Protein 4I7D (pdb70)

Structure (mmCIF, N/CA/C/O backbone):
data_4I7D
#
_entry.id   4I7D
#
_cell.length_a   160.977
_cell.length_b   160.977
_cell.length_c   160.977
_cell.angle_alpha   90.00
_cell.angle_beta   90.00
_cell.angle_gamma   90.00
#
_symmetry.space_group_name_H-M   'I 2 3'
#
loop_
_entity.id
_entity.type
_entity.pdbx_description
1 polymer 'E3 ubiquitin-protein ligase SIAH1'
2 polymer 'Protein phyllopod'
3 non-polymer 'ZINC ION'
4 non-polymer (4S)-2-METHYL-2,4-PENTANEDIOL
5 water water
#
loop_
_atom_site.group_PDB
_atom_site.id
_atom_site.type_symbol
_atom_site.label_atom_id
_atom_site.label_alt_id
_atom_site.label_comp_id
_atom_site.label_asym_id
_atom_site.label_entity_id
_atom_site.label_seq_id
_atom_site.pdbx_PDB_ins_code
_atom_site.Cartn_x
_atom_site.Cartn_y
_atom_site.Cartn_z
_atom_site.occupancy
_atom_site.B_iso_or_equiv
_atom_site.auth_seq_id
_atom_site.auth_comp_id
_atom_site.auth_asym_id
_atom_site.auth_atom_id
_atom_site.pdbx_PDB_model_num
ATOM 1 N N . ALA A 1 5 ? -68.530 11.482 86.815 1.00 89.73 91 ALA A N 1
ATOM 2 C CA . ALA A 1 5 ? -67.248 11.337 86.065 1.00 97.34 91 ALA A CA 1
ATOM 3 C C . ALA A 1 5 ? -67.247 12.213 84.812 1.00 103.82 91 ALA A C 1
ATOM 4 O O . ALA A 1 5 ? -67.829 11.843 83.790 1.00 105.38 91 ALA A O 1
ATOM 6 N N . ASN A 1 6 ? -66.587 13.367 84.898 1.00 104.56 92 ASN A N 1
ATOM 7 C CA . ASN A 1 6 ? -66.514 14.311 83.776 1.00 106.23 92 ASN A CA 1
ATOM 8 C C . ASN A 1 6 ? -65.504 13.886 82.708 1.00 100.75 92 ASN A C 1
ATOM 9 O O . ASN A 1 6 ? -65.712 14.139 81.521 1.00 107.67 92 ASN A O 1
ATOM 14 N N . SER A 1 7 ? -64.413 13.253 83.137 1.00 89.11 93 SER A N 1
ATOM 15 C CA . SER A 1 7 ? -63.391 12.742 82.220 1.00 82.74 93 SER A CA 1
ATOM 16 C C . SER A 1 7 ? -62.469 11.745 82.936 1.00 71.50 93 SER A C 1
ATOM 17 O O . SER A 1 7 ? -62.722 11.367 84.084 1.00 60.56 93 SER A O 1
ATOM 20 N N . VAL A 1 8 ? -61.413 11.317 82.247 1.00 62.48 94 VAL A N 1
ATOM 21 C CA . VAL A 1 8 ? -60.511 10.292 82.756 1.00 59.83 94 VAL A CA 1
ATOM 22 C C . VAL A 1 8 ? -59.063 10.641 82.428 1.00 61.54 94 VAL A C 1
ATOM 23 O O . VAL A 1 8 ? -58.758 11.072 81.317 1.00 64.68 94 VAL A O 1
ATOM 27 N N . LEU A 1 9 ? -58.178 10.458 83.403 1.00 55.64 95 LEU A N 1
ATOM 28 C CA . LEU A 1 9 ? -56.748 10.608 83.180 1.00 55.27 95 LEU A CA 1
ATOM 29 C C . LEU A 1 9 ? -56.150 9.213 82.997 1.00 55.44 95 LEU A C 1
ATOM 30 O O . LEU A 1 9 ? -56.394 8.319 83.812 1.00 51.35 95 LEU A O 1
ATOM 35 N N . PHE A 1 10 ? -55.393 9.032 81.914 1.00 53.39 96 PHE A N 1
ATOM 36 C CA . PHE A 1 10 ? -54.764 7.749 81.591 1.00 54.44 96 PHE A CA 1
ATOM 37 C C . PHE A 1 10 ? -53.270 7.789 81.908 1.00 54.87 96 PHE A C 1
ATOM 38 O O . PHE A 1 10 ? -52.602 8.790 81.635 1.00 58.12 96 PHE A O 1
ATOM 46 N N . PRO A 1 11 ? -52.735 6.697 82.476 1.00 47.28 97 PRO A N 1
ATOM 47 C CA . PRO A 1 11 ? -51.323 6.698 82.837 1.00 49.73 97 PRO A CA 1
ATOM 48 C C . PRO A 1 11 ? -50.404 6.597 81.622 1.00 47.04 97 PRO A C 1
ATOM 49 O O . PRO A 1 11 ? -50.742 5.949 80.637 1.00 47.94 97 PRO A O 1
ATOM 53 N N . CYS A 1 12 ? -49.252 7.251 81.703 1.00 50.14 98 CYS A N 1
ATOM 54 C CA . CYS A 1 12 ? -48.210 7.113 80.699 1.00 50.28 98 CYS A CA 1
ATOM 55 C C . CYS A 1 12 ? -47.876 5.635 80.518 1.00 51.00 98 CYS A C 1
ATOM 56 O O . CYS A 1 12 ? -47.797 4.892 81.495 1.00 48.44 98 CYS A O 1
ATOM 59 N N . LYS A 1 13 ? -47.680 5.216 79.271 1.00 48.82 99 LYS A N 1
ATOM 60 C CA . LYS A 1 13 ? -47.274 3.843 78.978 1.00 48.19 99 LYS A CA 1
ATOM 61 C C . LYS A 1 13 ? -45.985 3.444 79.709 1.00 47.60 99 LYS A C 1
ATOM 62 O O . LYS A 1 13 ? -45.739 2.268 79.897 1.00 46.43 99 LYS A O 1
ATOM 68 N N . TYR A 1 14 ? -45.170 4.414 80.123 1.00 47.88 100 TYR A N 1
ATOM 69 C CA . TYR A 1 14 ? -43.915 4.117 80.825 1.00 49.22 100 TYR A CA 1
ATOM 70 C C . TYR A 1 14 ? -44.033 4.103 82.361 1.00 50.35 100 TYR A C 1
ATOM 71 O O . TYR A 1 14 ? -43.016 4.125 83.062 1.00 52.54 100 TYR A O 1
ATOM 80 N N . ALA A 1 15 ? -45.266 4.024 82.873 1.00 47.50 101 ALA A N 1
ATOM 81 C CA . ALA A 1 15 ? -45.517 3.900 84.319 1.00 50.22 101 ALA A CA 1
ATOM 82 C C . ALA A 1 15 ? -44.837 2.672 84.927 1.00 48.67 101 ALA A C 1
ATOM 83 O O . ALA A 1 15 ? -44.384 2.706 86.070 1.00 47.60 101 ALA A O 1
ATOM 85 N N . SER A 1 16 ? -44.766 1.600 84.146 1.00 48.62 102 SER A N 1
ATOM 86 C CA . SER A 1 16 ? -44.115 0.354 84.550 1.00 50.36 102 SER A CA 1
ATOM 87 C C . SER A 1 16 ? -42.631 0.514 84.918 1.00 52.70 102 SER A C 1
ATOM 88 O O . SER A 1 16 ? -42.099 -0.290 85.683 1.00 59.42 102 SER A O 1
ATOM 91 N N . SER A 1 17 ? -41.966 1.528 84.368 1.00 49.65 103 SER A N 1
ATOM 92 C CA . SER A 1 17 ? -40.566 1.804 84.710 1.00 58.52 103 SER A CA 1
ATOM 93 C C . SER A 1 17 ? -40.405 2.995 85.660 1.00 57.64 103 SER A C 1
ATOM 94 O O . SER A 1 17 ? -39.282 3.335 86.031 1.00 60.65 103 SER A O 1
ATOM 97 N N . GLY A 1 18 ? -41.516 3.618 86.057 1.00 61.33 104 GLY A N 1
ATOM 98 C CA . GLY A 1 18 ? -41.499 4.629 87.119 1.00 59.15 104 GLY A CA 1
ATOM 99 C C . GLY A 1 18 ? -42.231 5.936 86.862 1.00 57.80 104 GLY A C 1
ATOM 100 O O . GLY A 1 18 ? -42.348 6.760 87.773 1.00 56.72 104 GLY A O 1
ATOM 101 N N . CYS A 1 19 ? -42.729 6.142 85.645 1.00 55.23 105 CYS A N 1
ATOM 102 C CA . CYS A 1 19 ? -43.412 7.393 85.317 1.00 53.55 105 CYS A CA 1
ATOM 103 C C . CYS A 1 19 ? -44.740 7.511 86.060 1.00 52.48 105 CYS A C 1
ATOM 104 O O . CYS A 1 19 ? -45.541 6.575 86.075 1.00 52.47 105 CYS A O 1
ATOM 107 N N . GLU A 1 20 ? -44.966 8.674 86.662 1.00 53.56 106 GLU A N 1
ATOM 108 C CA . GLU A 1 20 ? -46.156 8.920 87.471 1.00 57.57 106 GLU A CA 1
ATOM 109 C C . GLU A 1 20 ? -47.148 9.862 86.788 1.00 58.38 106 GLU A C 1
ATOM 110 O O . GLU A 1 20 ? -48.170 10.216 87.375 1.00 64.75 106 GLU A O 1
ATOM 116 N N . ILE A 1 21 ? -46.859 10.251 85.548 1.00 56.88 107 ILE A N 1
ATOM 117 C CA . ILE A 1 21 ? -47.728 11.163 84.811 1.00 58.84 107 ILE A CA 1
ATOM 118 C C . ILE A 1 21 ? -49.017 10.465 84.373 1.00 58.28 107 ILE A C 1
ATOM 119 O O . ILE A 1 21 ? -48.992 9.349 83.845 1.00 57.86 107 ILE A O 1
ATOM 124 N N . THR A 1 22 ? -50.142 11.130 84.623 1.00 59.70 108 THR A N 1
ATOM 125 C CA . THR A 1 22 ? -51.452 10.648 84.208 1.00 56.40 108 THR A CA 1
ATOM 126 C C . THR A 1 22 ? -52.201 11.818 83.561 1.00 56.88 108 THR A C 1
ATOM 127 O O . THR A 1 22 ? -52.331 12.884 84.162 1.00 61.90 108 THR A O 1
ATOM 131 N N . LEU A 1 23 ? -52.661 11.618 82.325 1.00 58.77 109 LEU A N 1
ATOM 132 C CA . LEU A 1 23 ? -53.145 12.713 81.479 1.00 65.51 109 LEU A CA 1
ATOM 133 C C . LEU A 1 23 ? -54.388 12.323 80.677 1.00 65.66 109 LEU A C 1
ATOM 134 O O . LEU A 1 23 ? -54.654 11.134 80.490 1.00 62.50 109 LEU A O 1
ATOM 139 N N . PRO A 1 24 ? -55.142 13.326 80.180 1.00 65.63 110 PRO A N 1
ATOM 140 C CA . PRO A 1 24 ? -56.215 13.041 79.224 1.00 68.66 110 PRO A CA 1
ATOM 141 C C . PRO A 1 24 ? -55.662 12.443 77.936 1.00 70.18 110 PRO A C 1
ATOM 142 O O . PRO A 1 24 ? -54.518 12.723 77.569 1.00 68.24 110 PRO A O 1
ATOM 146 N N . HIS A 1 25 ? -56.474 11.638 77.254 1.00 73.37 111 HIS A N 1
ATOM 147 C CA . HIS A 1 25 ? -56.049 10.969 76.018 1.00 84.57 111 HIS A CA 1
ATOM 148 C C . HIS A 1 25 ? -55.478 11.921 74.993 1.00 92.36 111 HIS A C 1
ATOM 149 O O . HIS A 1 25 ? -54.583 11.549 74.235 1.00 94.18 111 HIS A O 1
ATOM 156 N N . THR A 1 26 ? -55.977 13.159 74.981 1.00 99.40 112 THR A N 1
ATOM 157 C CA . THR A 1 26 ? -55.597 14.162 73.983 1.00 107.59 112 THR A CA 1
ATOM 158 C C . THR A 1 26 ? -54.157 14.676 74.109 1.00 107.68 112 THR A C 1
ATOM 159 O O . THR A 1 26 ? -53.601 15.184 73.133 1.00 126.42 112 THR A O 1
ATOM 163 N N . GLU A 1 27 ? -53.554 14.546 75.289 1.00 97.22 113 GLU A N 1
ATOM 164 C CA . GLU A 1 27 ? -52.169 14.986 75.495 1.00 97.37 113 GLU A CA 1
ATOM 165 C C . GLU A 1 27 ? -51.307 13.884 76.115 1.00 91.91 113 GLU A C 1
ATOM 166 O O . GLU A 1 27 ? -50.336 14.161 76.819 1.00 101.57 113 GLU A O 1
ATOM 172 N N . LYS A 1 28 ? -51.657 12.634 75.815 1.00 88.38 114 LYS A N 1
ATOM 173 C CA . LYS A 1 28 ? -50.935 11.464 76.314 1.00 81.02 114 LYS A CA 1
ATOM 174 C C . LYS A 1 28 ? -49.789 11.086 75.377 1.00 79.06 114 LYS A C 1
ATOM 175 O O . LYS A 1 28 ? -48.641 10.978 75.805 1.00 81.95 114 LYS A O 1
ATOM 181 N N . ALA A 1 29 ? -50.111 10.876 74.102 1.00 79.85 115 ALA A N 1
ATOM 182 C CA . ALA A 1 29 ? -49.110 10.527 73.086 1.00 81.74 115 ALA A CA 1
ATOM 183 C C . ALA A 1 29 ? -47.975 11.552 73.036 1.00 82.05 115 ALA A C 1
ATOM 184 O O . ALA A 1 29 ? -46.809 11.184 72.880 1.00 77.26 115 ALA A O 1
ATOM 186 N N . ASP A 1 30 ? -48.329 12.830 73.177 1.00 83.34 116 ASP A N 1
ATOM 187 C CA . ASP A 1 30 ? -47.351 13.921 73.221 1.00 87.76 116 ASP A CA 1
ATOM 188 C C . ASP A 1 30 ? -46.333 13.731 74.346 1.00 82.78 116 ASP A C 1
ATOM 189 O O . ASP A 1 30 ? -45.131 13.892 74.132 1.00 82.09 116 ASP A O 1
ATOM 194 N N . HIS A 1 31 ? -46.817 13.395 75.541 1.00 77.08 117 HIS A N 1
ATOM 195 C CA . HIS A 1 31 ? -45.938 13.163 76.693 1.00 73.03 117 HIS A CA 1
ATOM 196 C C . HIS A 1 31 ? -45.049 11.966 76.490 1.00 71.61 117 HIS A C 1
ATOM 197 O O . HIS A 1 31 ? -43.862 12.006 76.818 1.00 71.01 117 HIS A O 1
ATOM 204 N N . GLU A 1 32 ? -45.614 10.895 75.940 1.00 68.80 118 GLU A N 1
ATOM 205 C CA . GLU A 1 32 ? -44.908 9.618 75.823 1.00 69.90 118 GLU A CA 1
ATOM 206 C C . GLU A 1 32 ? -43.671 9.684 74.925 1.00 74.67 118 GLU A C 1
ATOM 207 O O . GLU A 1 32 ? -42.683 8.993 75.178 1.00 76.24 118 GLU A O 1
ATOM 213 N N . GLU A 1 33 ? -43.717 10.516 73.891 1.00 81.86 119 GLU A N 1
ATOM 214 C CA . GLU A 1 33 ? -42.530 10.767 73.077 1.00 89.58 119 GLU A CA 1
ATOM 215 C C . GLU A 1 33 ? -41.483 11.553 73.877 1.00 86.78 119 GLU A C 1
ATOM 216 O O . GLU A 1 33 ? -40.293 11.244 73.814 1.00 84.65 119 GLU A O 1
ATOM 222 N N . LEU A 1 34 ? -41.938 12.541 74.647 1.00 82.34 120 LEU A N 1
ATOM 223 C CA . LEU A 1 34 ? -41.050 13.367 75.471 1.00 82.23 120 LEU A CA 1
ATOM 224 C C . LEU A 1 34 ? -40.596 12.703 76.779 1.00 77.05 120 LEU A C 1
ATOM 225 O O . LEU A 1 34 ? -39.618 13.149 77.379 1.00 79.38 120 LEU A O 1
ATOM 230 N N . CYS A 1 35 ? -41.294 11.654 77.216 1.00 70.33 121 CYS A N 1
ATOM 231 C CA . CYS A 1 35 ? -41.091 11.080 78.557 1.00 67.10 121 CYS A CA 1
ATOM 232 C C . CYS A 1 35 ? -39.670 10.569 78.792 1.00 66.76 121 CYS A C 1
ATOM 233 O O . CYS A 1 35 ? -39.105 9.862 77.959 1.00 67.12 121 CYS A O 1
ATOM 236 N N . GLU A 1 36 ? -39.111 10.919 79.946 1.00 69.22 122 GLU A N 1
ATOM 237 C CA . GLU A 1 36 ? -37.737 10.542 80.296 1.00 75.80 122 GLU A CA 1
ATOM 238 C C . GLU A 1 36 ? -37.570 9.041 80.571 1.00 69.25 122 GLU A C 1
ATOM 239 O O . GLU A 1 36 ? -36.462 8.511 80.473 1.00 65.93 122 GLU A O 1
ATOM 245 N N . PHE A 1 37 ? -38.666 8.362 80.902 1.00 64.89 123 PHE A N 1
ATOM 246 C CA . PHE A 1 37 ? -38.640 6.914 81.140 1.00 62.77 123 PHE A CA 1
ATOM 247 C C . PHE A 1 37 ? -38.739 6.089 79.853 1.00 64.28 123 PHE A C 1
ATOM 248 O O . PHE A 1 37 ? -38.759 4.860 79.906 1.00 67.26 123 PHE A O 1
ATOM 256 N N . ARG A 1 38 ? -38.800 6.762 78.707 1.00 63.18 124 ARG A N 1
ATOM 257 C CA . ARG A 1 38 ? -38.744 6.099 77.412 1.00 62.11 124 ARG A CA 1
ATOM 258 C C . ARG A 1 38 ? -37.332 5.547 77.190 1.00 67.34 124 ARG A C 1
ATOM 259 O O . ARG A 1 38 ? -36.351 6.185 77.569 1.00 69.22 124 ARG A O 1
ATOM 267 N N . PRO A 1 39 ? -37.221 4.344 76.599 1.00 77.36 125 PRO A N 1
ATOM 268 C CA . PRO A 1 39 ? -35.899 3.788 76.304 1.00 71.59 125 PRO A CA 1
ATOM 269 C C . PRO A 1 39 ? -35.047 4.656 75.376 1.00 65.33 125 PRO A C 1
ATOM 270 O O . PRO A 1 39 ? -35.575 5.335 74.489 1.00 64.19 125 PRO A O 1
ATOM 274 N N . TYR A 1 40 ? -33.737 4.628 75.600 1.00 59.64 126 TYR A N 1
ATOM 275 C CA . TYR A 1 40 ? -32.786 5.330 74.747 1.00 57.03 126 TYR A CA 1
ATOM 276 C C . TYR A 1 40 ? -32.449 4.443 73.560 1.00 59.88 126 TYR A C 1
ATOM 277 O O . TYR A 1 40 ? -32.359 3.220 73.702 1.00 65.12 126 TYR A O 1
ATOM 286 N N . SER A 1 41 ? -32.281 5.064 72.394 1.00 57.89 127 SER A N 1
ATOM 287 C CA . SER A 1 41 ? -31.858 4.367 71.180 1.00 65.10 127 SER A CA 1
ATOM 288 C C . SER A 1 41 ? -30.425 4.781 70.842 1.00 60.26 127 SER A C 1
ATOM 289 O O . SER A 1 41 ? -29.829 5.593 71.555 1.00 53.82 127 SER A O 1
ATOM 292 N N . CYS A 1 42 ? -29.869 4.220 69.769 1.00 59.90 128 CYS A N 1
ATOM 293 C CA . CYS A 1 42 ? -28.480 4.504 69.402 1.00 55.67 128 CYS A CA 1
ATOM 294 C C . CYS A 1 42 ? -28.336 5.939 68.895 1.00 53.75 128 CYS A C 1
ATOM 295 O O . CYS A 1 42 ? -29.070 6.358 67.997 1.00 57.67 128 CYS A O 1
ATOM 298 N N . PRO A 1 43 ? -27.396 6.703 69.478 1.00 47.47 129 PRO A N 1
ATOM 299 C CA . PRO A 1 43 ? -27.187 8.088 69.075 1.00 48.71 129 PRO A CA 1
ATOM 300 C C . PRO A 1 43 ? -26.389 8.271 67.776 1.00 48.82 129 PRO A C 1
ATOM 301 O O . PRO A 1 43 ? -26.328 9.386 67.264 1.00 47.70 129 PRO A O 1
ATOM 305 N N . CYS A 1 44 ? -25.774 7.206 67.259 1.00 49.93 130 CYS A N 1
ATOM 306 C CA . CYS A 1 44 ? -25.053 7.289 65.984 1.00 53.54 130 CYS A CA 1
ATOM 307 C C . CYS A 1 44 ? -26.022 7.650 64.858 1.00 56.19 130 CYS A C 1
ATOM 308 O O . CYS A 1 44 ? -27.124 7.111 64.803 1.00 63.24 130 CYS A O 1
ATOM 311 N N . PRO A 1 45 ? -25.623 8.577 63.965 1.00 59.79 131 PRO A N 1
ATOM 312 C CA . PRO A 1 45 ? -26.483 8.903 62.821 1.00 65.70 131 PRO A CA 1
ATOM 313 C C . PRO A 1 45 ? -26.689 7.716 61.888 1.00 70.00 131 PRO A C 1
ATOM 314 O O . PRO A 1 45 ? -25.796 6.880 61.745 1.00 70.85 131 PRO A O 1
ATOM 318 N N . GLY A 1 46 ? -27.855 7.655 61.252 1.00 76.53 132 GLY A N 1
ATOM 319 C CA . GLY A 1 46 ? -28.190 6.549 60.358 1.00 78.37 132 GLY A CA 1
ATOM 320 C C . GLY A 1 46 ? -28.956 5.458 61.080 1.00 76.22 132 GLY A C 1
ATOM 321 O O . GLY A 1 46 ? -29.199 5.552 62.287 1.00 69.67 132 GLY A O 1
ATOM 322 N N . ALA A 1 47 ? -29.322 4.418 60.334 1.00 81.80 133 ALA A N 1
ATOM 323 C CA . ALA A 1 47 ? -30.195 3.351 60.828 1.00 86.27 133 ALA A CA 1
ATOM 324 C C . ALA A 1 47 ? -29.544 1.969 60.829 1.00 89.53 133 ALA A C 1
ATOM 325 O O . ALA A 1 47 ? -30.222 0.977 61.098 1.00 92.35 133 ALA A O 1
ATOM 327 N N . SER A 1 48 ? -28.246 1.894 60.534 1.00 89.85 134 SER A N 1
ATOM 328 C CA . SER A 1 48 ? -27.554 0.600 60.462 1.00 94.19 134 SER A CA 1
ATOM 329 C C . SER A 1 48 ? -27.440 -0.087 61.831 1.00 88.52 134 SER A C 1
ATOM 330 O O . SER A 1 48 ? -27.198 -1.293 61.900 1.00 96.91 134 SER A O 1
ATOM 333 N N . CYS A 1 49 ? -27.622 0.679 62.905 1.00 79.04 135 CYS A N 1
ATOM 334 C CA . CYS A 1 49 ? -27.723 0.131 64.255 1.00 75.88 135 CYS A CA 1
ATOM 335 C C . CYS A 1 49 ? -29.066 0.510 64.879 1.00 76.24 135 CYS A C 1
ATOM 336 O O . CYS A 1 49 ? -29.382 1.694 65.016 1.00 75.57 135 CYS A O 1
ATOM 339 N N . LYS A 1 50 ? -29.843 -0.502 65.261 1.00 82.70 136 LYS A N 1
ATOM 340 C CA . LYS A 1 50 ? -31.177 -0.304 65.833 1.00 87.72 136 LYS A CA 1
ATOM 341 C C . LYS A 1 50 ? -31.228 -0.717 67.311 1.00 85.73 136 LYS A C 1
ATOM 342 O O . LYS A 1 50 ? -32.239 -1.240 67.784 1.00 88.14 136 LYS A O 1
ATOM 348 N N . TRP A 1 51 ? -30.140 -0.461 68.036 1.00 80.75 137 TRP A N 1
ATOM 349 C CA . TRP A 1 51 ? -30.032 -0.828 69.452 1.00 75.64 137 TRP A CA 1
ATOM 350 C C . TRP A 1 51 ? -30.864 0.079 70.318 1.00 74.30 137 TRP A C 1
ATOM 351 O O . TRP A 1 51 ? -31.082 1.241 69.974 1.00 74.50 137 TRP A O 1
ATOM 362 N N . GLN A 1 52 ? -31.326 -0.451 71.452 1.00 75.14 138 GLN A N 1
ATOM 363 C CA . GLN A 1 52 ? -32.062 0.328 72.454 1.00 76.09 138 GLN A CA 1
ATOM 364 C C . GLN A 1 52 ? -31.790 -0.157 73.879 1.00 74.82 138 GLN A C 1
ATOM 365 O O . GLN A 1 52 ? -31.661 -1.361 74.115 1.00 81.02 138 GLN A O 1
ATOM 371 N N . GLY A 1 53 ? -31.732 0.778 74.828 1.00 66.19 139 GLY A N 1
ATOM 372 C CA . GLY A 1 53 ? -31.568 0.424 76.235 1.00 66.36 139 GLY A CA 1
ATOM 373 C C . GLY A 1 53 ? -31.599 1.579 77.223 1.00 63.87 139 GLY A C 1
ATOM 374 O O . GLY A 1 53 ? -32.092 2.667 76.924 1.00 62.42 139 GLY A O 1
ATOM 375 N N . SER A 1 54 ? -31.065 1.319 78.412 1.00 65.18 140 SER A N 1
ATOM 376 C CA . SER A 1 54 ? -30.974 2.305 79.483 1.00 66.41 140 SER A CA 1
ATOM 377 C C . SER A 1 54 ? -29.887 3.328 79.159 1.00 60.32 140 SER A C 1
ATOM 378 O O . SER A 1 54 ? -28.917 3.010 78.469 1.00 60.46 140 SER A O 1
ATOM 381 N N . LEU A 1 55 ? -30.043 4.544 79.673 1.00 55.21 141 LEU A N 1
ATOM 382 C CA . LEU A 1 55 ? -29.068 5.618 79.453 1.00 53.28 141 LEU A CA 1
ATOM 383 C C . LEU A 1 55 ? -27.644 5.180 79.802 1.00 56.26 141 LEU A C 1
ATOM 384 O O . LEU A 1 55 ? -26.706 5.420 79.037 1.00 53.25 141 LEU A O 1
ATOM 389 N N . ASP A 1 56 ? -27.490 4.520 80.948 1.00 64.32 142 ASP A N 1
ATOM 390 C CA . ASP A 1 56 ? -26.169 4.043 81.382 1.00 67.43 142 ASP A CA 1
ATOM 391 C C . ASP A 1 56 ? -25.673 2.830 80.581 1.00 64.82 142 ASP A C 1
ATOM 392 O O . ASP A 1 56 ? -24.572 2.344 80.823 1.00 69.65 142 ASP A O 1
ATOM 397 N N . ALA A 1 57 ? -26.481 2.360 79.628 1.00 60.65 143 ALA A N 1
ATOM 398 C CA . ALA A 1 57 ? -26.053 1.345 78.662 1.00 60.50 143 ALA A CA 1
ATOM 399 C C . ALA A 1 57 ? -25.534 1.946 77.350 1.00 54.79 143 ALA A C 1
ATOM 400 O O . ALA A 1 57 ? -24.932 1.234 76.550 1.00 52.99 143 ALA A O 1
ATOM 402 N N . VAL A 1 58 ? -25.765 3.242 77.125 1.00 54.78 144 VAL A N 1
ATOM 403 C CA . VAL A 1 58 ? -25.425 3.874 75.840 1.00 50.46 144 VAL A CA 1
ATOM 404 C C . VAL A 1 58 ? -23.924 3.860 75.564 1.00 53.10 144 VAL A C 1
ATOM 405 O O . VAL A 1 58 ? -23.502 3.424 74.488 1.00 56.12 144 VAL A O 1
ATOM 409 N N . MET A 1 59 ? -23.123 4.325 76.522 1.00 53.77 145 MET A N 1
ATOM 410 C CA . MET A 1 59 ? -21.665 4.365 76.336 1.00 58.86 145 MET A CA 1
ATOM 411 C C . MET A 1 59 ? -21.061 2.968 76.158 1.00 60.10 145 MET A C 1
ATOM 412 O O . MET A 1 59 ? -20.255 2.769 75.251 1.00 63.08 145 MET A O 1
ATOM 417 N N . PRO A 1 60 ? -21.436 2.002 77.019 1.00 61.03 146 PRO A N 1
ATOM 418 C CA . PRO A 1 60 ? -21.053 0.609 76.769 1.00 65.82 146 PRO A CA 1
ATOM 419 C C . PRO A 1 60 ? -21.400 0.101 75.362 1.00 64.95 146 PRO A C 1
ATOM 420 O O . PRO A 1 60 ? -20.602 -0.619 74.759 1.00 64.55 146 PRO A O 1
ATOM 424 N N . HIS A 1 61 ? -22.568 0.477 74.844 1.00 60.72 147 HIS A N 1
ATOM 425 C CA . HIS A 1 61 ? -22.960 0.068 73.494 1.00 60.28 147 HIS A CA 1
ATOM 426 C C . HIS A 1 61 ? -22.035 0.665 72.461 1.00 58.89 147 HIS A C 1
ATOM 427 O O . HIS A 1 61 ? -21.561 -0.037 71.563 1.00 58.13 147 HIS A O 1
ATOM 434 N N . LEU A 1 62 ? -21.765 1.962 72.586 1.00 55.17 148 LEU A N 1
ATOM 435 C CA . LEU A 1 62 ? -20.838 2.650 71.682 1.00 55.30 148 LEU A CA 1
ATOM 436 C C . LEU A 1 62 ? -19.432 2.068 71.776 1.00 63.24 148 LEU A C 1
ATOM 437 O O . LEU A 1 62 ? -18.761 1.899 70.760 1.00 65.15 148 LEU A O 1
ATOM 442 N N . MET A 1 63 ? -19.000 1.753 72.995 1.00 71.42 149 MET A N 1
ATOM 443 C CA . MET A 1 63 ? -17.671 1.178 73.221 1.00 77.79 149 MET A CA 1
ATOM 444 C C . MET A 1 63 ? -17.511 -0.238 72.657 1.00 81.51 149 MET A C 1
ATOM 445 O O . MET A 1 63 ? -16.399 -0.642 72.319 1.00 85.57 149 MET A O 1
ATOM 450 N N . HIS A 1 64 ? -18.606 -0.989 72.559 1.00 82.45 150 HIS A N 1
ATOM 451 C CA . HIS A 1 64 ? -18.547 -2.364 72.054 1.00 87.35 150 HIS A CA 1
ATOM 452 C C . HIS A 1 64 ? -18.836 -2.457 70.580 1.00 88.28 150 HIS A C 1
ATOM 453 O O . HIS A 1 64 ? -18.162 -3.199 69.867 1.00 90.76 150 HIS A O 1
ATOM 460 N N . GLN A 1 65 ? -19.830 -1.704 70.109 1.00 82.51 151 GLN A N 1
ATOM 461 C CA . GLN A 1 65 ? -20.298 -1.805 68.719 1.00 84.67 151 GLN A CA 1
ATOM 462 C C . GLN A 1 65 ? -19.738 -0.727 67.781 1.00 83.40 151 GLN A C 1
ATOM 463 O O . GLN A 1 65 ? -19.759 -0.902 66.564 1.00 85.98 151 GLN A O 1
ATOM 469 N N . HIS A 1 66 ? -19.259 0.383 68.338 1.00 81.99 152 HIS A N 1
ATOM 470 C CA . HIS A 1 66 ? -18.757 1.504 67.534 1.00 78.46 152 HIS A CA 1
ATOM 471 C C . HIS A 1 66 ? -17.406 1.950 68.029 1.00 81.90 152 HIS A C 1
ATOM 472 O O . HIS A 1 66 ? -17.232 3.084 68.484 1.00 73.56 152 HIS A O 1
ATOM 479 N N . LYS A 1 67 ? -16.430 1.051 67.927 1.00 87.28 153 LYS A N 1
ATOM 480 C CA . LYS A 1 67 ? -15.095 1.275 68.493 1.00 87.96 153 LYS A CA 1
ATOM 481 C C . LYS A 1 67 ? -14.274 2.327 67.744 1.00 76.28 153 LYS A C 1
ATOM 482 O O . LYS A 1 67 ? -13.318 2.875 68.292 1.00 71.58 153 LYS A O 1
ATOM 488 N N . SER A 1 68 ? -14.651 2.612 66.501 1.00 72.44 154 SER A N 1
ATOM 489 C CA . SER A 1 68 ? -13.880 3.519 65.654 1.00 77.02 154 SER A CA 1
ATOM 490 C C . SER A 1 68 ? -14.183 5.012 65.871 1.00 70.45 154 SER A C 1
ATOM 491 O O . SER A 1 68 ? -13.658 5.852 65.138 1.00 73.57 154 SER A O 1
ATOM 494 N N . ILE A 1 69 ? -15.006 5.359 66.861 1.00 63.23 155 ILE A N 1
ATOM 495 C CA . ILE A 1 69 ? -15.309 6.774 67.104 1.00 63.33 155 ILE A CA 1
ATOM 496 C C . ILE A 1 69 ? -14.127 7.456 67.792 1.00 61.11 155 ILE A C 1
ATOM 497 O O . ILE A 1 69 ? -13.727 7.057 68.882 1.00 58.43 155 ILE A O 1
ATOM 502 N N . THR A 1 70 ? -13.568 8.473 67.139 1.00 54.98 156 THR A N 1
ATOM 503 C CA . THR A 1 70 ? -12.487 9.279 67.714 1.00 57.94 156 THR A CA 1
ATOM 504 C C . THR A 1 70 ? -13.010 9.994 68.949 1.00 52.89 156 THR A C 1
ATOM 505 O O . THR A 1 70 ? -14.109 10.548 68.920 1.00 51.54 156 THR A O 1
ATOM 509 N N . THR A 1 71 ? -12.230 9.975 70.027 1.00 57.90 157 THR A N 1
ATOM 510 C CA . THR A 1 71 ? -12.622 10.603 71.290 1.00 58.99 157 THR A CA 1
ATOM 511 C C . THR A 1 71 ? -11.501 11.490 71.822 1.00 57.75 157 THR A C 1
ATOM 512 O O . THR A 1 71 ? -10.330 11.127 71.742 1.00 63.51 157 THR A O 1
ATOM 516 N N . LEU A 1 72 ? -11.866 12.658 72.345 1.00 53.99 158 LEU A N 1
ATOM 517 C CA . LEU A 1 72 ? -10.908 13.559 72.985 1.00 50.25 158 LEU A CA 1
ATOM 518 C C . LEU A 1 72 ? -11.414 13.971 74.357 1.00 49.42 158 LEU A C 1
ATOM 519 O O . LEU A 1 72 ? -12.619 14.148 74.565 1.00 48.49 158 LEU A O 1
ATOM 524 N N . GLN A 1 73 ? -10.475 14.117 75.284 1.00 51.23 159 GLN A N 1
ATOM 525 C CA . GLN A 1 73 ? -10.742 14.646 76.610 1.00 58.61 159 GLN A CA 1
ATOM 526 C C . GLN A 1 73 ? -10.496 16.149 76.587 1.00 52.58 159 GLN A C 1
ATOM 527 O O . GLN A 1 73 ? -9.481 16.603 76.061 1.00 58.47 159 GLN A O 1
ATOM 533 N N . GLY A 1 74 ? -11.420 16.913 77.157 1.00 48.72 160 GLY A N 1
ATOM 534 C CA . GLY A 1 74 ? -11.223 18.352 77.340 1.00 51.02 160 GLY A CA 1
ATOM 535 C C . GLY A 1 74 ? -12.461 19.144 76.987 1.00 45.67 160 GLY A C 1
ATOM 536 O O . GLY A 1 74 ? -13.302 18.688 76.214 1.00 47.80 160 GLY A O 1
ATOM 537 N N . GLU A 1 75 ? -12.574 20.337 77.552 1.00 47.93 161 GLU A N 1
ATOM 538 C CA . GLU A 1 75 ? -13.717 21.195 77.249 1.00 54.85 161 GLU A CA 1
ATOM 539 C C . GLU A 1 75 ? -13.488 22.071 76.010 1.00 49.39 161 GLU A C 1
ATOM 540 O O . GLU A 1 75 ? -14.431 22.669 75.508 1.00 44.19 161 GLU A O 1
ATOM 546 N N . ASP A 1 76 ? -12.254 22.105 75.503 1.00 46.44 162 ASP A N 1
ATOM 547 C CA . ASP A 1 76 ? -11.907 22.860 74.297 1.00 42.96 162 ASP A CA 1
ATOM 548 C C . ASP A 1 76 ? -11.109 21.999 73.332 1.00 44.99 162 ASP A C 1
ATOM 549 O O . ASP A 1 76 ? -9.990 21.589 73.649 1.00 45.87 162 ASP A O 1
ATOM 554 N N . ILE A 1 77 ? -11.672 21.727 72.155 1.00 42.07 163 ILE A N 1
ATOM 555 C CA . ILE A 1 77 ? -10.998 20.892 71.163 1.00 41.22 163 ILE A CA 1
ATOM 556 C C . ILE A 1 77 ? -11.135 21.453 69.761 1.00 40.88 163 ILE A C 1
ATOM 557 O O . ILE A 1 77 ? -11.909 22.375 69.523 1.00 39.33 163 ILE A O 1
ATOM 562 N N . VAL A 1 78 ? -10.373 20.872 68.840 1.00 41.90 164 VAL A N 1
ATOM 563 C CA . VAL A 1 78 ? -10.585 21.074 67.422 1.00 39.24 164 VAL A CA 1
ATOM 564 C C . VAL A 1 78 ? -11.076 19.773 66.798 1.00 39.68 164 VAL A C 1
ATOM 565 O O . VAL A 1 78 ? -10.410 18.739 66.871 1.00 43.71 164 VAL A O 1
ATOM 569 N N . PHE A 1 79 ? -12.259 19.856 66.200 1.00 41.24 165 PHE A N 1
ATOM 570 C CA . PHE A 1 79 ? -12.885 18.784 65.443 1.00 38.74 165 PHE A CA 1
ATOM 571 C C . PHE A 1 79 ? -12.475 19.026 63.985 1.00 41.60 165 PHE A C 1
ATOM 572 O O . PHE A 1 79 ? -13.026 19.899 63.305 1.00 40.37 165 PHE A O 1
ATOM 580 N N . LEU A 1 80 ? -11.482 18.271 63.519 1.00 42.06 166 LEU A N 1
ATOM 581 C CA . LEU A 1 80 ? -10.952 18.442 62.161 1.00 43.77 166 LEU A CA 1
ATOM 582 C C . LEU A 1 80 ? -11.580 17.425 61.200 1.00 43.95 166 LEU A C 1
ATOM 583 O O . LEU A 1 80 ? -11.123 16.287 61.090 1.00 50.69 166 LEU A O 1
ATOM 588 N N . ALA A 1 81 ? -12.642 17.848 60.521 1.00 40.38 167 ALA A N 1
ATOM 589 C CA . ALA A 1 81 ? -13.288 17.031 59.499 1.00 44.33 167 ALA A CA 1
ATOM 590 C C . ALA A 1 81 ? -12.413 17.003 58.250 1.00 45.48 167 ALA A C 1
ATOM 591 O O . ALA A 1 81 ? -12.168 18.040 57.638 1.00 51.64 167 ALA A O 1
ATOM 593 N N . THR A 1 82 ? -11.939 15.816 57.888 1.00 46.45 168 THR A N 1
ATOM 594 C CA . THR A 1 82 ? -11.105 15.638 56.709 1.00 53.59 168 THR A CA 1
ATOM 595 C C . THR A 1 82 ? -11.962 15.322 55.485 1.00 55.68 168 THR A C 1
ATOM 596 O O . THR A 1 82 ? -13.062 14.781 55.618 1.00 52.48 168 THR A O 1
ATOM 600 N N . ASP A 1 83 ? -11.451 15.679 54.304 1.00 58.50 169 ASP A N 1
ATOM 601 C CA . ASP A 1 83 ? -12.104 15.401 53.010 1.00 62.43 169 ASP A CA 1
ATOM 602 C C . ASP A 1 83 ? -13.497 16.027 52.860 1.00 60.14 169 ASP A C 1
ATOM 603 O O . ASP A 1 83 ? -14.446 15.363 52.442 1.00 58.89 169 ASP A O 1
ATOM 608 N N . ILE A 1 84 ? -13.599 17.315 53.173 1.00 60.00 170 ILE A N 1
ATOM 609 C CA . ILE A 1 84 ? -14.885 18.023 53.178 1.00 67.56 170 ILE A CA 1
ATOM 610 C C . ILE A 1 84 ? -15.560 18.150 51.814 1.00 69.02 170 ILE A C 1
ATOM 611 O O . ILE A 1 84 ? -16.784 18.243 51.735 1.00 62.62 170 ILE A O 1
ATOM 616 N N . ASN A 1 85 ? -14.766 18.157 50.748 1.00 68.06 171 ASN A N 1
ATOM 617 C CA . ASN A 1 85 ? -15.296 18.330 49.400 1.00 69.12 171 ASN A CA 1
ATOM 618 C C . ASN A 1 85 ? -15.841 17.038 48.773 1.00 70.38 171 ASN A C 1
ATOM 619 O O . ASN A 1 85 ? -16.141 17.013 47.581 1.00 73.67 171 ASN A O 1
ATOM 624 N N . LEU A 1 86 ? -15.972 15.971 49.565 1.00 70.13 172 LEU A N 1
ATOM 625 C CA . LEU A 1 86 ? -16.564 14.722 49.079 1.00 73.58 172 LEU A CA 1
ATOM 626 C C . LEU A 1 86 ? -18.022 14.935 48.681 1.00 76.84 172 LEU A C 1
ATOM 627 O O . LEU A 1 86 ? -18.783 15.538 49.441 1.00 79.34 172 LEU A O 1
ATOM 632 N N . PRO A 1 87 ? -18.424 14.431 47.499 1.00 77.94 173 PRO A N 1
ATOM 633 C CA . PRO A 1 87 ? -19.813 14.608 47.077 1.00 79.65 173 PRO A CA 1
ATOM 634 C C . PRO A 1 87 ? -20.775 13.657 47.788 1.00 79.68 173 PRO A C 1
ATOM 635 O O . PRO A 1 87 ? -20.361 12.600 48.262 1.00 78.09 173 PRO A O 1
ATOM 639 N N . GLY A 1 88 ? -22.047 14.046 47.858 1.00 80.33 174 GLY A N 1
ATOM 640 C CA . GLY A 1 88 ? -23.100 13.195 48.414 1.00 74.81 174 GLY A CA 1
ATOM 641 C C . GLY A 1 88 ? -23.333 13.396 49.900 1.00 72.24 174 GLY A C 1
ATOM 642 O O . GLY A 1 88 ? -22.827 14.348 50.497 1.00 71.08 174 GLY A O 1
ATOM 643 N N . ALA A 1 89 ? -24.110 12.488 50.489 1.00 66.01 175 ALA A N 1
ATOM 644 C CA . ALA A 1 89 ? -24.439 12.532 51.908 1.00 62.56 175 ALA A CA 1
ATOM 645 C C . ALA A 1 89 ? -23.305 11.929 52.736 1.00 62.91 175 ALA A C 1
ATOM 646 O O . ALA A 1 89 ? -23.006 10.740 52.619 1.00 64.46 175 ALA A O 1
ATOM 648 N N . VAL A 1 90 ? -22.690 12.758 53.578 1.00 57.43 176 VAL A N 1
ATOM 649 C CA . VAL A 1 90 ? -21.513 12.370 54.350 1.00 55.69 176 VAL A CA 1
ATOM 650 C C . VAL A 1 90 ? -21.665 12.816 55.799 1.00 53.59 176 VAL A C 1
ATOM 651 O O . VAL A 1 90 ? -22.260 13.858 56.071 1.00 49.22 176 VAL A O 1
ATOM 655 N N . ASP A 1 91 ? -21.129 12.018 56.720 1.00 56.40 177 ASP A N 1
ATOM 656 C CA . ASP A 1 91 ? -21.151 12.328 58.151 1.00 50.69 177 ASP A CA 1
ATOM 657 C C . ASP A 1 91 ? -19.748 12.291 58.734 1.00 48.94 177 ASP A C 1
ATOM 658 O O . ASP A 1 91 ? -18.911 11.498 58.304 1.00 47.79 177 ASP A O 1
ATOM 663 N N . TRP A 1 92 ? -19.503 13.164 59.707 1.00 43.14 178 TRP A N 1
ATOM 664 C CA . TRP A 1 92 ? -18.335 13.083 60.571 1.00 42.61 178 TRP A CA 1
ATOM 665 C C . TRP A 1 92 ? -18.830 13.063 61.983 1.00 43.37 178 TRP A C 1
ATOM 666 O O . TRP A 1 92 ? -19.656 13.902 62.358 1.00 42.10 178 TRP A O 1
ATOM 677 N N . VAL A 1 93 ? -18.338 12.120 62.783 1.00 43.88 179 VAL A N 1
ATOM 678 C CA . VAL A 1 93 ? -18.778 11.981 64.174 1.00 42.80 179 VAL A CA 1
ATOM 679 C C . VAL A 1 93 ? -17.580 11.802 65.099 1.00 39.78 179 VAL A C 1
ATOM 680 O O . VAL A 1 93 ? -16.665 11.044 64.790 1.00 44.35 179 VAL A O 1
ATOM 684 N N . MET A 1 94 ? -17.580 12.511 66.224 1.00 39.83 180 MET A N 1
ATOM 685 C CA . MET A 1 94 ? -16.589 12.275 67.279 1.00 41.93 180 MET A CA 1
ATOM 686 C C . MET A 1 94 ? -17.192 12.472 68.664 1.00 41.91 180 MET A C 1
ATOM 687 O O . MET A 1 94 ? -18.303 12.984 68.807 1.00 41.27 180 MET A O 1
ATOM 692 N N . MET A 1 95 ? -16.446 12.033 69.674 1.00 47.90 181 MET A N 1
ATOM 693 C CA . MET A 1 95 ? -16.836 12.166 71.070 1.00 47.36 181 MET A CA 1
ATOM 694 C C . MET A 1 95 ? -15.938 13.187 71.749 1.00 45.37 181 MET A C 1
ATOM 695 O O . MET A 1 95 ? -14.722 13.176 71.563 1.00 45.20 181 MET A O 1
ATOM 700 N N . GLN A 1 96 ? -16.544 14.062 72.539 1.00 44.67 182 GLN A N 1
ATOM 701 C CA . GLN A 1 96 ? -15.811 14.957 73.413 1.00 41.91 182 GLN A CA 1
ATOM 702 C C . GLN A 1 96 ? -16.206 14.639 74.851 1.00 41.79 182 GLN A C 1
ATOM 703 O O . GLN A 1 96 ? -17.392 14.542 75.164 1.00 44.16 182 GLN A O 1
ATOM 709 N N . SER A 1 97 ? -15.220 14.466 75.722 1.00 42.53 183 SER A N 1
ATOM 710 C CA . SER A 1 97 ? -15.500 14.167 77.125 1.00 50.08 183 SER A CA 1
ATOM 711 C C . SER A 1 97 ? -15.003 15.288 78.038 1.00 47.74 183 SER A C 1
ATOM 712 O O . SER A 1 97 ? -13.842 15.704 77.966 1.00 47.88 183 SER A O 1
ATOM 715 N N . CYS A 1 98 ? -15.905 15.781 78.879 1.00 41.89 184 CYS A N 1
ATOM 716 C CA . CYS A 1 98 ? -15.593 16.839 79.834 1.00 46.45 184 CYS A CA 1
ATOM 717 C C . CYS A 1 98 ? -16.716 16.947 80.862 1.00 48.08 184 CYS A C 1
ATOM 718 O O . CYS A 1 98 ? -17.847 16.525 80.601 1.00 45.92 184 CYS A O 1
ATOM 721 N N . PHE A 1 99 ? -16.386 17.504 82.028 1.00 48.60 185 PHE A N 1
ATOM 722 C CA . PHE A 1 99 ? -17.341 17.694 83.128 1.00 50.47 185 PHE A CA 1
ATOM 723 C C . PHE A 1 99 ? -18.002 16.390 83.575 1.00 52.31 185 PHE A C 1
ATOM 724 O O . PHE A 1 99 ? -19.123 16.407 84.084 1.00 54.21 185 PHE A O 1
ATOM 732 N N . GLY A 1 100 ? -17.313 15.266 83.382 1.00 53.09 186 GLY A N 1
ATOM 733 C CA . GLY A 1 100 ? -17.848 13.954 83.744 1.00 52.81 186 GLY A CA 1
ATOM 734 C C . GLY A 1 100 ? -18.888 13.389 82.784 1.00 52.12 186 GLY A C 1
ATOM 735 O O . GLY A 1 100 ? -19.500 12.356 83.071 1.00 53.26 186 GLY A O 1
ATOM 736 N N . PHE A 1 101 ? -19.085 14.050 81.646 1.00 52.23 187 PHE A N 1
ATOM 737 C CA . PHE A 1 101 ? -20.064 13.618 80.644 1.00 46.09 187 PHE A CA 1
ATOM 738 C C . PHE A 1 101 ? -19.402 13.405 79.297 1.00 45.60 187 PHE A C 1
ATOM 739 O O . PHE A 1 101 ? -18.269 13.837 79.074 1.00 44.97 187 PHE A O 1
ATOM 747 N N . HIS A 1 102 ? -20.126 12.735 78.403 1.00 49.17 188 HIS A N 1
ATOM 748 C CA . HIS A 1 102 ? -19.685 12.526 77.030 1.00 47.59 188 HIS A CA 1
ATOM 749 C C . HIS A 1 102 ? -20.646 13.189 76.093 1.00 45.38 188 HIS A C 1
ATOM 750 O O . HIS A 1 102 ? -21.865 13.091 76.262 1.00 39.73 188 HIS A O 1
ATOM 757 N N . PHE A 1 103 ? -20.090 13.884 75.105 1.00 41.37 189 PHE A N 1
ATOM 758 C CA . PHE A 1 103 ? -20.856 14.627 74.121 1.00 38.01 189 PHE A CA 1
ATOM 759 C C . PHE A 1 103 ? -20.544 14.081 72.736 1.00 42.03 189 PHE A C 1
ATOM 760 O O . PHE A 1 103 ? -19.380 13.826 72.418 1.00 42.19 189 PHE A O 1
ATOM 768 N N . MET A 1 104 ? -21.574 13.899 71.914 1.00 40.69 190 MET A N 1
ATOM 769 C CA . MET A 1 104 ? -21.369 13.543 70.508 1.00 43.03 190 MET A CA 1
ATOM 770 C C . MET A 1 104 ? -21.400 14.795 69.638 1.00 38.92 190 MET A C 1
ATOM 771 O O . MET A 1 104 ? -22.353 15.568 69.687 1.00 35.28 190 MET A O 1
ATOM 776 N N . LEU A 1 105 ? -20.341 14.980 68.858 1.00 37.46 191 LEU A N 1
ATOM 777 C CA . LEU A 1 105 ? -20.212 16.099 67.930 1.00 36.20 191 LEU A CA 1
ATOM 778 C C . LEU A 1 105 ? -20.465 15.559 66.529 1.00 38.95 191 LEU A C 1
ATOM 779 O O . LEU A 1 105 ? -19.829 14.592 66.121 1.00 38.82 191 LEU A O 1
ATOM 784 N N . VAL A 1 106 ? -21.383 16.181 65.795 1.00 35.92 192 VAL A N 1
ATOM 785 C CA . VAL A 1 106 ? -21.762 15.690 64.477 1.00 34.57 192 VAL A CA 1
ATOM 786 C C . VAL A 1 106 ? -21.705 16.801 63.441 1.00 35.28 192 VAL A C 1
ATOM 787 O O . VAL A 1 106 ? -22.223 17.890 63.664 1.00 37.36 192 VAL A O 1
ATOM 791 N N . LEU A 1 107 ? -21.057 16.507 62.317 1.00 34.73 193 LEU A N 1
ATOM 792 C CA . LEU A 1 107 ? -21.110 17.337 61.130 1.00 38.03 193 LEU A CA 1
ATOM 793 C C . LEU A 1 107 ? -21.794 16.506 60.042 1.00 38.97 193 LEU A C 1
ATOM 794 O O . LEU A 1 107 ? -21.360 15.396 59.745 1.00 40.22 193 LEU A O 1
ATOM 799 N N . GLU A 1 108 ? -22.869 17.039 59.472 1.00 39.84 194 GLU A N 1
ATOM 800 C CA . GLU A 1 108 ? -23.602 16.360 58.411 1.00 41.75 194 GLU A CA 1
ATOM 801 C C . GLU A 1 108 ? -23.542 17.194 57.137 1.00 44.26 194 GLU A C 1
ATOM 802 O O . GLU A 1 108 ? -23.807 18.396 57.157 1.00 46.32 194 GLU A O 1
ATOM 808 N N . LYS A 1 109 ? -23.190 16.544 56.035 1.00 47.03 195 LYS A N 1
ATOM 809 C CA . LYS A 1 109 ? -23.244 17.156 54.717 1.00 50.86 195 LYS A CA 1
ATOM 810 C C . LYS A 1 109 ? -24.402 16.503 53.971 1.00 55.15 195 LYS A C 1
ATOM 811 O O . LYS A 1 109 ? -24.396 15.293 53.759 1.00 53.50 195 LYS A O 1
ATOM 817 N N . GLN A 1 110 ? -25.405 17.299 53.604 1.00 56.94 196 GLN A N 1
ATOM 818 C CA . GLN A 1 110 ? -26.583 16.786 52.901 1.00 62.29 196 GLN A CA 1
ATOM 819 C C . GLN A 1 110 ? -26.441 16.978 51.398 1.00 67.13 196 GLN A C 1
ATOM 820 O O . GLN A 1 110 ? -25.902 17.984 50.946 1.00 66.33 196 GLN A O 1
ATOM 826 N N . GLU A 1 111 ? -26.931 16.005 50.634 1.00 83.94 197 GLU A N 1
ATOM 827 C CA . GLU A 1 111 ? -26.804 16.008 49.173 1.00 95.41 197 GLU A CA 1
ATOM 828 C C . GLU A 1 111 ? -27.762 17.007 48.531 1.00 88.65 197 GLU A C 1
ATOM 829 O O . GLU A 1 111 ? -28.957 17.004 48.816 1.00 91.71 197 GLU A O 1
ATOM 835 N N . GLN A 1 117 ? -24.625 22.101 48.131 1.00 74.55 203 GLN A N 1
ATOM 836 C CA . GLN A 1 117 ? -25.003 21.287 49.284 1.00 76.65 203 GLN A CA 1
ATOM 837 C C . GLN A 1 117 ? -24.593 21.920 50.609 1.00 67.97 203 GLN A C 1
ATOM 838 O O . GLN A 1 117 ? -23.625 22.676 50.676 1.00 73.01 203 GLN A O 1
ATOM 844 N N . GLN A 1 118 ? -25.340 21.591 51.662 1.00 62.69 204 GLN A N 1
ATOM 845 C CA . GLN A 1 118 ? -25.208 22.259 52.955 1.00 56.78 204 GLN A CA 1
ATOM 846 C C . GLN A 1 118 ? -24.553 21.387 54.019 1.00 50.66 204 GLN A C 1
ATOM 847 O O . GLN A 1 118 ? -24.626 20.163 53.960 1.00 50.23 204 GLN A O 1
ATOM 853 N N . PHE A 1 119 ? -23.920 22.054 54.984 1.00 43.85 205 PHE A N 1
ATOM 854 C CA . PHE A 1 119 ? -23.348 21.434 56.169 1.00 42.89 205 PHE A CA 1
ATOM 855 C C . PHE A 1 119 ? -24.149 21.833 57.407 1.00 41.47 205 PHE A C 1
ATOM 856 O O . PHE A 1 119 ? -24.547 22.985 57.543 1.00 40.74 205 PHE A O 1
ATOM 864 N N . PHE A 1 120 ? -24.370 20.869 58.298 1.00 38.67 206 PHE A N 1
ATOM 865 C CA . PHE A 1 120 ? -25.019 21.098 59.583 1.00 37.48 206 PHE A CA 1
ATOM 866 C C . PHE A 1 120 ? -24.107 20.536 60.661 1.00 37.83 206 PHE A C 1
ATOM 867 O O . PHE A 1 120 ? -23.689 19.382 60.581 1.00 39.91 206 PHE A O 1
ATOM 875 N N . ALA A 1 121 ? -23.781 21.362 61.648 1.00 35.15 207 ALA A N 1
ATOM 876 C CA . ALA A 1 121 ? -22.913 20.961 62.748 1.00 33.69 207 ALA A CA 1
ATOM 877 C C . ALA A 1 121 ? -23.661 21.182 64.052 1.00 35.30 207 ALA A C 1
ATOM 878 O O . ALA A 1 121 ? -24.205 22.261 64.281 1.00 36.59 207 ALA A O 1
ATOM 880 N N . ILE A 1 122 ? -23.679 20.158 64.901 1.00 34.97 208 ILE A N 1
ATOM 881 C CA . ILE A 1 122 ? -24.478 20.168 66.120 1.00 33.01 208 ILE A CA 1
ATOM 882 C C . ILE A 1 122 ? -23.806 19.288 67.178 1.00 33.31 208 ILE A C 1
ATOM 883 O O . ILE A 1 122 ? -22.974 18.439 66.851 1.00 34.15 208 ILE A O 1
ATOM 888 N N . VAL A 1 123 ? -24.142 19.527 68.443 1.00 36.91 209 VAL A N 1
ATOM 889 C CA . VAL A 1 123 ? -23.588 18.771 69.567 1.00 34.84 209 VAL A CA 1
ATOM 890 C C . VAL A 1 123 ? -24.730 18.197 70.393 1.00 36.98 209 VAL A C 1
ATOM 891 O O . VAL A 1 123 ? -25.723 18.883 70.648 1.00 36.41 209 VAL A O 1
ATOM 895 N N . GLN A 1 124 ? -24.602 16.933 70.788 1.00 35.71 210 GLN A N 1
ATOM 896 C CA . GLN A 1 124 ? -25.584 16.319 71.674 1.00 40.25 210 GLN A CA 1
ATOM 897 C C . GLN A 1 124 ? -24.911 15.671 72.881 1.00 41.25 210 GLN A C 1
ATOM 898 O O . GLN A 1 124 ? -23.763 15.221 72.809 1.00 43.71 210 GLN A O 1
ATOM 904 N N . LEU A 1 125 ? -25.625 15.678 74.002 1.00 39.31 211 LEU A N 1
ATOM 905 C CA . LEU A 1 125 ? -25.117 15.147 75.260 1.00 42.17 211 LEU A CA 1
ATOM 906 C C . LEU A 1 125 ? -25.576 13.712 75.413 1.00 44.28 211 LEU A C 1
ATOM 907 O O . LEU A 1 125 ? -26.744 13.407 75.160 1.00 39.86 211 LEU A O 1
ATOM 912 N N . ILE A 1 126 ? -24.661 12.834 75.822 1.00 44.14 212 ILE A N 1
ATOM 913 C CA . ILE A 1 126 ? -25.046 11.496 76.251 1.00 43.12 212 ILE A CA 1
ATOM 914 C C . ILE A 1 126 ? -25.536 11.653 77.684 1.00 45.26 212 ILE A C 1
ATOM 915 O O . ILE A 1 126 ? -24.772 11.575 78.650 1.00 42.04 212 ILE A O 1
ATOM 920 N N . GLY A 1 127 ? -26.827 11.940 77.791 1.00 42.47 213 GLY A N 1
ATOM 921 C CA . GLY A 1 127 ? -27.447 12.262 79.059 1.00 43.89 213 GLY A CA 1
ATOM 922 C C . GLY A 1 127 ? -28.879 12.692 78.841 1.00 42.44 213 GLY A C 1
ATOM 923 O O . GLY A 1 127 ? -29.367 12.706 77.713 1.00 45.21 213 GLY A O 1
ATOM 924 N N . THR A 1 128 ? -29.550 13.045 79.926 1.00 44.61 214 THR A N 1
ATOM 925 C CA . THR A 1 128 ? -30.968 13.379 79.877 1.00 47.27 214 THR A CA 1
ATOM 926 C C . THR A 1 128 ? -31.184 14.801 79.385 1.00 44.17 214 THR A C 1
ATOM 927 O O . THR A 1 128 ? -30.245 15.595 79.316 1.00 48.25 214 THR A O 1
ATOM 931 N N . ARG A 1 129 ? -32.432 15.120 79.062 1.00 47.40 215 ARG A N 1
ATOM 932 C CA . ARG A 1 129 ? -32.811 16.476 78.665 1.00 49.56 215 ARG A CA 1
ATOM 933 C C . ARG A 1 129 ? -32.493 17.487 79.764 1.00 50.20 215 ARG A C 1
ATOM 934 O O . ARG A 1 129 ? -32.003 18.585 79.486 1.00 48.10 215 ARG A O 1
ATOM 942 N N . LYS A 1 130 ? -32.757 17.103 81.008 1.00 51.39 216 LYS A N 1
ATOM 943 C CA . LYS A 1 130 ? -32.518 17.981 82.145 1.00 55.97 216 LYS A CA 1
ATOM 944 C C . LYS A 1 130 ? -31.023 18.228 82.322 1.00 51.43 216 LYS A C 1
ATOM 945 O O . LYS A 1 130 ? -30.601 19.355 82.585 1.00 46.66 216 LYS A O 1
ATOM 951 N N . GLN A 1 131 ? -30.225 17.174 82.169 1.00 48.79 217 GLN A N 1
ATOM 952 C CA . GLN A 1 131 ? -28.770 17.312 82.217 1.00 48.88 217 GLN A CA 1
ATOM 953 C C . GLN A 1 131 ? -28.262 18.267 81.128 1.00 45.35 217 GLN A C 1
ATOM 954 O O . GLN A 1 131 ? -27.410 19.110 81.399 1.00 42.71 217 GLN A O 1
ATOM 960 N N . ALA A 1 132 ? -28.813 18.158 79.918 1.00 44.32 218 ALA A N 1
ATOM 961 C CA . ALA A 1 132 ? -28.367 18.984 78.779 1.00 42.06 218 ALA A CA 1
ATOM 962 C C . ALA A 1 132 ? -28.538 20.484 79.021 1.00 42.15 218 ALA A C 1
ATOM 963 O O . ALA A 1 132 ? -27.770 21.292 78.494 1.00 44.24 218 ALA A O 1
ATOM 965 N N . GLU A 1 133 ? -29.533 20.849 79.828 1.00 46.06 219 GLU A N 1
ATOM 966 C CA . GLU A 1 133 ? -29.826 22.259 80.126 1.00 50.60 219 GLU A CA 1
ATOM 967 C C . GLU A 1 133 ? -28.713 22.965 80.904 1.00 48.46 219 GLU A C 1
ATOM 968 O O . GLU A 1 133 ? -28.666 24.189 80.944 1.00 46.90 219 GLU A O 1
ATOM 974 N N . ASN A 1 134 ? -27.827 22.195 81.531 1.00 46.47 220 ASN A N 1
ATOM 975 C CA . ASN A 1 134 ? -26.720 22.762 82.294 1.00 46.53 220 ASN A CA 1
ATOM 976 C C . ASN A 1 134 ? -25.540 23.172 81.427 1.00 47.17 220 ASN A C 1
ATOM 977 O O . ASN A 1 134 ? -24.590 23.778 81.923 1.00 49.41 220 ASN A O 1
ATOM 982 N N . PHE A 1 135 ? -25.604 22.856 80.134 1.00 42.09 221 PHE A N 1
ATOM 983 C CA . PHE A 1 135 ? -24.467 23.030 79.250 1.00 38.64 221 PHE A CA 1
ATOM 984 C C . PHE A 1 135 ? -24.756 24.016 78.123 1.00 40.17 221 PHE A C 1
ATOM 985 O O . PHE A 1 135 ? -25.895 24.173 77.687 1.00 41.85 221 PHE A O 1
ATOM 993 N N . ALA A 1 136 ? -23.704 24.704 77.688 1.00 45.14 222 ALA A N 1
ATOM 994 C CA . ALA A 1 136 ? -23.709 25.451 76.438 1.00 41.60 222 ALA A CA 1
ATOM 995 C C . ALA A 1 136 ? -22.556 24.921 75.619 1.00 41.80 222 ALA A C 1
ATOM 996 O O . ALA A 1 136 ? -21.526 24.536 76.173 1.00 44.46 222 ALA A O 1
ATOM 998 N N . TYR A 1 137 ? -22.725 24.872 74.304 1.00 39.43 223 TYR A N 1
ATOM 999 C CA . TYR A 1 137 ? -21.603 24.575 73.428 1.00 35.80 223 TYR A CA 1
ATOM 1000 C C . TYR A 1 137 ? -21.398 25.707 72.441 1.00 37.97 223 TYR A C 1
ATOM 1001 O O . TYR A 1 137 ? -22.319 26.473 72.158 1.00 33.81 223 TYR A O 1
ATOM 1010 N N . ARG A 1 138 ? -20.174 25.806 71.935 1.00 35.64 224 ARG A N 1
ATOM 1011 C CA . ARG A 1 138 ? -19.828 26.800 70.945 1.00 37.71 224 ARG A CA 1
ATOM 1012 C C . ARG A 1 138 ? -19.080 26.122 69.809 1.00 36.39 224 ARG A C 1
ATOM 1013 O O . ARG A 1 138 ? -18.068 25.452 70.034 1.00 32.82 224 ARG A O 1
ATOM 1021 N N . LEU A 1 139 ? -19.601 26.281 68.597 1.00 33.22 225 LEU A N 1
ATOM 1022 C CA . LEU A 1 139 ? -18.910 25.849 67.395 1.00 32.04 225 LEU A CA 1
ATOM 1023 C C . LEU A 1 139 ? -18.422 27.103 66.691 1.00 31.98 225 LEU A C 1
ATOM 1024 O O . LEU A 1 139 ? -19.171 28.062 66.538 1.00 33.81 225 LEU A O 1
ATOM 1029 N N . GLU A 1 140 ? -17.175 27.088 66.246 1.00 31.71 226 GLU A N 1
ATOM 1030 C CA A GLU A 1 140 ? -16.631 28.251 65.567 0.50 36.40 226 GLU A CA 1
ATOM 1031 C CA B GLU A 1 140 ? -16.543 28.250 65.652 0.50 35.75 226 GLU A CA 1
ATOM 1032 C C . GLU A 1 140 ? -15.712 27.841 64.432 1.00 37.98 226 GLU A C 1
ATOM 1033 O O . GLU A 1 140 ? -14.914 26.907 64.537 1.00 36.84 226 GLU A O 1
ATOM 1044 N N . LEU A 1 141 ? -15.890 28.534 63.306 1.00 39.91 227 LEU A N 1
ATOM 1045 C CA . LEU A 1 141 ? -15.059 28.341 62.123 1.00 40.12 227 LEU A CA 1
ATOM 1046 C C . LEU A 1 141 ? -14.151 29.566 62.031 1.00 41.95 227 LEU A C 1
ATOM 1047 O O . LEU A 1 141 ? -14.635 30.692 62.132 1.00 41.25 227 LEU A O 1
ATOM 1052 N N . ASN A 1 142 ? -12.848 29.344 61.853 1.00 44.28 228 ASN A N 1
ATOM 1053 C CA . ASN A 1 142 ? -11.853 30.423 61.865 1.00 44.13 228 ASN A CA 1
ATOM 1054 C C . ASN A 1 142 ? -11.078 30.512 60.571 1.00 48.00 228 ASN A C 1
ATOM 1055 O O . ASN A 1 142 ? -10.546 29.510 60.095 1.00 49.80 228 ASN A O 1
ATOM 1060 N N . GLY A 1 143 ? -11.029 31.717 60.008 1.00 48.41 229 GLY A N 1
ATOM 1061 C CA . GLY A 1 143 ? -10.255 31.999 58.806 1.00 51.06 229 GLY A CA 1
ATOM 1062 C C . GLY A 1 143 ? -9.457 33.269 59.016 1.00 55.09 229 GLY A C 1
ATOM 1063 O O . GLY A 1 143 ? -9.424 33.808 60.123 1.00 52.41 229 GLY A O 1
ATOM 1064 N N . HIS A 1 144 ? -8.815 33.749 57.955 1.00 60.41 230 HIS A N 1
ATOM 1065 C CA . HIS A 1 144 ? -8.075 35.004 58.016 1.00 58.89 230 HIS A CA 1
ATOM 1066 C C . HIS A 1 144 ? -9.027 36.148 58.232 1.00 57.61 230 HIS A C 1
ATOM 1067 O O . HIS A 1 144 ? -9.749 36.556 57.317 1.00 52.66 230 HIS A O 1
ATOM 1074 N N . ARG A 1 145 ? -9.049 36.654 59.463 1.00 56.64 231 ARG A N 1
ATOM 1075 C CA . ARG A 1 145 ? -9.899 37.782 59.847 1.00 59.35 231 ARG A CA 1
ATOM 1076 C C . ARG A 1 145 ? -11.388 37.503 59.570 1.00 52.81 231 ARG A C 1
ATOM 1077 O O . ARG A 1 145 ? -12.151 38.389 59.178 1.00 49.85 231 ARG A O 1
ATOM 1085 N N . ARG A 1 146 ? -11.774 36.249 59.798 1.00 51.96 232 ARG A N 1
ATOM 1086 C CA . ARG A 1 146 ? -13.138 35.770 59.609 1.00 49.22 232 ARG A CA 1
ATOM 1087 C C . ARG A 1 146 ? -13.468 34.798 60.718 1.00 40.93 232 ARG A C 1
ATOM 1088 O O . ARG A 1 146 ? -12.691 33.889 60.988 1.00 38.20 232 ARG A O 1
ATOM 1096 N N . ARG A 1 147 ? -14.637 34.943 61.322 1.00 39.53 233 ARG A N 1
ATOM 1097 C CA . ARG A 1 147 ? -15.086 33.964 62.295 1.00 37.92 233 ARG A CA 1
ATOM 1098 C C . ARG A 1 147 ? -16.602 33.834 62.285 1.00 35.54 233 ARG A C 1
ATOM 1099 O O . ARG A 1 147 ? -17.310 34.825 62.435 1.00 34.55 233 ARG A O 1
ATOM 1107 N N . LEU A 1 148 ? -17.081 32.606 62.088 1.00 35.38 234 LEU A N 1
ATOM 1108 C CA . LEU A 1 148 ? -18.504 32.281 62.181 1.00 36.58 234 LEU A CA 1
ATOM 1109 C C . LEU A 1 148 ? -18.684 31.442 63.432 1.00 34.97 234 LEU A C 1
ATOM 1110 O O . LEU A 1 148 ? -17.992 30.442 63.604 1.00 34.44 234 LEU A O 1
ATOM 1115 N N . THR A 1 149 ? -19.608 31.850 64.298 1.00 35.53 235 THR A N 1
ATOM 1116 C CA . THR A 1 149 ? -19.810 31.197 65.585 1.00 35.31 235 THR A CA 1
ATOM 1117 C C . THR A 1 149 ? -21.276 30.853 65.819 1.00 33.09 235 THR A C 1
ATOM 1118 O O . THR A 1 149 ? -22.165 31.670 65.579 1.00 34.69 235 THR A O 1
ATOM 1122 N N . TRP A 1 150 ? -21.514 29.637 66.293 1.00 35.48 236 TRP A N 1
ATOM 1123 C CA . TRP A 1 150 ? -22.840 29.204 66.717 1.00 34.28 236 TRP A CA 1
ATOM 1124 C C . TRP A 1 150 ? -22.763 28.774 68.149 1.00 36.67 236 TRP A C 1
ATOM 1125 O O . TRP A 1 150 ? -21.843 28.051 68.528 1.00 32.43 236 TRP A O 1
ATOM 1136 N N . GLU A 1 151 ? -23.719 29.232 68.958 1.00 36.44 237 GLU A N 1
ATOM 1137 C CA . GLU A 1 151 ? -23.785 28.892 70.379 1.00 35.48 237 GLU A CA 1
ATOM 1138 C C . GLU A 1 151 ? -25.200 28.481 70.742 1.00 35.34 237 GLU A C 1
ATOM 1139 O O . GLU A 1 151 ? -26.161 29.144 70.340 1.00 33.21 237 GLU A O 1
ATOM 1145 N N . ALA A 1 152 ? -25.318 27.399 71.510 1.00 31.82 238 ALA A N 1
ATOM 1146 C CA . ALA A 1 152 ? -26.616 26.844 71.875 1.00 34.28 238 ALA A CA 1
ATOM 1147 C C . ALA A 1 152 ? -26.503 25.842 73.020 1.00 38.02 238 ALA A C 1
ATOM 1148 O O . ALA A 1 152 ? -25.410 25.563 73.520 1.00 39.14 238 ALA A O 1
ATOM 1150 N N . THR A 1 153 ? -27.654 25.330 73.442 1.00 35.71 239 THR A N 1
ATOM 1151 C CA . THR A 1 153 ? -27.717 24.248 74.404 1.00 35.60 239 THR A CA 1
ATOM 1152 C C . THR A 1 153 ? -27.616 22.934 73.635 1.00 34.15 239 THR A C 1
ATOM 1153 O O . THR A 1 153 ? -28.348 22.736 72.675 1.00 39.24 239 THR A O 1
ATOM 1157 N N . PRO A 1 154 ? -26.721 22.027 74.057 1.00 38.63 240 PRO A N 1
ATOM 1158 C CA . PRO A 1 154 ? -26.676 20.740 73.367 1.00 38.39 240 PRO A CA 1
ATOM 1159 C C . PRO A 1 154 ? -27.982 19.983 73.556 1.00 39.06 240 PRO A C 1
ATOM 1160 O O . PRO A 1 154 ? -28.617 20.114 74.598 1.00 45.09 240 PRO A O 1
ATOM 1164 N N . ARG A 1 155 ? -28.384 19.228 72.541 1.00 39.80 241 ARG A N 1
ATOM 1165 C CA . ARG A 1 155 ? -29.560 18.372 72.636 1.00 44.30 241 ARG A CA 1
ATOM 1166 C C . ARG A 1 155 ? -29.194 17.132 73.421 1.00 42.45 241 ARG A C 1
ATOM 1167 O O . ARG A 1 155 ? -28.051 16.686 73.383 1.00 37.16 241 ARG A O 1
ATOM 1175 N N . SER A 1 156 ? -30.161 16.581 74.141 1.00 45.62 242 SER A N 1
ATOM 1176 C CA . SER A 1 156 ? -30.003 15.247 74.708 1.00 48.01 242 SER A CA 1
ATOM 1177 C C . SER A 1 156 ? -30.181 14.241 73.580 1.00 43.46 242 SER A C 1
ATOM 1178 O O . SER A 1 156 ? -31.036 14.424 72.718 1.00 40.61 242 SER A O 1
ATOM 1181 N N . ILE A 1 157 ? -29.382 13.180 73.592 1.00 46.05 243 ILE A N 1
ATOM 1182 C CA . ILE A 1 157 ? -29.583 12.069 72.651 1.00 46.33 243 ILE A CA 1
ATOM 1183 C C . ILE A 1 157 ? -30.994 11.468 72.778 1.00 46.94 243 ILE A C 1
ATOM 1184 O O . ILE A 1 157 ? -31.489 10.841 71.846 1.00 48.08 243 ILE A O 1
ATOM 1189 N N . HIS A 1 158 ? -31.638 11.669 73.925 1.00 50.90 244 HIS A N 1
ATOM 1190 C CA . HIS A 1 158 ? -33.035 11.264 74.113 1.00 56.16 244 HIS A CA 1
ATOM 1191 C C . HIS A 1 158 ? -33.919 11.925 73.088 1.00 53.52 244 HIS A C 1
ATOM 1192 O O . HIS A 1 158 ? -34.827 11.300 72.545 1.00 53.25 244 HIS A O 1
ATOM 1199 N N . GLU A 1 159 ? -33.646 13.194 72.804 1.00 51.37 245 GLU A N 1
ATOM 1200 C CA . GLU A 1 159 ? -34.356 13.928 71.760 1.00 53.68 245 GLU A CA 1
ATOM 1201 C C . GLU A 1 159 ? -33.740 13.696 70.376 1.00 48.31 245 GLU A C 1
ATOM 1202 O O . GLU A 1 159 ? -34.452 13.631 69.384 1.00 49.26 245 GLU A O 1
ATOM 1208 N N . GLY A 1 160 ? -32.419 13.594 70.307 1.00 43.94 246 GLY A N 1
ATOM 1209 C CA . GLY A 1 160 ? -31.741 13.430 69.025 1.00 49.61 246 GLY A CA 1
ATOM 1210 C C . GLY A 1 160 ? -31.566 14.740 68.274 1.00 48.89 246 GLY A C 1
ATOM 1211 O O . GLY A 1 160 ? -31.949 15.803 68.761 1.00 44.51 246 GLY A O 1
ATOM 1212 N N . ILE A 1 161 ? -30.994 14.655 67.076 1.00 47.22 247 ILE A N 1
ATOM 1213 C CA . ILE A 1 161 ? -30.618 15.843 66.309 1.00 46.85 247 ILE A CA 1
ATOM 1214 C C . ILE A 1 161 ? -31.359 16.015 64.980 1.00 46.72 247 ILE A C 1
ATOM 1215 O O . ILE A 1 161 ? -31.243 17.064 64.344 1.00 44.03 247 ILE A O 1
ATOM 1220 N N . ALA A 1 162 ? -32.126 15.005 64.572 1.00 45.86 248 ALA A N 1
ATOM 1221 C CA . ALA A 1 162 ? -32.811 15.028 63.274 1.00 47.95 248 ALA A CA 1
ATOM 1222 C C . ALA A 1 162 ? -33.766 16.214 63.139 1.00 46.03 248 ALA A C 1
ATOM 1223 O O . ALA A 1 162 ? -33.744 16.918 62.134 1.00 53.50 248 ALA A O 1
ATOM 1225 N N . THR A 1 163 ? -34.602 16.424 64.148 1.00 45.32 249 THR A N 1
ATOM 1226 C CA . THR A 1 163 ? -35.552 17.537 64.148 1.00 47.96 249 THR A CA 1
ATOM 1227 C C . THR A 1 163 ? -34.835 18.889 64.163 1.00 48.33 249 THR A C 1
ATOM 1228 O O . THR A 1 163 ? -35.225 19.807 63.444 1.00 49.91 249 THR A O 1
ATOM 1232 N N . ALA A 1 164 ? -33.788 19.007 64.980 1.00 42.77 250 ALA A N 1
ATOM 1233 C CA . ALA A 1 164 ? -32.998 20.238 65.042 1.00 41.75 250 ALA A CA 1
ATOM 1234 C C . ALA A 1 164 ? -32.380 20.563 63.685 1.00 42.13 250 ALA A C 1
ATOM 1235 O O . ALA A 1 164 ? -32.488 21.688 63.206 1.00 41.73 250 ALA A O 1
ATOM 1237 N N . ILE A 1 165 ? -31.736 19.570 63.074 1.00 43.31 251 ILE A N 1
ATOM 1238 C CA . ILE A 1 165 ? -31.120 19.725 61.751 1.00 44.93 251 ILE A CA 1
ATOM 1239 C C . ILE A 1 165 ? -32.164 20.127 60.709 1.00 49.71 251 ILE A C 1
ATOM 1240 O O . ILE A 1 165 ? -31.927 21.019 59.894 1.00 54.57 251 ILE A O 1
ATOM 1245 N N . MET A 1 166 ? -33.322 19.479 60.770 1.00 51.16 252 MET A N 1
ATOM 1246 C CA . MET A 1 166 ? -34.441 19.751 59.864 1.00 57.49 252 MET A CA 1
ATOM 1247 C C . MET A 1 166 ? -34.899 21.213 59.922 1.00 53.47 252 MET A C 1
ATOM 1248 O O . MET A 1 166 ? -35.255 21.783 58.902 1.00 58.77 252 MET A O 1
ATOM 1253 N N . ASN A 1 167 ? -34.883 21.812 61.111 1.00 54.01 253 ASN A N 1
ATOM 1254 C CA . ASN A 1 167 ? -35.288 23.210 61.289 1.00 51.36 253 ASN A CA 1
ATOM 1255 C C . ASN A 1 167 ? -34.102 24.190 61.319 1.00 50.54 253 ASN A C 1
ATOM 1256 O O . ASN A 1 167 ? -34.276 25.354 61.677 1.00 50.60 253 ASN A O 1
ATOM 1261 N N . SER A 1 168 ? -32.909 23.715 60.952 1.00 44.17 254 SER A N 1
ATOM 1262 C CA . SER A 1 168 ? -31.686 24.539 60.904 1.00 48.68 254 SER A CA 1
ATOM 1263 C C . SER A 1 168 ? -31.316 25.121 62.269 1.00 43.76 254 SER A C 1
ATOM 1264 O O . SER A 1 168 ? -30.715 26.193 62.356 1.00 39.33 254 SER A O 1
ATOM 1267 N N . ASP A 1 169 ? -31.658 24.395 63.329 1.00 40.42 255 ASP A N 1
ATOM 1268 C CA . ASP A 1 169 ? -31.390 24.839 64.690 1.00 41.80 255 ASP A CA 1
ATOM 1269 C C . ASP A 1 169 ? -30.008 24.346 65.141 1.00 39.64 255 ASP A C 1
ATOM 1270 O O . ASP A 1 169 ? -29.876 23.585 66.097 1.00 41.69 255 ASP A O 1
ATOM 1275 N N . CYS A 1 170 ? -28.984 24.811 64.436 1.00 38.79 256 CYS A N 1
ATOM 1276 C CA . CYS A 1 170 ? -27.611 24.370 64.631 1.00 36.14 256 CYS A CA 1
ATOM 1277 C C . CYS A 1 170 ? -26.737 25.256 63.753 1.00 38.13 256 CYS A C 1
ATOM 1278 O O . CYS A 1 170 ? -27.240 26.191 63.137 1.00 40.09 256 CYS A O 1
ATOM 1281 N N . LEU A 1 171 ? -25.439 24.985 63.689 1.00 37.33 257 LEU A N 1
ATOM 1282 C CA . LEU A 1 171 ? -24.580 25.717 62.766 1.00 34.37 257 LEU A CA 1
ATOM 1283 C C . LEU A 1 171 ? -24.848 25.193 61.362 1.00 38.86 257 LEU A C 1
ATOM 1284 O O . LEU A 1 171 ? -24.714 23.993 61.115 1.00 35.90 257 LEU A O 1
ATOM 1289 N N . VAL A 1 172 ? -25.249 26.096 60.463 1.00 39.96 258 VAL A N 1
ATOM 1290 C CA . VAL A 1 172 ? -25.601 25.750 59.088 1.00 38.26 258 VAL A CA 1
ATOM 1291 C C . VAL A 1 172 ? -24.765 26.579 58.120 1.00 39.10 258 VAL A C 1
ATOM 1292 O O . VAL A 1 172 ? -24.783 27.795 58.180 1.00 38.80 258 VAL A O 1
ATOM 1296 N N . PHE A 1 173 ? -24.023 25.920 57.238 1.00 41.65 259 PHE A N 1
ATOM 1297 C CA . PHE A 1 173 ? -23.260 26.623 56.205 1.00 42.26 259 PHE A CA 1
ATOM 1298 C C . PHE A 1 173 ? -23.180 25.779 54.941 1.00 44.46 259 PHE A C 1
ATOM 1299 O O . PHE A 1 173 ? -23.535 24.607 54.950 1.00 52.69 259 PHE A O 1
ATOM 1307 N N . ASP A 1 174 ? -22.736 26.383 53.849 1.00 52.88 260 ASP A N 1
ATOM 1308 C CA . ASP A 1 174 ? -22.730 25.702 52.556 1.00 54.26 260 ASP A CA 1
ATOM 1309 C C . ASP A 1 174 ? -21.301 25.463 52.079 1.00 53.66 260 ASP A C 1
ATOM 1310 O O . ASP A 1 174 ? -20.345 25.872 52.737 1.00 56.89 260 ASP A O 1
ATOM 1315 N N . THR A 1 175 ? -21.162 24.799 50.937 1.00 57.04 261 THR A N 1
ATOM 1316 C CA . THR A 1 175 ? -19.848 24.480 50.395 1.00 60.10 261 THR A CA 1
ATOM 1317 C C . THR A 1 175 ? -19.039 25.724 50.026 1.00 54.88 261 THR A C 1
ATOM 1318 O O . THR A 1 175 ? -17.814 25.670 50.032 1.00 58.27 261 THR A O 1
ATOM 1322 N N . SER A 1 176 ? -19.701 26.838 49.719 1.00 52.58 262 SER A N 1
ATOM 1323 C CA . SER A 1 176 ? -18.970 28.074 49.412 1.00 60.10 262 SER A CA 1
ATOM 1324 C C . SER A 1 176 ? -18.362 28.664 50.688 1.00 57.37 262 SER A C 1
ATOM 1325 O O . SER A 1 176 ? -17.196 29.055 50.693 1.00 58.04 262 SER A O 1
ATOM 1328 N N . ILE A 1 177 ? -19.146 28.702 51.766 1.00 55.99 263 ILE A N 1
ATOM 1329 C CA . ILE A 1 177 ? -18.653 29.136 53.081 1.00 50.87 263 ILE A CA 1
ATOM 1330 C C . ILE A 1 177 ? -17.546 28.204 53.575 1.00 52.04 263 ILE A C 1
ATOM 1331 O O . ILE A 1 177 ? -16.545 28.654 54.132 1.00 51.72 263 ILE A O 1
ATOM 1336 N N . ALA A 1 178 ? -17.731 26.904 53.374 1.00 55.25 264 ALA A N 1
ATOM 1337 C CA . ALA A 1 178 ? -16.715 25.919 53.749 1.00 55.03 264 ALA A CA 1
ATOM 1338 C C . ALA A 1 178 ? -15.343 26.230 53.127 1.00 53.88 264 ALA A C 1
ATOM 1339 O O . ALA A 1 178 ? -14.315 26.032 53.776 1.00 48.30 264 ALA A O 1
ATOM 1341 N N . GLN A 1 179 ? -15.327 26.735 51.891 1.00 54.03 265 GLN A N 1
ATOM 1342 C CA . GLN A 1 179 ? -14.066 27.063 51.207 1.00 57.43 265 GLN A CA 1
ATOM 1343 C C . GLN A 1 179 ? -13.291 28.212 51.850 1.00 57.23 265 GLN A C 1
ATOM 1344 O O . GLN A 1 179 ? -12.067 28.245 51.766 1.00 64.09 265 GLN A O 1
ATOM 1350 N N . LEU A 1 180 ? -13.998 29.149 52.481 1.00 56.94 266 LEU A N 1
ATOM 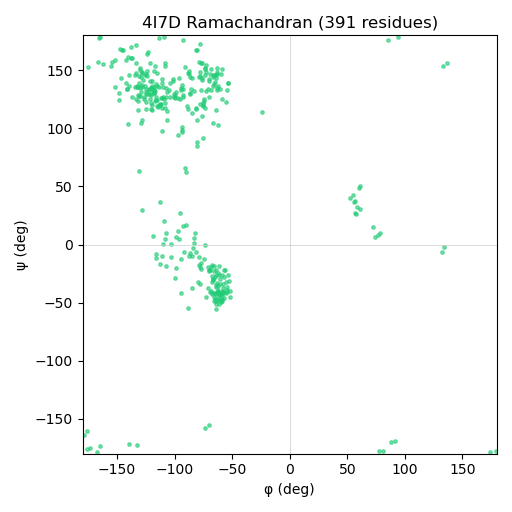1351 C CA . LEU A 1 180 ? -13.356 30.270 53.181 1.00 54.42 266 LEU A CA 1
ATOM 1352 C C . LEU A 1 180 ? -12.643 29.820 54.446 1.00 54.44 266 LEU A C 1
ATOM 1353 O O . LEU A 1 180 ? -11.747 30.506 54.938 1.00 56.53 266 LEU A O 1
ATOM 1358 N N . PHE A 1 181 ? -13.063 28.684 54.991 1.00 52.60 267 PHE A N 1
ATOM 1359 C CA . PHE A 1 181 ? -12.519 28.204 56.251 1.00 53.27 267 PHE A CA 1
ATOM 1360 C C . PHE A 1 181 ? -11.688 26.925 56.133 1.00 54.99 267 PHE A C 1
ATOM 1361 O O . PHE A 1 181 ? -10.935 26.600 57.047 1.00 62.81 267 PHE A O 1
ATOM 1369 N N . ALA A 1 182 ? -11.817 26.210 55.017 1.00 59.50 268 ALA A N 1
ATOM 1370 C CA . ALA A 1 182 ? -11.138 24.930 54.841 1.00 59.10 268 ALA A CA 1
ATOM 1371 C C . ALA A 1 182 ? -9.668 25.116 54.486 1.00 63.35 268 ALA A C 1
ATOM 1372 O O . ALA A 1 182 ? -9.310 26.045 53.766 1.00 69.82 268 ALA A O 1
ATOM 1374 N N . GLU A 1 183 ? -8.828 24.222 55.001 1.00 72.97 269 GLU A N 1
ATOM 1375 C CA . GLU A 1 183 ? -7.414 24.151 54.633 1.00 75.71 269 GLU A CA 1
ATOM 1376 C C . GLU A 1 183 ? -7.136 22.762 54.075 1.00 72.76 269 GLU A C 1
ATOM 1377 O O . GLU A 1 183 ? -7.423 21.760 54.730 1.00 70.43 269 GLU A O 1
ATOM 1383 N N . ASN A 1 184 ? -6.592 22.707 52.864 1.00 75.59 270 ASN A N 1
ATOM 1384 C CA . ASN A 1 184 ? -6.221 21.443 52.226 1.00 78.51 270 ASN A CA 1
ATOM 1385 C C . ASN A 1 184 ? -7.358 20.413 52.193 1.00 70.32 270 ASN A C 1
ATOM 1386 O O . ASN A 1 184 ? -7.138 19.218 52.402 1.00 69.33 270 ASN A O 1
ATOM 1391 N N . GLY A 1 185 ? -8.572 20.886 51.923 1.00 64.34 271 GLY A N 1
ATOM 1392 C CA . GLY A 1 185 ? -9.749 20.018 51.894 1.00 64.97 271 GLY A CA 1
ATOM 1393 C C . GLY A 1 185 ? -10.223 19.537 53.259 1.00 59.87 271 GLY A C 1
ATOM 1394 O O . GLY A 1 185 ? -11.014 18.595 53.338 1.00 63.18 271 GLY A O 1
ATOM 1395 N N . ASN A 1 186 ? -9.743 20.174 54.330 1.00 55.13 272 ASN A N 1
ATOM 1396 C CA . ASN A 1 186 ? -10.165 19.860 55.700 1.00 56.43 272 ASN A CA 1
ATOM 1397 C C . ASN A 1 186 ? -10.678 21.119 56.399 1.00 52.11 272 ASN A C 1
ATOM 1398 O O . ASN A 1 186 ? -10.170 22.213 56.159 1.00 55.76 272 ASN A O 1
ATOM 1403 N N . LEU A 1 187 ? -11.662 20.950 57.277 1.00 50.27 273 LEU A N 1
ATOM 1404 C CA . LEU A 1 187 ? -12.241 22.062 58.032 1.00 48.93 273 LEU A CA 1
ATOM 1405 C C . LEU A 1 187 ? -12.053 21.838 59.515 1.00 44.68 273 LEU A C 1
ATOM 1406 O O . LEU A 1 187 ? -12.530 20.844 60.062 1.00 44.03 273 LEU A O 1
ATOM 1411 N N . GLY A 1 188 ? -11.351 22.764 60.159 1.00 44.42 274 GLY A N 1
ATOM 1412 C CA . GLY A 1 188 ? -11.166 22.728 61.601 1.00 42.69 274 GLY A CA 1
ATOM 1413 C C . GLY A 1 188 ? -12.307 23.470 62.266 1.00 41.53 274 GLY A C 1
ATOM 1414 O O . GLY A 1 188 ? -12.477 24.668 62.054 1.00 46.86 274 GLY A O 1
ATOM 1415 N N . ILE A 1 189 ? -13.103 22.751 63.046 1.00 38.85 275 ILE A N 1
ATOM 1416 C CA . ILE A 1 189 ? -14.190 23.344 63.817 1.00 38.93 275 ILE A CA 1
ATOM 1417 C C . ILE A 1 189 ? -13.783 23.355 65.283 1.00 37.51 275 ILE A C 1
ATOM 1418 O O . ILE A 1 189 ? -13.614 22.297 65.884 1.00 37.94 275 ILE A O 1
ATOM 1423 N N . ASN A 1 190 ? -13.610 24.544 65.850 1.00 37.97 276 ASN A N 1
ATOM 1424 C CA . ASN A 1 190 ? -13.344 24.670 67.278 1.00 39.69 276 ASN A CA 1
ATOM 1425 C C . ASN A 1 190 ? -14.619 24.411 68.044 1.00 41.45 276 ASN A C 1
ATOM 1426 O O . ASN A 1 190 ? -15.629 25.086 67.812 1.00 38.90 276 ASN A O 1
ATOM 1431 N N . VAL A 1 191 ? -14.566 23.444 68.956 1.00 35.94 277 VAL A N 1
ATOM 1432 C CA . VAL A 1 191 ? -15.707 23.103 69.786 1.00 35.33 277 VAL A CA 1
ATOM 1433 C C . VAL A 1 191 ? -15.330 23.383 71.235 1.00 41.40 277 VAL A C 1
ATOM 1434 O O . VAL A 1 191 ? -14.319 22.876 71.735 1.00 4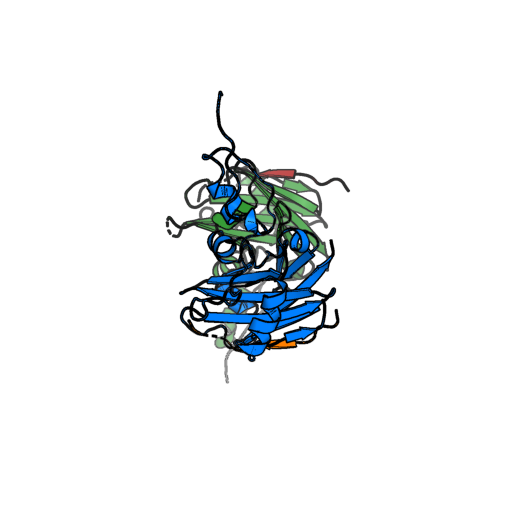3.15 277 VAL A O 1
ATOM 1438 N N . THR A 1 192 ? -16.129 24.219 71.891 1.00 40.88 278 THR A N 1
ATOM 1439 C CA . THR A 1 192 ? -15.972 24.499 73.311 1.00 38.11 278 THR A CA 1
ATOM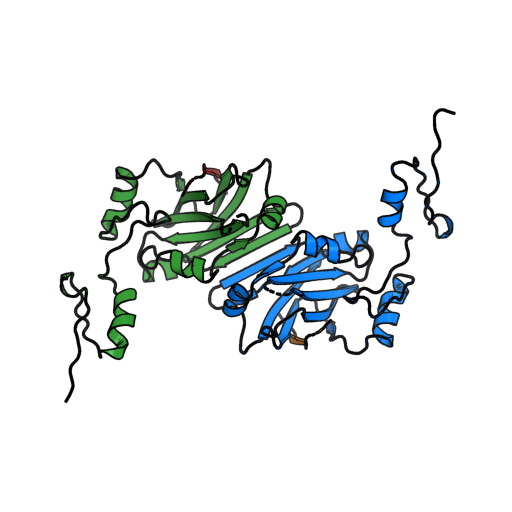 1440 C C . THR A 1 192 ? -17.272 24.152 74.020 1.00 37.53 278 THR A C 1
ATOM 1441 O O . THR A 1 192 ? -18.350 24.517 73.561 1.00 35.43 278 THR A O 1
ATOM 1445 N N . ILE A 1 193 ? -17.168 23.428 75.127 1.00 38.94 279 ILE A N 1
ATOM 1446 C CA . ILE A 1 193 ? -18.323 23.114 75.955 1.00 36.85 279 ILE A CA 1
ATOM 1447 C C . ILE A 1 193 ? -18.119 23.790 77.294 1.00 41.03 279 ILE A C 1
ATOM 1448 O O . ILE A 1 193 ? -17.013 23.772 77.838 1.00 43.23 279 ILE A O 1
ATOM 1453 N N . SER A 1 194 ? -19.177 24.406 77.813 1.00 38.68 280 SER A N 1
ATOM 1454 C CA . SER A 1 194 ? -19.119 25.063 79.110 1.00 43.26 280 SER A CA 1
ATOM 1455 C C . SER A 1 194 ? -20.359 24.762 79.943 1.00 44.90 280 SER A C 1
ATOM 1456 O O . SER A 1 194 ? -21.396 24.350 79.417 1.00 41.26 280 SER A O 1
ATOM 1459 N N . MET A 1 195 ? -20.237 24.961 81.249 1.00 53.51 281 MET A N 1
ATOM 1460 C CA . MET A 1 195 ? -21.377 24.877 82.145 1.00 64.74 281 MET A CA 1
ATOM 1461 C C . MET A 1 195 ? -21.893 26.285 82.371 1.00 71.71 281 MET A C 1
ATOM 1462 O O . MET A 1 195 ? -21.130 27.177 82.737 1.00 85.97 281 MET A O 1
ATOM 1467 N N . CYS A 1 196 ? -23.183 26.480 82.114 1.00 78.76 282 CYS A N 1
ATOM 1468 C CA . CYS A 1 196 ? -23.825 27.781 82.261 1.00 91.57 282 CYS A CA 1
ATOM 1469 C C . CYS A 1 196 ? -24.821 27.762 83.415 1.00 92.33 282 CYS A C 1
ATOM 1470 O O . CYS A 1 196 ? -25.295 28.813 83.845 1.00 103.04 282 CYS A O 1
ATOM 1477 N N . LYS B 2 2 ? -6.784 29.141 74.139 1.00 77.95 113 LYS B N 1
ATOM 1478 C CA . LYS B 2 2 ? -7.210 27.907 74.787 1.00 77.17 113 LYS B CA 1
ATOM 1479 C C . LYS B 2 2 ? -6.444 26.680 74.285 1.00 71.01 113 LYS B C 1
ATOM 1480 O O . LYS B 2 2 ? -6.258 26.503 73.075 1.00 67.65 113 LYS B O 1
ATOM 1486 N N . LEU B 2 3 ? -6.012 25.842 75.230 1.00 67.60 114 LEU B N 1
ATOM 1487 C CA . LEU B 2 3 ? -5.368 24.558 74.935 1.00 63.04 114 LEU B CA 1
ATOM 1488 C C . LEU B 2 3 ? -6.352 23.633 74.219 1.00 56.28 114 LEU B C 1
ATOM 1489 O O . LEU B 2 3 ? -7.379 23.263 74.788 1.00 58.53 114 LEU B O 1
ATOM 1494 N N . ARG B 2 4 ? -6.043 23.278 72.972 1.00 52.15 115 ARG B N 1
ATOM 1495 C CA . ARG B 2 4 ? -6.955 22.500 72.127 1.00 48.37 115 ARG B CA 1
ATOM 1496 C C . ARG B 2 4 ? -6.283 21.282 71.499 1.00 45.57 115 ARG B C 1
ATOM 1497 O O . ARG B 2 4 ? -5.509 21.426 70.549 1.00 45.39 115 ARG B O 1
ATOM 1505 N N . PRO B 2 5 ? -6.579 20.078 72.020 1.00 45.24 116 PRO B N 1
ATOM 1506 C CA . PRO B 2 5 ? -6.227 18.881 71.256 1.00 47.10 116 PRO B CA 1
ATOM 1507 C C . PRO B 2 5 ? -6.999 18.836 69.942 1.00 44.79 116 PRO B C 1
ATOM 1508 O O . PRO B 2 5 ? -8.157 19.249 69.890 1.00 44.99 116 PRO B O 1
ATOM 1512 N N . VAL B 2 6 ? -6.343 18.361 68.892 1.00 49.14 117 VAL B N 1
ATOM 1513 C CA . VAL B 2 6 ? -6.935 18.293 67.564 1.00 50.42 117 VAL B CA 1
ATOM 1514 C C . VAL B 2 6 ? -7.213 16.837 67.208 1.00 51.02 117 VAL B C 1
ATOM 1515 O O . VAL B 2 6 ? -6.314 16.005 67.265 1.00 53.09 117 VAL B O 1
ATOM 1519 N N . ALA B 2 7 ? -8.459 16.543 66.847 1.00 51.31 118 ALA B N 1
ATOM 1520 C CA . ALA B 2 7 ? -8.851 15.204 66.408 1.00 50.93 118 ALA B CA 1
ATOM 1521 C C . ALA B 2 7 ? -9.124 15.217 64.909 1.00 52.29 118 ALA B C 1
ATOM 1522 O O . ALA B 2 7 ? -9.974 15.971 64.423 1.00 51.72 118 ALA B O 1
ATOM 1524 N N . MET B 2 8 ? -8.388 14.386 64.183 1.00 54.44 119 MET B N 1
ATOM 1525 C CA . MET B 2 8 ? -8.603 14.202 62.757 1.00 58.97 119 MET B CA 1
ATOM 1526 C C . MET B 2 8 ? -9.707 13.162 62.585 1.00 56.41 119 MET B C 1
ATOM 1527 O O . MET B 2 8 ? -9.534 11.997 62.941 1.00 60.02 119 MET B O 1
ATOM 1532 N N . VAL B 2 9 ? -10.851 13.601 62.069 1.00 50.59 120 VAL B N 1
ATOM 1533 C CA . VAL B 2 9 ? -12.004 12.732 61.898 1.00 49.66 120 VAL B CA 1
ATOM 1534 C C . VAL B 2 9 ? -12.215 12.416 60.425 1.00 50.20 120 VAL B C 1
ATOM 1535 O O . VAL B 2 9 ? -12.294 13.321 59.589 1.00 52.43 120 VAL B O 1
ATOM 1539 N N . ARG B 2 10 ? -12.307 11.126 60.122 1.00 51.14 121 ARG B N 1
ATOM 1540 C CA . ARG B 2 10 ? -12.533 10.653 58.765 1.00 56.24 121 ARG B CA 1
ATOM 1541 C C . ARG B 2 10 ? -14.026 10.605 58.480 1.00 49.57 121 ARG B C 1
ATOM 1542 O O . ARG B 2 10 ? -14.812 10.287 59.364 1.00 50.22 121 ARG B O 1
ATOM 1550 N N . PRO B 2 11 ? -14.424 10.916 57.239 1.00 50.96 122 PRO B N 1
ATOM 1551 C CA . PRO B 2 11 ? -15.844 10.928 56.897 1.00 52.77 122 PRO B CA 1
ATOM 1552 C C . PRO B 2 11 ? -16.476 9.537 56.848 1.00 53.39 122 PRO B C 1
ATOM 1553 O O . PRO B 2 11 ? -15.776 8.543 56.705 1.00 51.85 122 PRO B O 1
ATOM 1570 N N . VAL B 2 13 ? -19.839 7.596 54.938 1.00 80.94 124 VAL B N 1
ATOM 1571 C CA . VAL B 2 13 ? -20.906 7.682 53.937 1.00 89.59 124 VAL B CA 1
ATOM 1572 C C . VAL B 2 13 ? -22.083 6.807 54.358 1.00 99.19 124 VAL B C 1
ATOM 1573 O O . VAL B 2 13 ? -21.887 5.674 54.798 1.00 101.65 124 VAL B O 1
ATOM 1577 N N . ARG B 2 14 ? -23.298 7.336 54.228 1.00 110.36 125 ARG B N 1
ATOM 1578 C CA . ARG B 2 14 ? -24.512 6.560 54.497 1.00 113.80 125 ARG B CA 1
ATOM 1579 C C . ARG B 2 14 ? -24.871 5.715 53.279 1.00 119.82 125 ARG B C 1
ATOM 1580 O O . ARG B 2 14 ? -25.890 5.024 53.266 1.00 131.96 125 ARG B O 1
ATOM 1588 N N . ASN C 1 6 ? 13.298 45.835 24.702 1.00 95.57 92 ASN C N 1
ATOM 1589 C CA . ASN C 1 6 ? 13.290 44.472 25.315 1.00 101.56 92 ASN C CA 1
ATOM 1590 C C . ASN C 1 6 ? 11.896 44.053 25.782 1.00 100.17 92 ASN C C 1
ATOM 1591 O O . ASN C 1 6 ? 11.496 42.904 25.595 1.00 116.20 92 ASN C O 1
ATOM 1596 N N . SER C 1 7 ? 11.175 44.984 26.400 1.00 92.42 93 SER C N 1
ATOM 1597 C CA . SER C 1 7 ? 9.736 44.838 26.665 1.00 89.39 93 SER C CA 1
ATOM 1598 C C . SER C 1 7 ? 9.163 46.198 27.086 1.00 80.45 93 SER C C 1
ATOM 1599 O O . SER C 1 7 ? 9.889 47.194 27.121 1.00 77.01 93 SER C O 1
ATOM 1602 N N . VAL C 1 8 ? 7.870 46.239 27.400 1.00 74.64 94 VAL C N 1
ATOM 1603 C CA . VAL C 1 8 ? 7.178 47.501 27.660 1.00 71.40 94 VAL C CA 1
ATOM 1604 C C . VAL C 1 8 ? 6.172 47.374 28.799 1.00 68.82 94 VAL C C 1
ATOM 1605 O O . VAL C 1 8 ? 5.392 46.426 28.841 1.00 77.51 94 VAL C O 1
ATOM 1609 N N . LEU C 1 9 ? 6.193 48.341 29.714 1.00 64.44 95 LEU C N 1
ATOM 1610 C CA . LEU C 1 9 ? 5.218 48.414 30.797 1.00 58.86 95 LEU C CA 1
ATOM 1611 C C . LEU C 1 9 ? 4.063 49.309 30.362 1.00 62.67 95 LEU C C 1
ATOM 1612 O O . LEU C 1 9 ? 4.275 50.372 29.767 1.00 65.13 95 LEU C O 1
ATOM 1617 N N . PHE C 1 10 ? 2.843 48.867 30.661 1.00 61.79 96 PHE C N 1
ATOM 1618 C CA . PHE C 1 10 ? 1.628 49.551 30.231 1.00 61.34 96 PHE C CA 1
ATOM 1619 C C . PHE C 1 10 ? 1.036 50.365 31.376 1.00 57.99 96 PHE C C 1
ATOM 1620 O O . PHE C 1 10 ? 1.040 49.914 32.516 1.00 59.15 96 PHE C O 1
ATOM 1628 N N . PRO C 1 11 ? 0.521 51.568 31.075 1.00 59.69 97 PRO C N 1
ATOM 1629 C CA . PRO C 1 11 ? -0.053 52.420 32.118 1.00 60.61 97 PRO C CA 1
ATOM 1630 C C . PRO C 1 11 ? -1.402 51.910 32.639 1.00 60.89 97 PRO C C 1
ATOM 1631 O O . PRO C 1 11 ? -2.119 51.210 31.928 1.00 60.49 97 PRO C O 1
ATOM 1635 N N . CYS C 1 12 ? -1.731 52.266 33.877 1.00 60.18 98 CYS C N 1
ATOM 1636 C CA . CYS C 1 12 ? -3.030 51.946 34.454 1.00 60.72 98 CYS C CA 1
ATOM 1637 C C . CYS C 1 12 ? -4.133 52.698 33.711 1.00 65.51 98 CYS C C 1
ATOM 1638 O O . CYS C 1 12 ? -3.927 53.828 33.257 1.00 64.71 98 CYS C O 1
ATOM 1641 N N . LYS C 1 13 ? -5.301 52.069 33.592 1.00 68.35 99 LYS C N 1
ATOM 1642 C CA 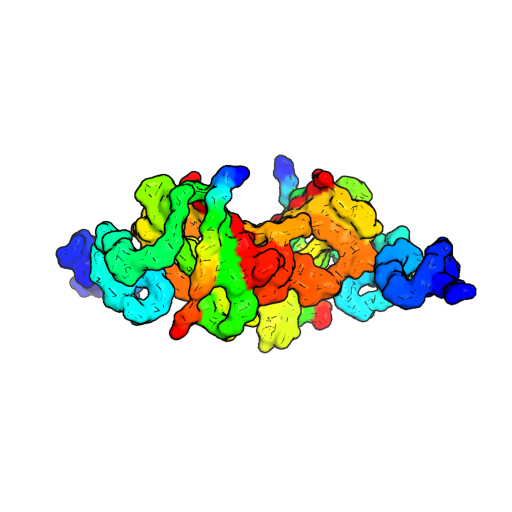. LYS C 1 13 ? -6.433 52.678 32.886 1.00 74.75 99 LYS C CA 1
ATOM 1643 C C . LYS C 1 13 ? -6.924 53.972 33.547 1.00 73.93 99 LYS C C 1
ATOM 1644 O O . LYS C 1 13 ? -7.512 54.818 32.876 1.00 77.48 99 LYS C O 1
ATOM 1650 N N . TYR C 1 14 ? -6.676 54.127 34.849 1.00 67.23 100 TYR C N 1
ATOM 1651 C CA . TYR C 1 14 ? -7.063 55.344 35.576 1.00 68.50 100 TYR C CA 1
ATOM 1652 C C . TYR C 1 14 ? -5.913 56.355 35.670 1.00 67.47 100 TYR C C 1
ATOM 1653 O O . TYR C 1 14 ? -5.860 57.168 36.599 1.00 64.99 100 TYR C O 1
ATOM 1662 N N . ALA C 1 15 ? -5.010 56.310 34.690 1.00 67.49 101 ALA C N 1
ATOM 1663 C CA . ALA C 1 15 ? -3.894 57.248 34.607 1.00 69.56 101 ALA C CA 1
ATOM 1664 C C . ALA C 1 15 ? -4.386 58.679 34.432 1.00 77.62 101 ALA C C 1
ATOM 1665 O O . ALA C 1 15 ? -3.821 59.604 35.017 1.00 77.89 101 ALA C O 1
ATOM 1667 N N . SER C 1 16 ? -5.443 58.850 33.637 1.00 85.45 102 SER C N 1
ATOM 1668 C CA . SER C 1 16 ? -6.032 60.168 33.376 1.00 93.46 102 SER C CA 1
ATOM 1669 C C . SER C 1 16 ? -6.558 60.848 34.641 1.00 92.09 102 SER C C 1
ATOM 1670 O O . SER C 1 16 ? -6.621 62.075 34.698 1.00 101.62 102 SER C O 1
ATOM 1673 N N . SER C 1 17 ? -6.934 60.063 35.648 1.00 83.85 103 SER C N 1
ATOM 1674 C CA . SER C 1 17 ? -7.368 60.631 36.925 1.00 87.11 103 SER C CA 1
ATOM 1675 C C . SER C 1 17 ? -6.222 60.797 37.936 1.00 81.25 103 SER C C 1
ATOM 1676 O O . SER C 1 17 ? -6.427 61.383 38.998 1.00 79.56 103 SER C O 1
ATOM 1679 N N . GLY C 1 18 ? -5.027 60.297 37.613 1.00 78.41 104 GLY C N 1
ATOM 1680 C CA . GLY C 1 18 ? -3.838 60.554 38.439 1.00 79.86 104 GLY C CA 1
ATOM 1681 C C . GLY C 1 18 ? -2.920 59.388 38.787 1.00 79.30 104 GLY C C 1
ATOM 1682 O O . GLY C 1 18 ? -1.898 59.592 39.449 1.00 81.83 104 GLY C O 1
ATOM 1683 N N . CYS C 1 19 ? -3.258 58.173 38.355 1.00 76.00 105 CYS C N 1
ATOM 1684 C CA . CYS C 1 19 ? -2.426 56.997 38.654 1.00 70.23 105 CYS C CA 1
ATOM 1685 C C . CYS C 1 19 ? -1.151 56.955 37.812 1.00 68.33 105 CYS C C 1
ATOM 1686 O O . CYS C 1 19 ? -1.214 56.972 36.584 1.00 63.86 105 CYS C O 1
ATOM 1689 N N . GLU C 1 20 ? -0.002 56.859 38.478 1.00 70.50 106 GLU C N 1
ATOM 1690 C CA . GLU C 1 20 ? 1.302 56.880 37.803 1.00 75.20 106 GLU C CA 1
ATOM 1691 C C . GLU C 1 20 ? 1.902 55.487 37.592 1.00 70.85 106 GLU C C 1
ATOM 1692 O O . GLU C 1 20 ? 3.041 55.359 37.139 1.00 73.56 106 GLU C O 1
ATOM 1698 N N . ILE C 1 21 ? 1.133 54.448 37.905 1.00 67.18 107 ILE C N 1
ATOM 1699 C CA . ILE C 1 21 ? 1.618 53.073 37.823 1.00 61.79 107 ILE C CA 1
ATOM 1700 C C . ILE C 1 21 ? 1.662 52.566 36.381 1.00 56.89 107 ILE C C 1
ATOM 1701 O O . ILE C 1 21 ? 0.707 52.738 35.623 1.00 55.39 107 ILE C O 1
ATOM 1706 N N . THR C 1 22 ? 2.783 51.952 36.012 1.00 55.74 108 THR C N 1
ATOM 1707 C CA . THR C 1 22 ? 2.891 51.207 34.762 1.00 55.94 108 THR C CA 1
ATOM 1708 C C . THR C 1 22 ? 3.281 49.778 35.112 1.00 57.42 108 THR C C 1
ATOM 1709 O O . THR C 1 22 ? 4.078 49.560 36.023 1.00 59.73 108 THR C O 1
ATOM 1713 N N . LEU C 1 23 ? 2.708 48.812 34.400 1.00 63.47 109 LEU C N 1
ATOM 1714 C CA . LEU C 1 23 ? 2.836 47.401 34.766 1.00 66.31 109 LEU C CA 1
ATOM 1715 C C . LEU C 1 23 ? 2.966 46.491 33.553 1.00 65.61 109 LEU C C 1
ATOM 1716 O O . LEU C 1 23 ? 2.566 46.866 32.451 1.00 63.50 109 LEU C O 1
ATOM 1721 N N . PRO C 1 24 ? 3.513 45.279 33.756 1.00 69.48 110 PRO C N 1
ATOM 1722 C CA . PRO C 1 24 ? 3.446 44.264 32.702 1.00 74.38 110 PRO C CA 1
ATOM 1723 C C . PRO C 1 24 ? 1.996 43.883 32.407 1.00 80.73 110 PRO C C 1
ATOM 1724 O O . PRO C 1 24 ? 1.158 43.887 33.314 1.00 82.55 110 PRO C O 1
ATOM 1728 N N . HIS C 1 25 ? 1.712 43.559 31.148 1.00 88.51 111 HIS C N 1
ATOM 1729 C CA . HIS C 1 25 ? 0.343 43.274 30.697 1.00 96.89 111 HIS C CA 1
ATOM 1730 C C . HIS C 1 25 ? -0.382 42.222 31.497 1.00 99.56 111 HIS C C 1
ATOM 1731 O O . HIS C 1 25 ? -1.607 42.242 31.559 1.00 106.55 111 HIS C O 1
ATOM 1738 N N . THR C 1 26 ? 0.356 41.302 32.118 1.00 100.44 112 THR C N 1
ATOM 1739 C CA . THR C 1 26 ? -0.248 40.221 32.903 1.00 112.64 112 THR C CA 1
ATOM 1740 C C . THR C 1 26 ? -0.732 40.658 34.296 1.00 112.20 112 THR C C 1
ATOM 1741 O O . THR C 1 26 ? -1.558 39.972 34.904 1.00 120.67 112 THR C O 1
ATOM 1745 N N . GLU C 1 27 ? -0.230 41.790 34.791 1.00 98.85 113 GLU C N 1
ATOM 1746 C CA . GLU C 1 27 ? -0.558 42.269 36.143 1.00 95.88 113 GLU C CA 1
ATOM 1747 C C . GLU C 1 27 ? -1.435 43.525 36.153 1.00 87.82 113 GLU C C 1
ATOM 1748 O O . GLU C 1 27 ? -1.785 44.031 37.222 1.00 80.70 113 GLU C O 1
ATOM 1754 N N . LYS C 1 28 ? -1.790 44.016 34.970 1.00 86.96 114 LYS C N 1
ATOM 1755 C CA . LYS C 1 28 ? -2.521 45.276 34.829 1.00 82.97 114 LYS C CA 1
ATOM 1756 C C . LYS C 1 28 ? -3.931 45.164 35.425 1.00 84.43 114 LYS C C 1
ATOM 1757 O O . LYS C 1 28 ? -4.352 46.015 36.210 1.00 78.08 114 LYS C O 1
ATOM 1763 N N . ALA C 1 29 ? -4.643 44.101 35.057 1.00 91.57 115 ALA C N 1
ATOM 1764 C CA . ALA C 1 29 ? -6.009 43.863 35.532 1.00 96.20 115 ALA C CA 1
ATOM 1765 C C . ALA C 1 29 ? -6.092 43.794 37.056 1.00 95.98 115 ALA C C 1
ATOM 1766 O O . ALA C 1 29 ? -7.026 44.329 37.655 1.00 93.91 115 ALA C O 1
ATOM 1768 N N . ASP C 1 30 ? -5.114 43.136 37.674 1.00 98.69 116 ASP C N 1
ATOM 1769 C CA . ASP C 1 30 ? -5.068 43.003 39.133 1.00 102.58 116 ASP C CA 1
ATOM 1770 C C . ASP C 1 30 ? -4.922 44.355 39.828 1.00 92.48 116 ASP C C 1
ATOM 1771 O O . ASP C 1 30 ? -5.555 44.602 40.856 1.00 93.50 116 ASP C O 1
ATOM 1776 N N . HIS C 1 31 ? -4.089 45.226 39.269 1.00 88.42 117 HIS C N 1
ATOM 1777 C CA . HIS C 1 31 ? -3.911 46.568 39.822 1.00 79.50 117 HIS C CA 1
ATOM 1778 C C . HIS C 1 31 ? -5.149 47.410 39.681 1.00 75.83 117 HIS C C 1
ATOM 1779 O O . HIS C 1 31 ? -5.526 48.124 40.610 1.00 71.80 117 HIS C O 1
ATOM 1786 N N . GLU C 1 32 ? -5.795 47.333 38.522 1.00 78.00 118 GLU C N 1
ATOM 1787 C CA . GLU C 1 32 ? -6.877 48.261 38.182 1.00 82.25 118 GLU C CA 1
ATOM 1788 C C . GLU C 1 32 ? -8.132 48.127 39.053 1.00 88.88 118 GLU C C 1
ATOM 1789 O O . GLU C 1 32 ? -8.823 49.119 39.289 1.00 90.73 118 GLU C O 1
ATOM 1795 N N . GLU C 1 33 ? -8.423 46.923 39.540 1.00 95.60 119 GLU C N 1
ATOM 1796 C CA . GLU C 1 33 ? -9.489 46.756 40.532 1.00 103.14 119 GLU C CA 1
ATOM 1797 C C . GLU C 1 33 ? -9.069 47.348 41.879 1.00 99.71 119 GLU C C 1
ATOM 1798 O O . GLU C 1 33 ? -9.887 47.939 42.587 1.00 103.53 119 GLU C O 1
ATOM 1804 N N . LEU C 1 34 ? -7.793 47.182 42.222 1.00 93.97 120 LEU C N 1
ATOM 1805 C CA . LEU C 1 34 ? -7.239 47.714 43.466 1.00 91.11 120 LEU C CA 1
ATOM 1806 C C . LEU C 1 34 ? -6.967 49.224 43.417 1.00 83.06 120 LEU C C 1
ATOM 1807 O O . LEU C 1 34 ? -6.880 49.867 44.465 1.00 83.62 120 LEU C O 1
ATOM 1812 N N . CYS C 1 35 ? -6.840 49.782 42.211 1.00 75.45 121 CYS C N 1
ATOM 1813 C CA . CYS C 1 35 ? -6.352 51.159 42.023 1.00 69.07 121 CYS C CA 1
ATOM 1814 C C . CYS C 1 35 ? -7.151 52.211 42.791 1.00 67.36 121 CYS C C 1
ATOM 1815 O O . CYS C 1 35 ? -8.360 52.351 42.597 1.00 64.99 121 CYS C O 1
ATOM 1818 N N . GLU C 1 36 ? -6.452 52.968 43.635 1.00 66.31 122 GLU C N 1
ATOM 1819 C CA . GLU C 1 36 ? -7.066 54.035 44.432 1.00 66.72 122 GLU C CA 1
ATOM 1820 C C . GLU C 1 36 ? -7.788 55.078 43.577 1.00 63.21 122 GLU C C 1
ATOM 1821 O O . GLU C 1 36 ? -8.748 55.704 44.037 1.00 59.34 122 GLU C O 1
ATOM 1827 N N . PHE C 1 37 ? -7.330 55.253 42.338 1.00 58.81 123 PHE C N 1
ATOM 1828 C CA . PHE C 1 37 ? -7.900 56.248 41.435 1.00 61.31 123 PHE C CA 1
ATOM 1829 C C . PHE C 1 37 ? -9.145 55.768 40.692 1.00 64.76 123 PHE C C 1
ATOM 1830 O O . PHE C 1 37 ? -9.752 56.540 39.951 1.00 66.13 123 PHE C O 1
ATOM 1838 N N . ARG C 1 38 ? -9.535 54.509 40.892 1.00 67.73 124 ARG C N 1
ATOM 1839 C CA . ARG C 1 38 ? -10.787 54.014 40.329 1.00 68.67 124 ARG C CA 1
ATOM 1840 C C . ARG C 1 38 ? -11.962 54.734 40.992 1.00 67.57 124 ARG C C 1
ATOM 1841 O O . ARG C 1 38 ? -11.958 54.914 42.207 1.00 64.08 124 ARG C O 1
ATOM 1849 N N . PRO C 1 39 ? -12.961 55.163 40.194 1.00 58.05 125 PRO C N 1
ATOM 1850 C CA . PRO C 1 39 ? -14.154 55.803 40.769 1.00 58.18 125 PRO C CA 1
ATOM 1851 C C . PRO C 1 39 ? -14.919 54.935 41.775 1.00 56.01 125 PRO C C 1
ATOM 1852 O O . PRO C 1 39 ? -14.907 53.707 41.686 1.00 55.32 125 PRO C O 1
ATOM 1856 N N . TYR C 1 40 ? -15.580 55.599 42.718 1.00 52.50 126 TYR C N 1
ATOM 1857 C CA . TYR C 1 40 ? -16.357 54.944 43.753 1.00 46.52 126 TYR C CA 1
ATOM 1858 C C . TYR C 1 40 ? -17.805 54.810 43.292 1.00 51.45 126 TYR C C 1
ATOM 1859 O O . TYR C 1 40 ? -18.428 55.797 42.897 1.00 57.07 126 TYR C O 1
ATOM 1868 N N . SER C 1 41 ? -18.329 53.588 43.342 1.00 49.20 127 SER C N 1
ATOM 1869 C CA . SER C 1 41 ? -19.734 53.335 43.040 1.00 48.51 127 SER C CA 1
ATOM 1870 C C . SER C 1 41 ? -20.613 53.759 44.204 1.00 49.69 127 SER C C 1
ATOM 1871 O O . SER C 1 41 ? -20.161 53.835 45.344 1.00 59.24 127 SER C O 1
ATOM 1874 N N . CYS C 1 42 ? -21.871 54.051 43.907 1.00 52.11 128 CYS C N 1
ATOM 1875 C CA . CYS C 1 42 ? -22.859 54.271 44.946 1.00 48.19 128 CYS C CA 1
ATOM 1876 C C . CYS C 1 42 ? -22.920 52.995 45.792 1.00 49.00 128 CYS C C 1
ATOM 1877 O O . CYS C 1 42 ? -23.111 51.907 45.250 1.00 44.81 128 CYS C O 1
ATOM 1880 N N . PRO C 1 43 ? -22.738 53.122 47.117 1.00 45.87 129 PRO C N 1
ATOM 1881 C CA . PRO C 1 43 ? -22.715 51.945 47.982 1.00 47.53 129 PRO C CA 1
ATOM 1882 C C . PRO C 1 43 ? -24.094 51.337 48.229 1.00 51.29 129 PRO C C 1
ATOM 1883 O O . PRO C 1 43 ? -24.178 50.229 48.750 1.00 44.69 129 PRO C O 1
ATOM 1887 N N . CYS C 1 44 ? -25.165 52.050 47.870 1.00 48.89 130 CYS C N 1
ATOM 1888 C CA . CYS C 1 44 ? -26.504 51.477 47.955 1.00 51.92 130 CYS C CA 1
ATOM 1889 C C . CYS C 1 44 ? -26.536 50.147 47.194 1.00 53.14 130 CYS C C 1
ATOM 1890 O O . CYS C 1 44 ? -25.945 50.034 46.124 1.00 58.98 130 CYS C O 1
ATOM 1893 N N . PRO C 1 45 ? -27.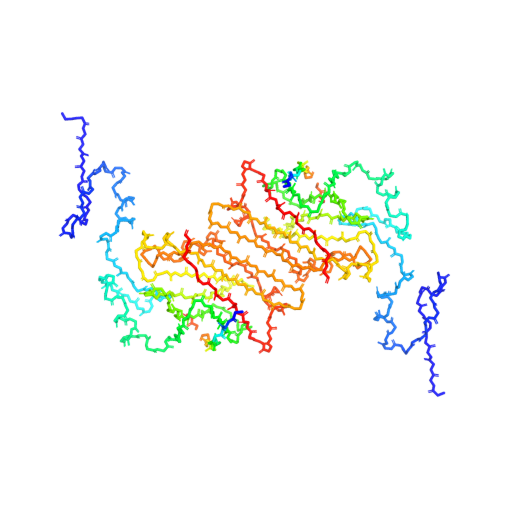209 49.132 47.756 1.00 49.36 131 PRO C N 1
ATOM 1894 C CA . PRO C 1 45 ? -27.204 47.809 47.140 1.00 52.41 131 PRO C CA 1
ATOM 1895 C C . PRO C 1 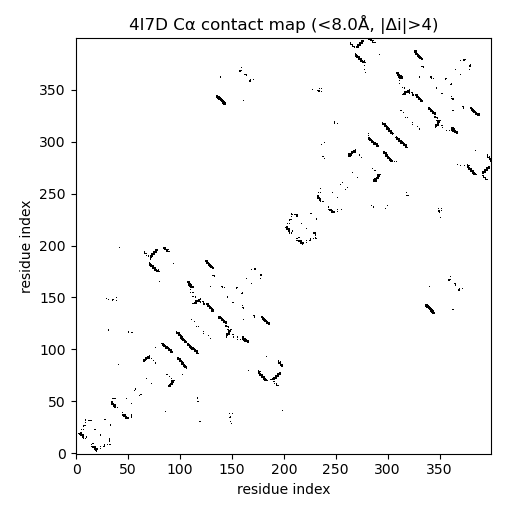45 ? -27.970 47.749 45.816 1.00 52.62 131 PRO C C 1
ATOM 1896 O O . PRO C 1 45 ? -28.960 48.461 45.632 1.00 51.60 131 PRO C O 1
ATOM 1900 N N . GLY C 1 46 ? -27.495 46.903 44.907 1.00 50.85 132 GLY C N 1
ATOM 1901 C CA . GLY C 1 46 ? -28.081 46.778 43.577 1.00 58.43 132 GLY C CA 1
ATOM 1902 C C . GLY C 1 46 ? -27.527 47.798 42.596 1.00 60.56 132 GLY C C 1
ATOM 1903 O O . GLY C 1 46 ? -26.733 48.664 42.963 1.00 54.52 132 GLY C O 1
ATOM 1904 N N . ALA C 1 47 ? -27.962 47.692 41.344 1.00 61.19 133 ALA C N 1
ATOM 1905 C CA . ALA C 1 47 ? -27.487 48.561 40.271 1.00 68.86 133 ALA C CA 1
ATOM 1906 C C . ALA C 1 47 ? -28.570 49.539 39.815 1.00 71.09 133 ALA C C 1
ATOM 1907 O O . ALA C 1 47 ? -28.491 50.080 38.717 1.00 76.63 133 ALA C O 1
ATOM 1909 N N . SER C 1 48 ? -29.569 49.770 40.664 1.00 73.75 134 SER C N 1
ATOM 1910 C CA . SER C 1 48 ? -30.651 50.703 40.355 1.00 75.89 134 SER C CA 1
ATOM 1911 C C . SER C 1 48 ? -30.100 52.121 40.224 1.00 71.68 134 SER C C 1
ATOM 1912 O O . SER C 1 48 ? -30.402 52.824 39.260 1.00 75.68 134 SER C O 1
ATOM 1915 N N . CYS C 1 49 ? -29.294 52.534 41.197 1.00 64.03 135 CYS C N 1
ATOM 1916 C CA . CYS C 1 49 ? -28.523 53.762 41.072 1.00 61.66 135 CYS C CA 1
ATOM 1917 C C . CYS C 1 49 ? -27.155 53.419 40.500 1.00 57.01 135 CYS C C 1
ATOM 1918 O O . CYS C 1 49 ? -26.454 52.553 41.016 1.00 56.04 135 CYS C O 1
ATOM 1921 N N . LYS C 1 50 ? -26.793 54.140 39.445 1.00 61.39 136 LYS C N 1
ATOM 1922 C CA . LYS C 1 50 ? -25.650 53.843 38.584 1.00 65.17 136 LYS C CA 1
ATOM 1923 C C . LYS C 1 50 ? -24.520 54.855 38.827 1.00 58.38 136 LYS C C 1
ATOM 1924 O O . LYS C 1 50 ? -23.538 54.892 38.093 1.00 60.45 136 LYS C O 1
ATOM 1930 N N . TRP C 1 51 ? -24.666 55.662 39.875 1.00 51.41 137 TRP C N 1
ATOM 1931 C CA . TRP C 1 51 ? -23.776 56.784 40.143 1.00 51.79 137 TRP C CA 1
ATOM 1932 C C . TRP C 1 51 ? -22.364 56.372 40.474 1.00 53.38 137 TRP C C 1
ATOM 1933 O O . TRP C 1 51 ? -22.128 55.413 41.218 1.00 56.13 137 TRP C O 1
ATOM 1944 N N . GLN C 1 52 ? -21.415 57.115 39.920 1.00 57.79 138 GLN C N 1
ATOM 1945 C CA . GLN C 1 52 ? -20.002 56.972 40.240 1.00 59.29 138 GLN C CA 1
ATOM 1946 C C . GLN C 1 52 ? -19.423 58.335 40.563 1.00 57.53 138 GLN C C 1
ATOM 1947 O O . GLN C 1 52 ? -19.879 59.347 40.033 1.00 61.05 138 GLN C O 1
ATOM 1953 N N . GLY C 1 53 ? -18.392 58.355 41.399 1.00 56.25 139 GLY C N 1
ATOM 1954 C CA . GLY C 1 53 ? -17.665 59.587 41.689 1.00 49.91 139 GLY C CA 1
ATOM 1955 C C . GLY C 1 53 ? -16.517 59.368 42.652 1.00 49.62 139 GLY C C 1
ATOM 1956 O O . GLY C 1 53 ? -16.089 58.242 42.876 1.00 50.05 139 GLY C O 1
ATOM 1957 N N . SER C 1 54 ? -16.022 60.459 43.224 1.00 53.36 140 SER C N 1
ATOM 1958 C CA . SER C 1 54 ? -14.940 60.400 44.192 1.00 54.52 140 SER C CA 1
ATOM 1959 C C . SER C 1 54 ? -15.492 60.044 45.564 1.00 57.30 140 SER C C 1
ATOM 1960 O O . SER C 1 54 ? -16.709 60.089 45.788 1.00 55.91 140 SER C O 1
ATOM 1963 N N . LEU C 1 55 ? -14.586 59.701 46.476 1.00 56.53 141 LEU C N 1
ATOM 1964 C CA . LEU C 1 55 ? -14.946 59.286 47.826 1.00 56.77 141 LEU C CA 1
ATOM 1965 C C . LEU C 1 55 ? -15.689 60.399 48.569 1.00 58.80 141 LEU C C 1
ATOM 1966 O O . LEU C 1 55 ? -16.702 60.153 49.235 1.00 55.81 141 LEU C O 1
ATOM 1971 N N . ASP C 1 56 ? -15.181 61.619 48.430 1.00 59.54 142 ASP C N 1
ATOM 1972 C CA . ASP C 1 56 ? -15.732 62.790 49.105 1.00 68.46 142 ASP C CA 1
ATOM 1973 C C . ASP C 1 56 ? -17.146 63.134 48.620 1.00 63.66 142 ASP C C 1
ATOM 1974 O O . ASP C 1 56 ? -17.904 63.791 49.329 1.00 69.59 142 ASP C O 1
ATOM 1979 N N . ALA C 1 57 ? -17.490 62.693 47.413 1.00 62.88 143 ALA C N 1
ATOM 1980 C CA . ALA C 1 57 ? -18.821 62.924 46.845 1.00 62.21 143 ALA C CA 1
ATOM 1981 C C . ALA C 1 57 ? -19.856 61.881 47.281 1.00 55.10 143 ALA C C 1
ATOM 1982 O O . ALA C 1 57 ? -21.049 62.063 47.039 1.00 54.45 143 ALA C O 1
ATOM 1984 N N . VAL C 1 58 ? -19.417 60.803 47.928 1.00 55.25 144 VAL C N 1
ATOM 1985 C CA . VAL C 1 58 ? -20.327 59.701 48.281 1.00 51.28 144 VAL C CA 1
ATOM 1986 C C . VAL C 1 58 ? -21.406 60.128 49.277 1.00 54.72 144 VAL C C 1
ATOM 1987 O O . VAL C 1 58 ? -22.598 59.964 49.005 1.00 57.67 144 VAL C O 1
ATOM 1991 N N . MET C 1 59 ? -20.998 60.678 50.419 1.00 58.33 145 MET C N 1
ATOM 1992 C CA . MET C 1 59 ? -21.964 61.142 51.424 1.00 58.77 145 MET C CA 1
ATOM 1993 C C . MET C 1 59 ? -22.924 62.221 50.891 1.00 61.14 145 MET C C 1
ATOM 1994 O O . MET C 1 59 ? -24.134 62.111 51.094 1.00 59.59 145 MET C O 1
ATOM 1999 N N . PRO C 1 60 ? -22.400 63.263 50.212 1.00 58.80 146 PRO C N 1
ATOM 2000 C CA . PRO C 1 60 ? -23.307 64.225 49.578 1.00 61.45 146 PRO C CA 1
ATOM 2001 C C . PRO C 1 60 ? -24.308 63.568 48.622 1.00 62.70 146 PRO C C 1
ATOM 2002 O O . PRO C 1 60 ? -25.488 63.925 48.623 1.00 62.43 146 PRO C O 1
ATOM 2006 N N . HIS C 1 61 ? -23.835 62.609 47.828 1.00 60.31 147 HIS C N 1
ATOM 2007 C CA . HIS C 1 61 ? -24.695 61.871 46.901 1.00 56.33 147 HIS C CA 1
ATOM 2008 C C . HIS C 1 61 ? -25.770 61.116 47.637 1.00 60.39 147 HIS C C 1
ATOM 2009 O O . HIS C 1 61 ? -26.938 61.139 47.229 1.00 59.09 147 HIS C O 1
ATOM 2016 N N . LEU C 1 62 ? -25.389 60.453 48.730 1.00 55.53 148 LEU C N 1
ATOM 2017 C CA . LEU C 1 62 ? -26.355 59.756 49.589 1.00 61.20 148 LEU C CA 1
ATOM 2018 C C . LEU C 1 62 ? -27.351 60.736 50.210 1.00 66.23 148 LEU C C 1
ATOM 2019 O O . LEU C 1 62 ? -28.560 60.510 50.173 1.00 65.74 148 LEU C O 1
ATOM 2024 N N . MET C 1 63 ? -26.833 61.829 50.765 1.00 74.06 149 MET C N 1
ATOM 2025 C CA . MET C 1 63 ? -27.669 62.841 51.412 1.00 78.70 149 MET C CA 1
ATOM 2026 C C . MET C 1 63 ? -28.621 63.545 50.447 1.00 84.18 149 MET C C 1
ATOM 2027 O O . MET C 1 63 ? -29.744 63.878 50.825 1.00 93.43 149 MET C O 1
ATOM 2032 N N . HIS C 1 64 ? -28.184 63.760 49.208 1.00 84.29 150 HIS C N 1
ATOM 2033 C CA . HIS C 1 64 ? -28.955 64.562 48.255 1.00 93.15 150 HIS C CA 1
ATOM 2034 C C . HIS C 1 64 ? -29.771 63.773 47.260 1.00 92.53 150 HIS C C 1
ATOM 2035 O O . HIS C 1 64 ? -30.806 64.257 46.803 1.00 98.06 150 HIS C O 1
ATOM 2042 N N . GLN C 1 65 ? -29.336 62.563 46.911 1.00 91.79 151 GLN C N 1
ATOM 2043 C CA . GLN C 1 65 ? -30.039 61.766 45.893 1.00 92.15 151 GLN C CA 1
ATOM 2044 C C . GLN C 1 65 ? -30.827 60.574 46.439 1.00 86.70 151 GLN C C 1
ATOM 2045 O O . GLN C 1 65 ? -31.703 60.050 45.750 1.00 91.97 151 GLN C O 1
ATOM 2051 N N . HIS C 1 66 ? -30.530 60.139 47.660 1.00 77.78 152 HIS C N 1
ATOM 2052 C CA . HIS C 1 66 ? -31.250 59.014 48.247 1.00 74.41 152 HIS C CA 1
ATOM 2053 C C . HIS C 1 66 ? -32.125 59.430 49.385 1.00 88.53 152 HIS C C 1
ATOM 2054 O O . HIS C 1 66 ? -31.776 60.309 50.175 1.00 94.17 152 HIS C O 1
ATOM 2061 N N . LYS C 1 67 ? -33.286 58.791 49.460 1.00 97.86 153 LYS C N 1
ATOM 2062 C CA . LYS C 1 67 ? -34.296 59.129 50.447 1.00 104.70 153 LYS C CA 1
ATOM 2063 C C . LYS C 1 67 ? -33.810 58.685 51.821 1.00 94.81 153 LYS C C 1
ATOM 2064 O O . LYS C 1 67 ? -33.304 57.574 51.974 1.00 106.07 153 LYS C O 1
ATOM 2070 N N . SER C 1 68 ? -33.959 59.571 52.802 1.00 88.54 154 SER C N 1
ATOM 2071 C CA . SER C 1 68 ? -33.378 59.403 54.133 1.00 86.65 154 SER C CA 1
ATOM 2072 C C . SER C 1 68 ? -33.094 57.950 54.526 1.00 79.31 154 SER C C 1
ATOM 2073 O O . SER C 1 68 ? -34.007 57.137 54.674 1.00 74.76 154 SER C O 1
ATOM 2076 N N . ILE C 1 69 ? -31.811 57.637 54.672 1.00 71.80 155 ILE C N 1
ATOM 2077 C CA . ILE C 1 69 ? -31.373 56.366 55.224 1.00 63.17 155 ILE C CA 1
ATOM 2078 C C . ILE C 1 69 ? -31.332 56.511 56.743 1.00 59.70 155 ILE C C 1
ATOM 2079 O O . ILE C 1 69 ? -30.757 57.467 57.257 1.00 61.70 155 ILE C O 1
ATOM 2084 N N . THR C 1 70 ? -31.953 55.577 57.458 1.00 50.25 156 THR C N 1
ATOM 2085 C CA . THR C 1 70 ? -31.886 55.543 58.930 1.00 52.31 156 THR C CA 1
ATOM 2086 C C . THR C 1 70 ? -30.427 55.528 59.398 1.00 51.58 156 THR C C 1
ATOM 2087 O O . THR C 1 70 ? -29.614 54.755 58.882 1.00 52.01 156 THR C O 1
ATOM 2091 N N . THR C 1 71 ? -30.106 56.383 60.366 1.00 56.38 157 THR C N 1
ATOM 2092 C CA . THR C 1 71 ? -28.726 56.587 60.822 1.00 58.40 157 THR C CA 1
ATOM 2093 C C . THR C 1 71 ? -28.662 56.659 62.345 1.00 59.33 157 THR C C 1
ATOM 2094 O O . THR C 1 71 ? -29.371 57.455 62.956 1.00 65.92 157 THR C O 1
ATOM 2098 N N . LEU C 1 72 ? -27.809 55.835 62.949 1.00 55.86 158 LEU C N 1
ATOM 2099 C CA . LEU C 1 72 ? -27.586 55.867 64.393 1.00 54.90 158 LEU C CA 1
ATOM 2100 C C . LEU C 1 72 ? -26.146 56.242 64.699 1.00 55.95 158 LEU C C 1
ATOM 2101 O O . LEU C 1 72 ? -25.247 55.996 63.897 1.00 54.47 158 LEU C O 1
ATOM 2106 N N . GLN C 1 73 ? -25.945 56.821 65.880 1.00 61.56 159 GLN C N 1
ATOM 2107 C CA . GLN C 1 73 ? -24.622 57.153 66.392 1.00 60.34 159 GLN C CA 1
ATOM 2108 C C . GLN C 1 73 ? -24.258 56.138 67.464 1.00 56.53 159 GLN C C 1
ATOM 2109 O O . GLN C 1 73 ? -25.066 55.840 68.343 1.00 64.42 159 GLN C O 1
ATOM 2115 N N . GLY C 1 74 ? -23.043 55.608 67.396 1.00 53.12 160 GLY C N 1
ATOM 2116 C CA . GLY C 1 74 ? -22.553 54.687 68.415 1.00 48.50 160 GLY C CA 1
ATOM 2117 C C . GLY C 1 74 ? -21.900 53.457 67.821 1.00 46.63 160 GLY C C 1
ATOM 2118 O O . GLY C 1 74 ? -22.215 53.043 66.703 1.00 45.80 160 GLY C O 1
ATOM 2119 N N . GLU C 1 75 ? -20.993 52.869 68.588 1.00 47.74 161 GLU C N 1
ATOM 2120 C CA . GLU C 1 75 ? -20.239 51.705 68.145 1.00 52.40 161 GLU C CA 1
ATOM 2121 C C . GLU C 1 75 ? -20.962 50.380 68.423 1.00 50.74 161 GLU C C 1
ATOM 2122 O O . GLU C 1 75 ? -20.516 49.327 67.967 1.00 46.72 161 GLU C O 1
ATOM 2128 N N . ASP C 1 76 ? -22.082 50.440 69.144 1.00 47.85 162 ASP C N 1
ATOM 2129 C CA . ASP C 1 76 ? -22.828 49.243 69.526 1.00 48.61 162 ASP C CA 1
ATOM 2130 C C . ASP C 1 76 ? -24.340 49.506 69.430 1.00 48.71 162 ASP C C 1
ATOM 2131 O O . ASP C 1 76 ? -24.912 50.183 70.288 1.00 46.11 162 ASP C O 1
ATOM 2136 N N . ILE C 1 77 ? -24.980 48.986 68.379 1.00 41.96 163 ILE C N 1
ATOM 2137 C CA . ILE C 1 77 ? -26.388 49.289 68.104 1.00 43.06 163 ILE C CA 1
ATOM 2138 C C . ILE C 1 77 ? -27.212 48.047 67.780 1.00 43.27 163 ILE C C 1
ATOM 2139 O O . ILE C 1 77 ? -26.667 46.956 67.619 1.00 41.93 163 ILE C O 1
ATOM 2144 N N . VAL C 1 78 ? -28.528 48.232 67.686 1.00 40.69 164 VAL C N 1
ATOM 2145 C CA . VAL C 1 78 ? -29.427 47.192 67.191 1.00 42.09 164 VAL C CA 1
ATOM 2146 C C . VAL C 1 78 ? -30.031 47.639 65.852 1.00 42.72 164 VAL C C 1
ATOM 2147 O O . VAL C 1 78 ? -30.679 48.685 65.757 1.00 43.77 164 VAL C O 1
ATOM 2151 N N . PHE C 1 79 ? -29.771 46.835 64.826 1.00 41.41 165 PHE C N 1
ATOM 2152 C CA . PHE C 1 79 ? -30.312 46.996 63.480 1.00 39.90 165 PHE C CA 1
ATOM 2153 C C . PHE C 1 79 ? -31.564 46.117 63.456 1.00 40.31 165 PHE C C 1
ATOM 2154 O O . PHE C 1 79 ? -31.477 44.900 63.288 1.00 41.92 165 PHE C O 1
ATOM 2162 N N . LEU C 1 80 ? -32.725 46.737 63.649 1.00 41.10 166 LEU C N 1
ATOM 2163 C CA . LEU C 1 80 ? -33.995 46.011 63.652 1.00 43.41 166 LEU C CA 1
ATOM 2164 C C . LEU C 1 80 ? -34.617 46.028 62.258 1.00 43.91 166 LEU C C 1
ATOM 2165 O O . LEU C 1 80 ? -35.270 46.997 61.869 1.00 48.36 166 LEU C O 1
ATOM 2170 N N . ALA C 1 81 ? -34.391 44.951 61.509 1.00 44.40 167 ALA C N 1
ATOM 2171 C CA . ALA C 1 81 ? -34.988 44.775 60.186 1.00 45.50 167 ALA C CA 1
ATOM 2172 C C . ALA C 1 81 ? -36.449 44.376 60.345 1.00 47.84 167 ALA C C 1
ATOM 2173 O O . ALA C 1 81 ? -36.752 43.272 60.801 1.00 48.96 167 ALA C O 1
ATOM 2175 N N . THR C 1 82 ? -37.352 45.279 59.978 1.00 48.32 168 THR C N 1
ATOM 2176 C CA . THR C 1 82 ? -38.785 45.022 60.111 1.00 52.39 168 THR C CA 1
ATOM 2177 C C . THR C 1 82 ? -39.341 44.308 58.879 1.00 53.40 168 THR C C 1
ATOM 2178 O O . THR C 1 82 ? -38.846 44.501 57.767 1.00 49.52 168 THR C O 1
ATOM 2182 N N . ASP C 1 83 ? -40.370 43.484 59.098 1.00 55.20 169 ASP C N 1
ATOM 2183 C CA . ASP C 1 83 ? -41.051 42.733 58.037 1.00 55.90 169 ASP C CA 1
ATOM 2184 C C . ASP C 1 83 ? -40.112 41.779 57.307 1.00 53.76 169 ASP C C 1
ATOM 2185 O O . ASP C 1 83 ? -40.057 41.761 56.075 1.00 52.10 169 ASP C O 1
ATOM 2190 N N . ILE C 1 84 ? -39.390 40.972 58.076 1.00 51.64 170 ILE C N 1
ATOM 2191 C CA . ILE C 1 84 ? -38.354 40.103 57.519 1.00 54.26 170 ILE C CA 1
ATOM 2192 C C . ILE C 1 84 ? -38.909 38.963 56.653 1.00 54.36 170 ILE C C 1
ATOM 2193 O O . ILE C 1 84 ? -38.180 38.397 55.840 1.00 51.81 170 ILE C O 1
ATOM 2198 N N . ASN C 1 85 ? -40.195 38.648 56.810 1.00 59.01 171 ASN C N 1
ATOM 2199 C CA . ASN C 1 85 ? -40.841 37.594 56.019 1.00 62.75 171 ASN C CA 1
ATOM 2200 C C . ASN C 1 85 ? -41.460 38.088 54.709 1.00 62.85 171 ASN C C 1
ATOM 2201 O O . ASN C 1 85 ? -42.271 37.391 54.107 1.00 66.33 171 ASN C O 1
ATOM 2206 N N . LEU C 1 86 ? -41.066 39.278 54.262 1.00 62.89 172 LEU C N 1
ATOM 2207 C CA . LEU C 1 86 ? -41.576 39.845 53.017 1.00 64.01 172 LEU C CA 1
ATOM 2208 C C . LEU C 1 86 ? -41.122 38.975 51.841 1.00 68.30 172 LEU C C 1
ATOM 2209 O O . LEU C 1 86 ? -39.985 38.502 51.830 1.00 72.67 172 LEU C O 1
ATOM 2214 N N . PRO C 1 87 ? -42.007 38.744 50.855 1.00 74.41 173 PRO C N 1
ATOM 2215 C CA . PRO C 1 87 ? -41.596 37.910 49.725 1.00 77.06 173 PRO C CA 1
ATOM 2216 C C . PRO C 1 87 ? -40.730 38.674 48.729 1.00 70.01 173 PRO C C 1
ATOM 2217 O O . PRO C 1 87 ? -40.788 39.899 48.676 1.00 66.71 173 PRO C O 1
ATOM 2221 N N . GLY C 1 88 ? -39.936 37.944 47.952 1.00 72.10 174 GLY C N 1
ATOM 2222 C CA . GLY C 1 88 ? -39.149 38.535 46.870 1.00 68.75 174 GLY C CA 1
ATOM 2223 C C . GLY C 1 88 ? -37.787 39.027 47.313 1.00 64.68 174 GLY C C 1
ATOM 2224 O O . GLY C 1 88 ? -37.353 38.753 48.431 1.00 70.02 174 GLY C O 1
ATOM 2225 N N . ALA C 1 89 ? -37.114 39.751 46.420 1.00 59.14 175 ALA C N 1
ATOM 2226 C CA . ALA C 1 89 ? -35.815 40.340 46.709 1.00 53.82 175 ALA C CA 1
ATOM 2227 C C . ALA C 1 89 ? -36.008 41.640 47.478 1.00 51.85 175 ALA C C 1
ATOM 2228 O O . ALA C 1 89 ? -36.599 42.592 46.966 1.00 57.19 175 ALA C O 1
ATOM 2230 N N . VAL C 1 90 ? -35.500 41.671 48.707 1.00 49.33 176 VAL C N 1
ATOM 2231 C CA . VAL C 1 90 ? -35.702 42.792 49.613 1.00 49.57 176 VAL C CA 1
ATOM 2232 C C . VAL C 1 90 ? -34.377 43.179 50.264 1.00 48.55 176 VAL C C 1
ATOM 2233 O O . VAL C 1 90 ? -33.520 42.321 50.501 1.00 51.60 176 VAL C O 1
ATOM 2237 N N . ASP C 1 91 ? -34.217 44.472 50.545 1.00 47.66 177 ASP C N 1
ATOM 2238 C CA . ASP C 1 91 ? -33.018 45.002 51.203 1.00 45.74 177 ASP C CA 1
ATOM 2239 C C . ASP C 1 91 ? -33.370 45.868 52.412 1.00 44.51 177 ASP C C 1
ATOM 2240 O O . ASP C 1 91 ? -34.411 46.527 52.439 1.00 45.35 177 ASP C O 1
ATOM 2245 N N . TRP C 1 92 ? -32.493 45.832 53.412 1.00 42.14 178 TRP C N 1
ATOM 2246 C CA . TRP C 1 92 ? -32.546 46.726 54.560 1.00 42.22 178 TRP C CA 1
ATOM 2247 C C . TRP C 1 92 ? -31.209 47.379 54.701 1.00 44.21 178 TRP C C 1
ATOM 2248 O O . TRP C 1 92 ? -30.183 46.697 54.795 1.00 45.56 178 TRP C O 1
ATOM 2259 N N . VAL C 1 93 ? -31.204 48.704 54.735 1.00 45.16 179 VAL C N 1
ATOM 2260 C CA . VAL C 1 93 ? -29.969 49.464 54.770 1.00 41.35 179 VAL C CA 1
ATOM 2261 C C . VAL C 1 93 ? -30.062 50.511 55.867 1.00 43.44 179 VAL C C 1
ATOM 2262 O O . VAL C 1 93 ? -31.090 51.162 56.019 1.00 43.64 179 VAL C O 1
ATOM 2266 N N . MET C 1 94 ? -28.994 50.646 56.645 1.00 41.90 180 MET C N 1
ATOM 2267 C CA . MET C 1 94 ? -28.871 51.750 57.586 1.00 44.18 180 MET C CA 1
ATOM 2268 C C . MET C 1 94 ? -27.411 52.169 57.688 1.00 43.66 180 MET C C 1
ATOM 2269 O O . MET C 1 94 ? -26.515 51.467 57.212 1.00 43.53 180 MET C O 1
ATOM 2274 N N . MET C 1 95 ? -27.183 53.321 58.305 1.00 44.80 181 MET C N 1
ATOM 2275 C CA . MET C 1 95 ? -25.837 53.832 58.501 1.00 51.49 181 MET C CA 1
ATOM 2276 C C . MET C 1 95 ? -25.529 53.907 59.989 1.00 48.03 181 MET C C 1
ATOM 2277 O O . MET C 1 95 ? -26.370 54.312 60.791 1.00 47.01 181 MET C O 1
ATOM 2282 N N . GLN C 1 96 ? -24.318 53.499 60.345 1.00 44.25 182 GLN C N 1
ATOM 2283 C CA . GLN C 1 96 ? -23.835 53.584 61.712 1.00 48.37 182 GLN C CA 1
ATOM 2284 C C . GLN C 1 96 ? -22.639 54.533 61.743 1.00 49.12 182 GLN C C 1
ATOM 2285 O O . GLN C 1 96 ? -21.736 54.409 60.919 1.00 51.33 182 GLN C O 1
ATOM 2291 N N . SER C 1 97 ? -22.644 55.475 62.685 1.00 49.54 183 SER C N 1
ATOM 2292 C CA . SER C 1 97 ? -21.570 56.463 62.819 1.00 53.11 183 SER C CA 1
ATOM 2293 C C . SER C 1 97 ? -20.785 56.242 64.102 1.00 48.41 183 SER C C 1
ATOM 2294 O O . SER C 1 97 ? -21.343 56.286 65.202 1.00 50.32 183 SER C O 1
ATOM 2297 N N . CYS C 1 98 ? -19.489 56.000 63.953 1.00 46.26 184 CYS C N 1
ATOM 2298 C CA . CYS C 1 98 ? -18.588 55.835 65.086 1.00 47.54 184 CYS C CA 1
ATOM 2299 C C . CYS C 1 98 ? -17.148 56.002 64.629 1.00 53.03 184 CYS C C 1
ATOM 2300 O O . CYS C 1 98 ? -16.836 55.812 63.447 1.00 50.40 184 CYS C O 1
ATOM 2303 N N . PHE C 1 99 ? -16.284 56.376 65.572 1.00 56.98 185 PHE C N 1
ATOM 2304 C CA . PHE C 1 99 ? -14.852 56.570 65.320 1.00 57.61 185 PHE C CA 1
ATOM 2305 C C . PHE C 1 99 ? -14.552 57.610 64.228 1.00 56.26 185 PHE C C 1
ATOM 2306 O O . PHE C 1 99 ? -13.498 57.563 63.591 1.00 56.78 185 PHE C O 1
ATOM 2314 N N . GLY C 1 100 ? -15.470 58.555 64.028 1.00 54.76 186 GLY C N 1
ATOM 2315 C CA . GLY C 1 100 ? -15.316 59.588 63.000 1.00 55.55 186 GLY C CA 1
ATOM 2316 C C . GLY C 1 100 ? -15.620 59.130 61.578 1.00 53.81 186 GLY C C 1
ATOM 2317 O O . GLY C 1 100 ? -15.357 59.862 60.628 1.00 56.00 186 GLY C O 1
ATOM 2318 N N . PHE C 1 101 ? -16.179 57.929 61.432 1.00 53.11 187 PHE C N 1
ATOM 2319 C CA . PHE C 1 101 ? -16.492 57.357 60.118 1.00 51.89 187 PHE C CA 1
ATOM 2320 C C . PHE C 1 101 ? -17.961 56.984 60.025 1.00 49.64 187 PHE C C 1
ATOM 2321 O O . PHE C 1 101 ? -18.652 56.892 61.036 1.00 54.19 187 PHE C O 1
ATOM 2329 N N . HIS C 1 102 ? -18.429 56.769 58.801 1.00 50.40 188 HIS C N 1
ATOM 2330 C CA . HIS C 1 102 ? -19.763 56.232 58.565 1.00 49.27 188 HIS C CA 1
ATOM 2331 C C . HIS C 1 102 ? -19.649 54.871 57.950 1.00 46.13 188 HIS C C 1
ATOM 2332 O O . HIS C 1 102 ? -18.832 54.654 57.056 1.00 47.86 188 HIS C O 1
ATOM 2339 N N . PHE C 1 103 ? -20.452 53.936 58.453 1.00 46.66 189 PHE C N 1
ATOM 2340 C CA . PHE C 1 103 ? -20.497 52.569 57.944 1.00 44.09 189 PHE C CA 1
ATOM 2341 C C . PHE C 1 103 ? -21.904 52.297 57.442 1.00 45.62 189 PHE C C 1
ATOM 2342 O O . PHE C 1 103 ? -22.875 52.727 58.065 1.00 46.15 189 PHE C O 1
ATOM 2350 N N . MET C 1 104 ? -22.021 51.592 56.320 1.00 43.79 190 MET C N 1
ATOM 2351 C CA . MET C 1 104 ? -23.325 51.175 55.830 1.00 44.16 190 MET C CA 1
ATOM 2352 C C . MET C 1 104 ? -23.547 49.719 56.219 1.00 44.12 190 MET C C 1
ATOM 2353 O O . MET C 1 104 ? -22.710 48.859 55.944 1.00 40.66 190 MET C O 1
ATOM 2358 N N . LEU C 1 105 ? -24.672 49.463 56.883 1.00 39.99 191 LEU C N 1
ATOM 2359 C CA . LEU C 1 105 ? -25.068 48.113 57.272 1.00 37.68 191 LEU C CA 1
ATOM 2360 C C . LEU C 1 105 ? -26.108 47.646 56.257 1.00 37.79 191 LEU C C 1
ATOM 2361 O O . LEU C 1 105 ? -27.060 48.370 55.974 1.00 38.94 191 LEU C O 1
ATOM 2366 N N . VAL C 1 106 ? -25.914 46.455 55.694 1.00 37.58 192 VAL C N 1
ATOM 2367 C CA . VAL C 1 106 ? -26.800 45.943 54.656 1.00 40.94 192 VAL C CA 1
ATOM 2368 C C . VAL C 1 106 ? -27.253 44.522 54.979 1.00 41.83 192 VAL C C 1
ATOM 2369 O O . VAL C 1 106 ? -26.432 43.651 55.267 1.00 38.42 192 VAL C O 1
ATOM 2373 N N . LEU C 1 107 ? -28.568 44.312 54.957 1.00 39.92 193 LEU C N 1
ATOM 2374 C CA . LEU C 1 107 ? -29.150 42.978 54.986 1.00 39.72 193 LEU C CA 1
ATOM 2375 C C . LEU C 1 107 ? -29.846 42.775 53.643 1.00 40.50 193 LEU C C 1
ATOM 2376 O O . LEU C 1 107 ? -30.761 43.519 53.294 1.00 39.78 193 LEU C O 1
ATOM 2381 N N . GLU C 1 108 ? -29.389 41.783 52.888 1.00 39.71 194 GLU C N 1
ATOM 2382 C CA . GLU C 1 108 ? -29.926 41.488 51.567 1.00 45.60 194 GLU C CA 1
ATOM 2383 C C . GLU C 1 108 ? -30.655 40.150 51.610 1.00 46.46 194 GLU C C 1
ATOM 2384 O O . GLU C 1 108 ? -30.092 39.140 52.039 1.00 46.46 194 GLU C O 1
ATOM 2390 N N . LYS C 1 109 ? -31.912 40.155 51.180 1.00 46.29 195 LYS C N 1
ATOM 2391 C CA . LYS C 1 109 ? -32.694 38.934 51.067 1.00 46.64 195 LYS C CA 1
ATOM 2392 C C . LYS C 1 109 ? -32.817 38.613 49.588 1.00 48.36 195 LYS C C 1
ATOM 2393 O O . LYS C 1 109 ? -33.529 39.307 48.858 1.00 51.36 195 LYS C O 1
ATOM 2399 N N . GLN C 1 110 ? -32.099 37.583 49.144 1.00 47.97 196 GLN C N 1
ATOM 2400 C CA . GLN C 1 110 ? -32.130 37.167 47.741 1.00 53.78 196 GLN C CA 1
ATOM 2401 C C . GLN C 1 110 ? -33.248 36.163 47.518 1.00 58.87 196 GLN C C 1
ATOM 2402 O O . GLN C 1 110 ? -33.579 35.391 48.415 1.00 60.09 196 GLN C O 1
ATOM 2408 N N . GLU C 1 111 ? -33.832 36.195 46.323 1.00 65.64 197 GLU C N 1
ATOM 2409 C CA . GLU C 1 111 ? -34.801 35.193 45.893 1.00 73.12 197 GLU C CA 1
ATOM 2410 C C . GLU C 1 111 ? -34.240 34.512 44.652 1.00 76.79 197 GLU C C 1
ATOM 2411 O O . GLU C 1 111 ? -34.054 35.161 43.625 1.00 78.28 197 GLU C O 1
ATOM 2417 N N . LYS C 1 112 ? -33.954 33.215 44.752 1.00 84.85 198 LYS C N 1
ATOM 2418 C CA . LYS C 1 112 ? -33.425 32.450 43.620 1.00 97.95 198 LYS C CA 1
ATOM 2419 C C . LYS C 1 112 ? -34.500 31.568 42.982 1.00 91.60 198 LYS C C 1
ATOM 2420 O O . LYS C 1 112 ? -35.684 31.686 43.294 1.00 83.03 198 LYS C O 1
ATOM 2426 N N . GLY C 1 115 ? -40.030 30.261 45.077 1.00 94.10 201 GLY C N 1
ATOM 2427 C CA . GLY C 1 115 ? -38.918 31.177 45.322 1.00 93.01 201 GLY C CA 1
ATOM 2428 C C . GLY C 1 115 ? -38.183 30.917 46.629 1.00 87.05 201 GLY C C 1
ATOM 2429 O O . GLY C 1 115 ? -38.628 31.361 47.690 1.00 79.52 201 GLY C O 1
ATOM 2430 N N . HIS C 1 116 ? -37.065 30.193 46.554 1.00 85.12 202 HIS C N 1
ATOM 2431 C CA . HIS C 1 116 ? -36.176 30.009 47.715 1.00 86.43 202 HIS C CA 1
ATOM 2432 C C . HIS C 1 116 ? -35.547 31.320 48.088 1.00 75.74 202 HIS C C 1
ATOM 2433 O O . HIS C 1 116 ? -35.231 32.126 47.211 1.00 74.82 202 HIS C O 1
ATOM 2440 N N . GLN C 1 117 ? -35.351 31.542 49.386 1.00 64.75 203 GLN C N 1
ATOM 2441 C CA . GLN C 1 117 ? -34.768 32.794 49.867 1.00 61.47 203 GLN C CA 1
ATOM 2442 C C . GLN C 1 117 ? -33.634 32.577 50.861 1.00 54.97 203 GLN C C 1
ATOM 2443 O O . GLN C 1 117 ? -33.664 31.640 51.652 1.00 58.76 203 GLN C O 1
ATOM 2449 N N . GLN C 1 118 ? -32.637 33.459 50.795 1.00 54.68 204 GLN C N 1
ATOM 2450 C CA . GLN C 1 118 ? -31.494 33.455 51.705 1.00 52.84 204 GLN C CA 1
ATOM 2451 C C . GLN C 1 118 ? -31.115 34.882 52.102 1.00 47.98 204 GLN C C 1
ATOM 2452 O O . GLN C 1 118 ? -31.218 35.805 51.296 1.00 40.96 204 GLN C O 1
ATOM 2458 N N . PHE C 1 119 ? -30.659 35.048 53.341 1.00 43.64 205 PHE C N 1
ATOM 2459 C CA . PHE C 1 119 ? -30.225 36.347 53.840 1.00 39.45 205 PHE C CA 1
ATOM 2460 C C . PHE C 1 119 ? -28.708 36.468 53.835 1.00 39.48 205 PHE C C 1
ATOM 2461 O O . PHE C 1 119 ? -27.994 35.508 54.132 1.00 41.38 205 PHE C O 1
ATOM 2469 N N . PHE C 1 120 ? -28.228 37.663 53.499 1.00 40.27 206 PHE C N 1
ATOM 2470 C CA . PHE C 1 120 ? -26.819 38.000 53.579 1.00 36.45 206 PHE C CA 1
ATOM 2471 C C . PHE C 1 120 ? -26.709 39.334 54.315 1.00 40.73 206 PHE C C 1
ATOM 2472 O O . PHE C 1 120 ? -27.380 40.299 53.954 1.00 36.81 206 PHE C O 1
ATOM 2480 N N . ALA C 1 121 ? -25.880 39.381 55.352 1.00 37.02 207 ALA C N 1
ATOM 2481 C CA . ALA C 1 121 ? -25.711 40.595 56.139 1.00 37.92 207 ALA C CA 1
ATOM 2482 C C . ALA C 1 121 ? -24.242 40.961 56.162 1.00 37.49 207 ALA C C 1
ATOM 2483 O O . ALA C 1 121 ? -23.395 40.101 56.385 1.00 36.50 207 ALA C O 1
ATOM 2485 N N . ILE C 1 122 ? -23.949 42.237 55.929 1.00 34.96 208 ILE C N 1
ATOM 2486 C CA . ILE C 1 122 ? -22.572 42.690 55.784 1.00 35.92 208 ILE C CA 1
ATOM 2487 C C . ILE C 1 122 ? -22.449 44.169 56.143 1.00 35.58 208 ILE C C 1
ATOM 2488 O O . ILE C 1 122 ? -23.432 44.913 56.112 1.00 38.25 208 ILE C O 1
ATOM 2493 N N . VAL C 1 123 ? -21.239 44.575 56.507 1.00 36.24 209 VAL C N 1
ATOM 2494 C CA . VAL C 1 123 ? -20.937 45.957 56.840 1.00 36.16 209 VAL C CA 1
ATOM 2495 C C . VAL C 1 123 ? -19.850 46.470 55.897 1.00 38.92 209 VAL C C 1
ATOM 2496 O O . VAL C 1 123 ? -18.854 45.780 55.641 1.00 38.43 209 VAL C O 1
ATOM 2500 N N . GLN C 1 124 ? -20.048 47.679 55.379 1.00 37.99 210 GLN C N 1
ATOM 2501 C CA . GLN C 1 124 ? -19.036 48.338 54.555 1.00 40.72 210 GLN C CA 1
ATOM 2502 C C . GLN C 1 124 ? -18.719 49.738 55.078 1.00 41.89 210 GLN C C 1
ATOM 2503 O O . GLN C 1 124 ? -19.603 50.459 55.542 1.00 44.13 210 GLN C O 1
ATOM 2509 N N . LEU C 1 125 ? -17.443 50.103 55.020 1.00 44.01 211 LEU C N 1
ATOM 2510 C CA . LEU C 1 125 ? -16.986 51.429 55.437 1.00 44.92 211 LEU C CA 1
ATOM 2511 C C . LEU C 1 125 ? -17.111 52.440 54.301 1.00 43.20 211 LEU C C 1
ATOM 2512 O O . LEU C 1 125 ? -16.713 52.158 53.173 1.00 43.04 211 LEU C O 1
ATOM 2517 N N . ILE C 1 126 ? -17.653 53.618 54.595 1.00 45.60 212 ILE C N 1
ATOM 2518 C CA . ILE C 1 126 ? -17.579 54.725 53.648 1.00 47.49 212 ILE C CA 1
ATOM 2519 C C . ILE C 1 126 ? -16.185 55.320 53.821 1.00 49.64 212 ILE C C 1
ATOM 2520 O O . ILE C 1 126 ? -15.970 56.261 54.584 1.00 47.34 212 ILE C O 1
ATOM 2525 N N . GLY C 1 127 ? -15.237 54.705 53.123 1.00 49.07 213 GLY C N 1
ATOM 2526 C CA . GLY C 1 127 ? -13.827 55.036 53.234 1.00 48.83 213 GLY C CA 1
ATOM 2527 C C . GLY C 1 127 ? -13.012 54.137 52.324 1.00 51.50 213 GLY C C 1
ATOM 2528 O O . GLY C 1 127 ? -13.568 53.301 51.595 1.00 48.14 213 GLY C O 1
ATOM 2529 N N . THR C 1 128 ? -11.692 54.300 52.370 1.00 52.93 214 THR C N 1
ATOM 2530 C CA . THR C 1 128 ? -10.790 53.550 51.500 1.00 50.12 214 THR C CA 1
ATOM 2531 C C . THR C 1 128 ? -10.596 52.133 52.013 1.00 47.89 214 THR C C 1
ATOM 2532 O O . THR C 1 128 ? -11.040 51.793 53.111 1.00 49.98 214 THR C O 1
ATOM 2536 N N . ARG C 1 129 ? -9.923 51.315 51.210 1.00 48.20 215 ARG C N 1
ATOM 2537 C CA . ARG C 1 129 ? -9.544 49.968 51.617 1.00 53.55 215 ARG C CA 1
ATOM 2538 C C . ARG C 1 129 ? -8.623 49.989 52.832 1.00 51.23 215 ARG C C 1
ATOM 2539 O O . ARG C 1 129 ? -8.889 49.309 53.816 1.00 52.30 215 ARG C O 1
ATOM 2547 N N . LYS C 1 130 ? -7.558 50.779 52.773 1.00 57.86 216 LYS C N 1
ATOM 2548 C CA . LYS C 1 130 ? -6.619 50.859 53.896 1.00 64.93 216 LYS C CA 1
ATOM 2549 C C . LYS C 1 130 ? -7.312 51.297 55.190 1.00 57.19 216 LYS C C 1
ATOM 2550 O O . LYS C 1 130 ? -7.046 50.742 56.252 1.00 51.01 216 LYS C O 1
ATOM 2556 N N . GLN C 1 131 ? -8.209 52.275 55.092 1.00 54.81 217 GLN C N 1
ATOM 2557 C CA . GLN C 1 131 ? -8.980 52.729 56.251 1.00 49.91 217 GLN C CA 1
ATOM 2558 C C . GLN C 1 131 ? -9.859 51.624 56.831 1.00 49.21 217 GLN C C 1
ATOM 2559 O O . GLN C 1 131 ? -10.042 51.551 58.045 1.00 47.33 217 GLN C O 1
ATOM 2565 N N . ALA C 1 132 ? -10.398 50.772 55.960 1.00 49.01 218 ALA C N 1
ATOM 2566 C CA . ALA C 1 132 ? -11.271 49.674 56.382 1.00 48.21 218 ALA C CA 1
ATOM 2567 C C . ALA C 1 132 ? -10.520 48.613 57.200 1.00 49.76 218 ALA C C 1
ATOM 2568 O O . ALA C 1 132 ? -11.106 47.977 58.077 1.00 47.32 218 ALA C O 1
ATOM 2570 N N . GLU C 1 133 ? -9.225 48.447 56.930 1.00 52.49 219 GLU C N 1
ATOM 2571 C CA . GLU C 1 133 ? -8.409 47.423 57.601 1.00 57.02 219 GLU C CA 1
ATOM 2572 C C . GLU C 1 133 ? -8.278 47.652 59.108 1.00 52.77 219 GLU C C 1
ATOM 2573 O O . GLU C 1 133 ? -7.984 46.725 59.852 1.00 54.85 219 GLU C O 1
ATOM 2579 N N . ASN C 1 134 ? -8.492 48.887 59.549 1.00 49.84 220 ASN C N 1
ATOM 2580 C CA . ASN C 1 134 ? -8.371 49.240 60.961 1.00 51.14 220 ASN C CA 1
ATOM 2581 C C . ASN C 1 134 ? -9.552 48.802 61.825 1.00 51.50 220 ASN C C 1
ATOM 2582 O O . ASN C 1 134 ? -9.444 48.781 63.052 1.00 54.05 220 ASN C O 1
ATOM 2587 N N . PHE C 1 135 ? -10.667 48.456 61.186 1.00 47.98 221 PHE C N 1
ATOM 2588 C CA . PHE C 1 135 ? -11.900 48.143 61.895 1.00 45.49 221 PHE C CA 1
ATOM 2589 C C . PHE C 1 135 ? -12.235 46.658 61.860 1.00 47.19 221 PHE C C 1
ATOM 2590 O O . PHE C 1 135 ? -11.787 45.922 60.982 1.00 53.42 221 PHE C O 1
ATOM 2598 N N . ALA C 1 136 ? -13.010 46.236 62.853 1.00 49.60 222 ALA C N 1
ATOM 2599 C CA . ALA C 1 136 ? -13.629 44.917 62.883 1.00 48.28 222 ALA C CA 1
ATOM 2600 C C . ALA C 1 136 ? -15.100 45.114 63.202 1.00 43.05 222 ALA C C 1
ATOM 2601 O O . ALA C 1 136 ? -15.471 46.070 63.889 1.00 40.93 222 ALA C O 1
ATOM 2603 N N . TYR C 1 137 ? -15.945 44.223 62.706 1.00 40.40 223 TYR C N 1
ATOM 2604 C CA . TYR C 1 137 ? -17.354 44.282 63.056 1.00 40.75 223 TYR C CA 1
ATOM 2605 C C . TYR C 1 137 ? -17.901 42.927 63.442 1.00 40.35 223 TYR C C 1
ATOM 2606 O O . TYR C 1 137 ? -17.367 41.885 63.058 1.00 35.94 223 TYR C O 1
ATOM 2615 N N . ARG C 1 138 ? -18.970 42.964 64.227 1.00 40.32 224 ARG C N 1
ATOM 2616 C CA . ARG C 1 138 ? -19.636 41.768 64.675 1.00 36.60 224 ARG C CA 1
ATOM 2617 C C . ARG C 1 138 ? -21.123 41.910 64.448 1.00 36.89 224 ARG C C 1
ATOM 2618 O O . ARG C 1 138 ? -21.723 42.908 64.860 1.00 39.33 224 ARG C O 1
ATOM 2626 N N . LEU C 1 139 ? -21.705 40.908 63.792 1.00 36.04 225 LEU C N 1
ATOM 2627 C CA . LEU C 1 139 ? -23.152 40.791 63.649 1.00 36.09 225 LEU C CA 1
ATOM 2628 C C . LEU C 1 139 ? -23.612 39.598 64.467 1.00 37.81 225 LEU C C 1
ATOM 2629 O O . LEU C 1 139 ? -23.087 38.493 64.307 1.00 34.11 225 LEU C O 1
ATOM 2634 N N . GLU C 1 140 ? -24.575 39.793 65.358 1.00 40.09 226 GLU C N 1
ATOM 2635 C CA . GLU C 1 140 ? -25.096 38.645 66.070 1.00 43.65 226 GLU C CA 1
ATOM 2636 C C . GLU C 1 140 ? -26.609 38.594 66.112 1.00 44.17 226 GLU C C 1
ATOM 2637 O O . GLU C 1 140 ? -27.291 39.609 66.293 1.00 45.18 226 GLU C O 1
ATOM 2643 N N . LEU C 1 141 ? -27.117 37.388 65.882 1.00 40.57 227 LEU C N 1
ATOM 2644 C CA . LEU C 1 141 ? -28.519 37.088 66.050 1.00 38.42 227 LEU C CA 1
ATOM 2645 C C . LEU C 1 141 ? -28.661 36.414 67.405 1.00 37.74 227 LEU C C 1
ATOM 2646 O O . LEU C 1 141 ? -27.904 35.495 67.734 1.00 38.29 227 LEU C O 1
ATOM 2651 N N . ASN C 1 142 ? -29.615 36.895 68.192 1.00 42.94 228 ASN C N 1
ATOM 2652 C CA . ASN C 1 142 ? -29.894 36.358 69.521 1.00 45.04 228 ASN C CA 1
ATOM 2653 C C . ASN C 1 142 ? -31.294 35.802 69.628 1.00 45.32 228 ASN C C 1
ATOM 2654 O O . ASN C 1 142 ? -32.254 36.428 69.185 1.00 47.53 228 ASN C O 1
ATOM 2659 N N . GLY C 1 143 ? -31.400 34.610 70.199 1.00 46.90 229 GLY C N 1
ATOM 2660 C CA . GLY C 1 143 ? -32.689 34.013 70.505 1.00 44.58 229 GLY C CA 1
ATOM 2661 C C . GLY C 1 143 ? -32.620 33.339 71.856 1.00 50.49 229 GLY C C 1
ATOM 2662 O O . GLY C 1 143 ? -31.637 33.487 72.586 1.00 52.73 229 GLY C O 1
ATOM 2663 N N . HIS C 1 144 ? -33.669 32.597 72.186 1.00 54.74 230 HIS C N 1
ATOM 2664 C CA . HIS C 1 144 ? -33.711 31.834 73.417 1.00 53.98 230 HIS C CA 1
ATOM 2665 C C . HIS C 1 144 ? -32.620 30.804 73.395 1.00 52.57 230 HIS C C 1
ATOM 2666 O O . HIS C 1 144 ? -32.732 29.784 72.716 1.00 53.96 230 HIS C O 1
ATOM 2673 N N . ARG C 1 145 ? -31.540 31.087 74.120 1.00 50.66 231 ARG C N 1
ATOM 2674 C CA . ARG C 1 145 ? -30.417 30.159 74.277 1.00 53.74 231 ARG C CA 1
ATOM 2675 C C . ARG C 1 145 ? -29.822 29.704 72.931 1.00 51.31 231 ARG C C 1
ATOM 2676 O O . ARG C 1 145 ? -29.402 28.560 72.764 1.00 50.64 231 ARG C O 1
ATOM 2684 N N . ARG C 1 146 ? -29.792 30.637 71.986 1.00 47.22 232 ARG C N 1
ATOM 2685 C CA . ARG C 1 146 ? -29.226 30.431 70.662 1.00 46.20 232 ARG C CA 1
ATOM 2686 C C . ARG C 1 146 ? -28.528 31.713 70.286 1.00 40.50 232 ARG C C 1
ATOM 2687 O O . ARG C 1 146 ? -29.067 32.794 70.519 1.00 38.94 232 ARG C O 1
ATOM 2695 N N . ARG C 1 147 ? -27.353 31.603 69.681 1.00 39.34 233 ARG C N 1
ATOM 2696 C CA . ARG C 1 147 ? -26.684 32.775 69.145 1.00 37.80 233 ARG C CA 1
ATOM 2697 C C . ARG C 1 147 ? -25.847 32.442 67.910 1.00 35.87 233 ARG C C 1
ATOM 2698 O O . ARG C 1 147 ? -25.056 31.502 67.930 1.00 38.13 233 ARG C O 1
ATOM 2706 N N . LEU C 1 148 ? -26.036 33.225 66.849 1.00 34.05 234 LEU C N 1
ATOM 2707 C CA . LEU C 1 148 ? -25.265 33.104 65.619 1.00 34.51 234 LEU C CA 1
ATOM 2708 C C . LEU C 1 148 ? -24.473 34.391 65.444 1.00 35.80 234 LEU C C 1
ATOM 2709 O O . LEU C 1 148 ? -25.047 35.477 65.435 1.00 34.33 234 LEU C O 1
ATOM 2714 N N . THR C 1 149 ? -23.156 34.262 65.309 1.00 34.10 235 THR C N 1
ATOM 2715 C CA . THR C 1 149 ? -22.275 35.416 65.247 1.00 35.40 235 THR C CA 1
ATOM 2716 C C . THR C 1 149 ? -21.351 35.346 64.043 1.00 33.55 235 THR C C 1
ATOM 2717 O O . THR C 1 149 ? -20.792 34.289 63.722 1.00 30.65 235 THR C O 1
ATOM 2721 N N . TRP C 1 150 ? -21.199 36.493 63.392 1.00 31.07 236 TRP C N 1
ATOM 2722 C CA . TRP C 1 150 ? -20.256 36.669 62.303 1.00 34.53 236 TRP C CA 1
ATOM 2723 C C . TRP C 1 150 ? -19.359 37.824 62.629 1.00 36.18 236 TRP C C 1
ATOM 2724 O O . TRP C 1 150 ? -19.842 38.903 62.977 1.00 33.49 236 TRP C O 1
ATOM 2735 N N . GLU C 1 151 ? -18.051 37.608 62.526 1.00 32.91 237 GLU C N 1
ATOM 2736 C CA . GLU C 1 151 ? -17.064 38.659 62.764 1.00 38.00 237 GLU C CA 1
ATOM 2737 C C . GLU C 1 151 ? -16.085 38.752 61.596 1.00 38.89 237 GLU C C 1
ATOM 2738 O O . GLU C 1 151 ? -15.587 37.730 61.106 1.00 37.21 237 GLU C O 1
ATOM 2744 N N . ALA C 1 152 ? -15.803 39.978 61.167 1.00 34.95 238 ALA C N 1
ATOM 2745 C CA . ALA C 1 152 ? -14.909 40.198 60.028 1.00 39.79 238 ALA C CA 1
ATOM 2746 C C . ALA C 1 152 ? -14.435 41.647 59.941 1.00 39.47 238 ALA C C 1
ATOM 2747 O O . ALA C 1 152 ? -14.812 42.499 60.751 1.00 38.98 238 ALA C O 1
ATOM 2749 N N . THR C 1 153 ? -13.593 41.902 58.949 1.00 39.77 239 THR C N 1
ATOM 2750 C CA . THR C 1 153 ? -13.198 43.246 58.575 1.00 41.66 239 THR C CA 1
ATOM 2751 C C . THR C 1 153 ? -14.275 43.812 57.646 1.00 37.39 239 THR C C 1
ATOM 2752 O O . THR C 1 153 ? -14.694 43.134 56.720 1.00 38.87 239 THR C O 1
ATOM 2756 N N . PRO C 1 154 ? -14.743 45.046 57.899 1.00 39.15 240 PRO C N 1
ATOM 2757 C CA . PRO C 1 154 ? -15.705 45.613 56.961 1.00 40.87 240 PRO C CA 1
ATOM 2758 C C . PRO C 1 154 ? -15.063 45.881 55.607 1.00 41.30 240 PRO C C 1
ATOM 2759 O O . PRO C 1 154 ? -13.889 46.223 55.548 1.00 47.15 240 PRO C O 1
ATOM 2763 N N . ARG C 1 155 ? -15.835 45.715 54.538 1.00 42.51 241 ARG C N 1
ATOM 2764 C CA . ARG C 1 155 ? -15.368 46.021 53.191 1.00 49.71 241 ARG C CA 1
ATOM 2765 C C . ARG C 1 155 ? -15.364 47.532 52.998 1.00 42.95 241 ARG C C 1
ATOM 2766 O O . ARG C 1 155 ? -16.238 48.220 53.507 1.00 42.19 241 ARG C O 1
ATOM 2774 N N . SER C 1 156 ? -14.379 48.043 52.269 1.00 44.62 242 SER C N 1
ATOM 2775 C CA . SER C 1 156 ? -14.437 49.412 51.765 1.00 45.33 242 SER C CA 1
ATOM 2776 C C . SER C 1 156 ? -15.497 49.469 50.676 1.00 45.78 242 SER C C 1
ATOM 2777 O O . SER C 1 156 ? -15.632 48.524 49.894 1.00 46.08 242 SER C O 1
ATOM 2780 N N . ILE C 1 157 ? -16.242 50.570 50.614 1.00 44.16 243 ILE C N 1
ATOM 2781 C CA . ILE C 1 157 ? -17.212 50.759 49.526 1.00 46.22 243 ILE C CA 1
ATOM 2782 C C . ILE C 1 157 ? -16.513 50.781 48.160 1.00 50.31 243 ILE C C 1
ATOM 2783 O O . ILE C 1 157 ? -17.156 50.593 47.126 1.00 51.55 243 ILE C O 1
ATOM 2788 N N . HIS C 1 158 ? -15.199 51.009 48.167 1.00 47.08 244 HIS C N 1
ATOM 2789 C CA . HIS C 1 158 ? -14.384 50.914 46.959 1.00 51.85 244 HIS C CA 1
ATOM 2790 C C . HIS C 1 158 ? -14.396 49.516 46.398 1.00 49.42 244 HIS C C 1
ATOM 2791 O O . HIS C 1 158 ? -14.461 49.330 45.188 1.00 46.78 244 HIS C O 1
ATOM 2798 N N . GLU C 1 159 ? -14.315 48.514 47.267 1.00 51.84 245 GLU C N 1
ATOM 2799 C CA . GLU C 1 159 ? -14.417 47.124 46.828 1.00 53.16 245 GLU C CA 1
ATOM 2800 C C . GLU C 1 159 ? -15.879 46.753 46.604 1.00 49.05 245 GLU C C 1
ATOM 2801 O O . GLU C 1 159 ? -16.199 45.954 45.731 1.00 49.58 245 GLU C O 1
ATOM 2807 N N . GLY C 1 160 ? -16.764 47.349 47.394 1.00 49.38 246 GLY C N 1
ATOM 2808 C CA . GLY C 1 160 ? -18.175 47.012 47.354 1.00 48.13 246 GLY C CA 1
ATOM 2809 C C . GLY C 1 160 ? -18.425 45.712 48.094 1.00 47.03 246 GLY C C 1
ATOM 2810 O O . GLY C 1 160 ? -17.502 45.114 48.657 1.00 41.60 246 GLY C O 1
ATOM 2811 N N . ILE C 1 161 ? -19.679 45.277 48.072 1.00 46.72 247 ILE C N 1
ATOM 2812 C CA . ILE C 1 161 ? -20.122 44.098 48.807 1.00 46.77 247 ILE C CA 1
ATOM 2813 C C . ILE C 1 161 ? -20.605 42.961 47.905 1.00 47.74 247 ILE C C 1
ATOM 2814 O O . ILE C 1 161 ? -20.788 41.835 48.376 1.00 47.77 247 ILE C O 1
ATOM 2819 N N . ALA C 1 162 ? -20.801 43.246 46.618 1.00 44.17 248 ALA C N 1
ATOM 2820 C CA . ALA C 1 162 ? -21.350 42.267 45.684 1.00 47.77 248 ALA C CA 1
ATOM 2821 C C . ALA C 1 162 ? -20.468 41.019 45.570 1.00 49.10 248 ALA C C 1
ATOM 2822 O O . ALA C 1 162 ? -20.978 39.899 45.560 1.00 49.43 248 ALA C O 1
ATOM 2824 N N . THR C 1 163 ? -19.153 41.216 45.495 1.00 47.30 249 THR C N 1
ATOM 2825 C CA . THR C 1 163 ? -18.206 40.098 45.402 1.00 50.87 249 THR C CA 1
ATOM 2826 C C . THR C 1 163 ? -18.211 39.259 46.674 1.00 48.42 249 THR C C 1
ATOM 2827 O O . THR C 1 163 ? -18.224 38.034 46.609 1.00 48.92 249 THR C O 1
ATOM 2831 N N . ALA C 1 164 ? -18.194 39.927 47.825 1.00 47.63 250 ALA C N 1
ATOM 2832 C CA . ALA C 1 164 ? -18.257 39.248 49.123 1.00 47.37 250 ALA C CA 1
ATOM 2833 C C . ALA C 1 164 ? -19.531 38.411 49.249 1.00 46.40 250 ALA C C 1
ATOM 2834 O O . ALA C 1 164 ? -19.481 37.254 49.662 1.00 45.23 250 ALA C O 1
ATOM 2836 N N . ILE C 1 165 ? -20.665 39.007 48.887 1.00 44.59 251 ILE C N 1
ATOM 2837 C CA . ILE C 1 165 ? -21.957 38.317 48.914 1.00 46.41 251 ILE C CA 1
ATOM 2838 C C . ILE C 1 165 ? -21.992 37.122 47.964 1.00 50.46 251 ILE C C 1
ATOM 2839 O O . ILE C 1 165 ? -22.522 36.066 48.309 1.00 57.47 251 ILE C O 1
ATOM 2844 N N . MET C 1 166 ? -21.412 37.287 46.782 1.00 51.84 252 MET C N 1
ATOM 2845 C CA . MET C 1 166 ? -21.300 36.200 45.806 1.00 56.70 252 MET C CA 1
ATOM 2846 C C . MET C 1 166 ? -20.501 35.015 46.363 1.00 55.23 252 MET C C 1
ATOM 2847 O O . MET C 1 166 ? -20.792 33.866 46.033 1.00 58.98 252 MET C O 1
ATOM 2852 N N . ASN C 1 167 ? -19.499 35.300 47.197 1.00 51.21 253 ASN C N 1
ATOM 2853 C CA . ASN C 1 167 ? -18.645 34.266 47.800 1.00 49.55 253 ASN C CA 1
ATOM 2854 C C . ASN C 1 167 ? -19.093 33.854 49.210 1.00 46.07 253 ASN C C 1
ATOM 2855 O O . ASN C 1 167 ? -18.415 33.073 49.870 1.00 44.53 253 ASN C O 1
ATOM 2860 N N . SER C 1 168 ? -20.228 34.387 49.663 1.00 47.86 254 SER C N 1
ATOM 2861 C CA . SER C 1 168 ? -20.752 34.141 51.014 1.00 48.22 254 SER C CA 1
ATOM 2862 C C . SER C 1 168 ? -19.775 34.567 52.104 1.00 46.94 254 SER C C 1
ATOM 2863 O O . SER C 1 168 ? -19.737 33.974 53.181 1.00 41.42 254 SER C O 1
ATOM 2866 N N . ASP C 1 169 ? -18.995 35.607 51.823 1.00 46.36 255 ASP C N 1
ATOM 2867 C CA . ASP C 1 169 ? -18.005 36.110 52.767 1.00 41.10 255 ASP C CA 1
ATOM 2868 C C . ASP C 1 169 ? -18.648 37.186 53.639 1.00 38.71 255 ASP C C 1
ATOM 2869 O O . ASP C 1 169 ? -18.278 38.356 53.587 1.00 39.17 255 ASP C O 1
ATOM 2874 N N . CYS C 1 170 ? -19.617 36.754 54.442 1.00 36.68 256 CYS C N 1
ATOM 2875 C CA . CYS C 1 170 ? -20.443 37.625 55.277 1.00 35.40 256 CYS C CA 1
ATOM 2876 C C . CYS C 1 170 ? -21.351 36.702 56.095 1.00 35.47 256 CYS C C 1
ATOM 2877 O O . CYS C 1 170 ? -21.221 35.496 55.998 1.00 33.10 256 CYS C O 1
ATOM 2880 N N . LEU C 1 171 ? -22.268 37.255 56.887 1.00 36.88 257 LEU C N 1
ATOM 2881 C CA . LEU C 1 171 ? -23.255 36.433 57.596 1.00 34.31 257 LEU C CA 1
ATOM 2882 C C . LEU C 1 171 ? -24.318 35.950 56.604 1.00 36.71 257 LEU C C 1
ATOM 2883 O O . LEU C 1 171 ? -24.994 36.756 55.965 1.00 41.25 257 LEU C O 1
ATOM 2888 N N . VAL C 1 172 ? -24.443 34.632 56.477 1.00 36.21 258 VAL C N 1
ATOM 2889 C CA . VAL C 1 172 ? -25.374 34.004 55.552 1.00 39.32 258 VAL C CA 1
ATOM 2890 C C . VAL C 1 172 ? -26.333 33.118 56.324 1.00 38.89 258 VAL C C 1
ATOM 2891 O O . VAL C 1 172 ? -25.905 32.306 57.129 1.00 38.35 258 VAL C O 1
ATOM 2895 N N . PHE C 1 173 ? -27.631 33.274 56.088 1.00 41.80 259 PHE C N 1
ATOM 2896 C CA . PHE C 1 173 ? -28.612 32.422 56.750 1.00 39.58 259 PHE C CA 1
ATOM 2897 C C . PHE C 1 173 ? -29.918 32.310 55.965 1.00 42.80 259 PHE C C 1
ATOM 2898 O O . PHE C 1 173 ? -30.270 33.197 55.199 1.00 44.48 259 PHE C O 1
ATOM 2906 N N . ASP C 1 174 ? -30.619 31.195 56.166 1.00 45.94 260 ASP C N 1
ATOM 2907 C CA . ASP C 1 174 ? -31.848 30.894 55.435 1.00 46.79 260 ASP C CA 1
ATOM 2908 C C . ASP C 1 174 ? -33.081 31.379 56.211 1.00 45.55 260 ASP C C 1
ATOM 2909 O O . ASP C 1 174 ? -32.962 31.875 57.333 1.00 42.72 260 ASP C O 1
ATOM 2914 N N . THR C 1 175 ? -34.256 31.231 55.604 1.00 46.84 261 THR C N 1
ATOM 2915 C CA . THR C 1 175 ? -35.507 31.694 56.196 1.00 49.25 261 THR C CA 1
ATOM 2916 C C . THR C 1 175 ? -35.894 30.902 57.450 1.00 49.16 261 THR C C 1
ATOM 2917 O O . THR C 1 175 ? -36.508 31.451 58.363 1.00 50.05 261 THR C O 1
ATOM 2921 N N . SER C 1 176 ? -35.541 29.621 57.503 1.00 48.75 262 SER C N 1
ATOM 2922 C CA . SER C 1 176 ? -35.825 28.820 58.703 1.00 55.98 262 SER C CA 1
ATOM 2923 C C . SER C 1 176 ? -34.976 29.302 59.882 1.00 49.49 262 SER C C 1
ATOM 2924 O O . SER C 1 176 ? -35.474 29.413 61.005 1.00 51.59 262 SER C O 1
ATOM 2927 N N . ILE C 1 177 ? -33.715 29.634 59.612 1.00 49.80 263 ILE C N 1
ATOM 2928 C CA . ILE C 1 177 ? -32.845 30.284 60.603 1.00 49.62 263 ILE C CA 1
ATOM 2929 C C . ILE C 1 177 ? -33.442 31.613 61.058 1.00 48.24 263 ILE C C 1
ATOM 2930 O O . ILE C 1 177 ? -33.529 31.879 62.253 1.00 47.09 263 ILE C O 1
ATOM 2935 N N . ALA C 1 178 ? -33.866 32.434 60.101 1.00 48.50 264 ALA C N 1
ATOM 2936 C CA . ALA C 1 178 ? -34.480 33.730 60.409 1.00 49.49 264 ALA C CA 1
ATOM 2937 C C . ALA C 1 178 ? -35.676 33.612 61.360 1.00 47.15 264 ALA C C 1
ATOM 2938 O O . ALA C 1 178 ? -35.832 34.433 62.260 1.00 48.65 264 ALA C O 1
ATOM 2940 N N . GLN C 1 179 ? -36.512 32.596 61.167 1.00 54.47 265 GLN C N 1
ATOM 2941 C CA . GLN C 1 179 ? -37.681 32.388 62.038 1.00 57.36 265 GLN C CA 1
ATOM 2942 C C . GLN C 1 179 ? -37.262 32.093 63.464 1.00 57.11 265 GLN C C 1
ATOM 2943 O O . GLN C 1 179 ? -37.907 32.524 64.420 1.00 58.79 265 GLN C O 1
ATOM 2949 N N . LEU C 1 180 ? -36.171 31.351 63.585 1.00 58.62 266 LEU C N 1
ATOM 2950 C CA . LEU C 1 180 ? -35.572 31.017 64.869 1.00 55.31 266 LEU C CA 1
ATOM 2951 C C . LEU C 1 180 ? -35.237 32.266 65.702 1.00 57.19 266 LEU C C 1
ATOM 2952 O O . LEU C 1 180 ? -35.297 32.226 66.930 1.00 66.26 266 LEU C O 1
ATOM 2957 N N . PHE C 1 181 ? -34.880 33.363 65.034 1.00 52.72 267 PHE C N 1
ATOM 2958 C CA . PHE C 1 181 ? -34.444 34.591 65.713 1.00 49.03 267 PHE C CA 1
ATOM 2959 C C . PHE C 1 181 ? -35.424 35.765 65.596 1.00 49.51 267 PHE C C 1
ATOM 2960 O O . PHE C 1 181 ? -35.253 36.783 66.265 1.00 55.86 267 PHE C O 1
ATOM 2968 N N . ALA C 1 182 ? -36.442 35.633 64.753 1.00 52.29 268 ALA C N 1
ATOM 2969 C CA . ALA C 1 182 ? -37.371 36.730 64.495 1.00 56.99 268 ALA C CA 1
ATOM 2970 C C . ALA C 1 182 ? -38.387 36.897 65.628 1.00 61.55 268 ALA C C 1
ATOM 2971 O O . ALA C 1 182 ? -38.806 35.922 66.246 1.00 69.82 268 ALA C O 1
ATOM 2973 N N . GLU C 1 183 ? -38.759 38.146 65.893 1.00 65.33 269 GLU C N 1
ATOM 2974 C CA . GLU C 1 183 ? -39.793 38.485 66.865 1.00 67.69 269 GLU C CA 1
ATOM 2975 C C . GLU C 1 183 ? -40.832 39.340 66.157 1.00 66.72 269 GLU C C 1
ATOM 2976 O O . GLU C 1 183 ? -40.512 40.432 65.684 1.00 63.22 269 GLU C O 1
ATOM 2982 N N . ASN C 1 184 ? -42.062 38.840 66.068 1.00 66.13 270 ASN C N 1
ATOM 2983 C CA . ASN C 1 184 ? -43.168 39.569 65.442 1.00 71.12 270 ASN C CA 1
ATOM 2984 C C . ASN C 1 184 ? -42.868 40.014 64.012 1.00 63.34 270 ASN C C 1
ATOM 2985 O O . ASN C 1 184 ? -43.177 41.138 63.634 1.00 66.70 270 ASN C O 1
ATOM 2990 N N . GLY C 1 185 ? -42.259 39.129 63.226 1.00 65.14 271 GLY C N 1
ATOM 2991 C CA . GLY C 1 185 ? -41.881 39.444 61.848 1.00 63.23 271 GLY C CA 1
ATOM 2992 C C . GLY C 1 185 ? -40.679 40.367 61.706 1.00 59.60 271 GLY C C 1
ATOM 2993 O O . GLY C 1 185 ? -40.355 40.781 60.598 1.00 64.32 271 GLY C O 1
ATOM 2994 N N . ASN C 1 186 ? -40.013 40.681 62.819 1.00 57.88 272 ASN C N 1
ATOM 2995 C CA . ASN C 1 186 ? -38.847 41.566 62.823 1.00 53.69 272 ASN C CA 1
ATOM 2996 C C . ASN C 1 186 ? -37.606 40.797 63.244 1.00 48.90 272 ASN C C 1
ATOM 2997 O O . ASN C 1 186 ? -37.689 39.875 64.052 1.00 57.76 272 ASN C O 1
ATOM 3002 N N . LEU C 1 187 ? -36.458 41.189 62.705 1.00 45.19 273 LEU C N 1
ATOM 3003 C CA . LEU C 1 187 ? -35.193 40.556 63.039 1.00 44.37 273 LEU C CA 1
ATOM 3004 C C . LEU C 1 187 ? -34.246 41.587 63.623 1.00 44.68 273 LEU C C 1
ATOM 3005 O O . LEU C 1 187 ? -33.856 42.540 62.938 1.00 40.39 273 LEU C O 1
ATOM 3010 N N . GLY C 1 188 ? -33.876 41.388 64.887 1.00 43.09 274 GLY C N 1
ATOM 3011 C CA . GLY C 1 188 ? -32.923 42.263 65.559 1.00 46.03 274 GLY C CA 1
ATOM 3012 C C . GLY C 1 188 ? -31.511 41.763 65.337 1.00 46.18 274 GLY C C 1
ATOM 3013 O O . GLY C 1 188 ? -31.198 40.637 65.708 1.00 44.39 274 GLY C O 1
ATOM 3014 N N . ILE C 1 189 ? -30.668 42.586 64.710 1.00 43.56 275 ILE C N 1
ATOM 3015 C CA . ILE C 1 189 ? -29.255 42.257 64.524 1.00 38.07 275 ILE C CA 1
ATOM 3016 C C . ILE C 1 189 ? -28.419 43.197 65.387 1.00 38.96 275 ILE C C 1
ATOM 3017 O O . ILE C 1 189 ? -28.460 44.415 65.201 1.00 44.08 275 ILE C O 1
ATOM 3022 N N . ASN C 1 190 ? -27.683 42.640 66.346 1.00 38.14 276 ASN C N 1
ATOM 3023 C CA . ASN C 1 190 ? -26.751 43.433 67.148 1.00 41.98 276 ASN C CA 1
ATOM 3024 C C . ASN C 1 190 ? -25.496 43.682 66.338 1.00 42.85 276 ASN C C 1
ATOM 3025 O O . ASN C 1 190 ? -24.838 42.733 65.915 1.00 43.48 276 ASN C O 1
ATOM 3030 N N . VAL C 1 191 ? -25.179 44.956 66.111 1.00 37.79 277 VAL C N 1
ATOM 3031 C CA . VAL C 1 191 ? -24.006 45.330 65.344 1.00 36.71 277 VAL C CA 1
ATOM 3032 C C . VAL C 1 191 ? -23.020 46.066 66.238 1.00 39.94 277 VAL C C 1
ATOM 3033 O O . VAL C 1 191 ? -23.343 47.112 66.807 1.00 39.72 277 VAL C O 1
ATOM 3037 N N . THR C 1 192 ? -21.825 45.497 66.368 1.00 38.32 278 THR C N 1
ATOM 3038 C CA . THR C 1 192 ? -20.747 46.112 67.130 1.00 41.17 278 THR C CA 1
ATOM 3039 C C . THR C 1 192 ? -19.592 46.388 66.190 1.00 38.55 278 THR C C 1
ATOM 3040 O O . THR C 1 192 ? -19.215 45.523 65.403 1.00 39.34 278 THR C O 1
ATOM 3044 N N . ILE C 1 193 ? -19.046 47.596 66.257 1.00 39.81 279 ILE C N 1
ATOM 3045 C CA . ILE C 1 193 ? -17.879 47.959 65.457 1.00 38.59 279 ILE C CA 1
ATOM 3046 C C . ILE C 1 193 ? -16.784 48.352 66.419 1.00 42.83 279 ILE C C 1
ATOM 3047 O O . ILE C 1 193 ? -17.036 49.089 67.369 1.00 44.49 279 ILE C O 1
ATOM 3052 N N . SER C 1 194 ? -15.577 47.851 66.180 1.00 46.91 280 SER C N 1
ATOM 3053 C CA . SER C 1 194 ? -14.425 48.197 67.002 1.00 53.09 280 SER C CA 1
ATOM 3054 C C . SER C 1 194 ? -13.183 48.449 66.147 1.00 54.59 280 SER C C 1
ATOM 3055 O O . SER C 1 194 ? -13.113 48.036 64.986 1.00 47.43 280 SER C O 1
ATOM 3058 N N . MET C 1 195 ? -12.218 49.151 66.732 1.00 59.56 281 MET C N 1
ATOM 3059 C CA . MET C 1 195 ? -10.922 49.358 66.104 1.00 68.02 281 MET C CA 1
ATOM 3060 C C . MET C 1 195 ? -9.976 48.290 66.622 1.00 71.73 281 MET C C 1
ATOM 3061 O O . MET C 1 195 ? -9.922 48.040 67.824 1.00 76.24 281 MET C O 1
ATOM 3066 N N . CYS C 1 196 ? -9.250 47.653 65.707 1.00 81.72 282 CYS C N 1
ATOM 3067 C CA . CYS C 1 196 ? -8.321 46.576 66.047 1.00 92.28 282 CYS C CA 1
ATOM 3068 C C . CYS C 1 196 ? -6.945 46.825 65.433 1.00 100.91 282 CYS C C 1
ATOM 3069 O O . CYS C 1 196 ? -6.022 46.030 65.611 1.00 112.55 282 CYS C O 1
ATOM 3076 N N . LYS D 2 2 ? -23.433 51.205 79.197 1.00 79.71 113 LYS D N 1
ATOM 3077 C CA . LYS D 2 2 ? -23.689 51.971 77.987 1.00 80.83 113 LYS D CA 1
ATOM 3078 C C . LYS D 2 2 ? -25.120 51.742 77.498 1.00 77.44 113 LYS D C 1
ATOM 3079 O O . LYS D 2 2 ? -25.608 50.609 77.484 1.00 75.94 113 LYS D O 1
ATOM 3085 N N . LEU D 2 3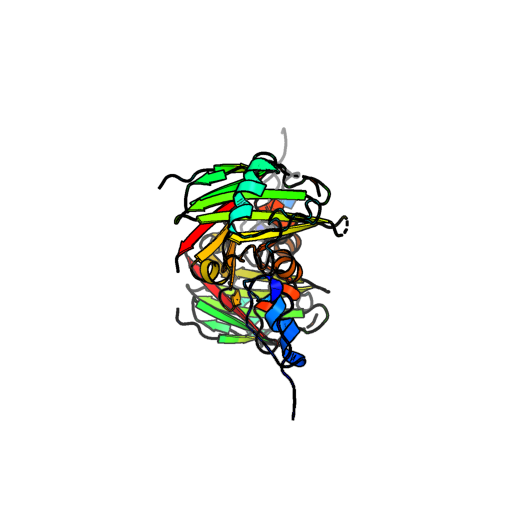 ? -25.787 52.826 77.108 1.00 74.14 114 LEU D N 1
ATOM 3086 C CA . LEU D 2 3 ? -27.060 52.739 76.393 1.00 65.83 114 LEU D CA 1
ATOM 3087 C C . LEU D 2 3 ? -26.816 52.174 74.999 1.00 59.41 114 LEU D C 1
ATOM 3088 O O . LEU D 2 3 ? -25.742 52.357 74.433 1.00 63.09 114 LEU D O 1
ATOM 3093 N N . ARG D 2 4 ? -27.812 51.484 74.453 1.00 59.23 115 ARG D N 1
ATOM 3094 C CA . ARG D 2 4 ? -27.701 50.864 73.131 1.00 55.23 115 ARG D CA 1
ATOM 3095 C C . ARG D 2 4 ? -28.880 51.277 72.241 1.00 50.74 115 ARG D C 1
ATOM 3096 O O . ARG D 2 4 ? -30.003 50.822 72.450 1.00 50.36 115 ARG D O 1
ATOM 3104 N N . PRO D 2 5 ? -28.628 52.145 71.245 1.00 48.63 116 PRO D N 1
ATOM 3105 C CA . PRO D 2 5 ? -29.723 52.616 70.396 1.00 47.68 116 PRO D CA 1
ATOM 3106 C C . PRO D 2 5 ? -30.224 51.555 69.418 1.00 48.47 116 PRO D C 1
ATOM 3107 O O . PRO D 2 5 ? -29.449 50.707 68.966 1.00 44.91 116 PRO D O 1
ATOM 3111 N N . VAL D 2 6 ? -31.518 51.624 69.112 1.00 48.65 117 VAL D N 1
ATOM 3112 C CA . VAL D 2 6 ? -32.186 50.692 68.209 1.00 46.98 117 VAL D CA 1
ATOM 3113 C C . VAL D 2 6 ? -32.741 51.471 67.023 1.00 47.46 117 VAL D C 1
ATOM 3114 O O . VAL D 2 6 ? -33.386 52.499 67.202 1.00 47.83 117 VAL D O 1
ATOM 3118 N N . ALA D 2 7 ? -32.491 50.975 65.818 1.00 47.84 118 ALA D N 1
ATOM 3119 C CA . ALA D 2 7 ? -33.029 51.577 64.608 1.00 47.33 118 ALA D CA 1
ATOM 3120 C C . ALA D 2 7 ? -34.032 50.620 63.985 1.00 46.22 118 ALA D C 1
ATOM 3121 O O . ALA D 2 7 ? -33.688 49.481 63.661 1.00 45.33 118 ALA D O 1
ATOM 3123 N N . MET D 2 8 ? -35.278 51.068 63.860 1.00 51.29 119 MET D N 1
ATOM 3124 C CA . MET D 2 8 ? -36.281 50.349 63.077 1.00 56.26 119 MET D CA 1
ATOM 3125 C C . MET D 2 8 ? -36.068 50.688 61.610 1.00 50.76 119 MET D C 1
ATOM 3126 O O . MET D 2 8 ? -36.355 51.799 61.175 1.00 53.78 119 MET D O 1
ATOM 3131 N N . VAL D 2 9 ? -35.550 49.724 60.859 1.00 49.95 120 VAL D N 1
ATOM 3132 C CA . VAL D 2 9 ? -35.253 49.908 59.448 1.00 50.91 120 VAL D CA 1
ATOM 3133 C C . VAL D 2 9 ? -36.371 49.279 58.623 1.00 52.14 120 VAL D C 1
ATOM 3134 O O . VAL D 2 9 ? -36.709 48.111 58.818 1.00 48.85 120 VAL D O 1
ATOM 3138 N N . ARG D 2 10 ? -36.952 50.057 57.714 1.00 54.55 121 ARG D N 1
ATOM 3139 C CA . ARG D 2 10 ? -37.997 49.545 56.828 1.00 59.94 121 ARG D CA 1
ATOM 3140 C C . ARG D 2 10 ? -37.383 48.926 55.575 1.00 51.35 121 ARG D C 1
ATOM 3141 O O . ARG D 2 10 ? -36.345 49.379 55.109 1.00 51.36 121 ARG D O 1
ATOM 3149 N N . PRO D 2 11 ? -38.016 47.872 55.034 1.00 50.27 122 PRO D N 1
ATOM 3150 C CA . PRO D 2 11 ? -37.476 47.176 53.871 1.00 50.42 122 PRO D CA 1
ATOM 3151 C C . PRO D 2 11 ? -37.627 47.958 52.567 1.00 53.55 122 PRO D C 1
ATOM 3152 O O . PRO D 2 11 ? -38.468 48.851 52.468 1.00 50.78 122 PRO D O 1
ATOM 3169 N N . VAL D 2 13 ? -37.729 47.184 48.243 1.00 60.09 124 VAL D N 1
ATOM 3170 C CA . VAL D 2 13 ? -37.777 46.208 47.161 1.00 63.42 124 VAL D CA 1
ATOM 3171 C C . VAL D 2 13 ? -36.592 46.442 46.233 1.00 64.91 124 VAL D C 1
ATOM 3172 O O . VAL D 2 13 ? -36.125 47.572 46.091 1.00 64.17 124 VAL D O 1
ATOM 3176 N N . ARG D 2 14 ? -36.100 45.369 45.620 1.00 71.65 125 ARG D N 1
ATOM 3177 C CA . ARG D 2 14 ? -35.123 45.479 44.543 1.00 75.65 125 ARG D CA 1
ATOM 3178 C C . ARG D 2 14 ? -35.683 44.868 43.260 1.00 78.63 125 ARG D C 1
ATOM 3179 O O . ARG D 2 14 ? -36.500 43.944 43.305 1.00 84.09 125 ARG D O 1
#

B-factor: mean 60.59, std 20.4, range [29.36, 162.5]

Secondary structure (DSSP, 8-state):
-----EE-GGGGGT---EE-GGGHHHHHHH-TTSPEE--SSSSS---EE-HHHHHHHHHHH-TT-EEEESSEEEEEE--TT--SSEEEEEEEEETTEEEEEEEEEE--EEEEEEEESS-HHHHTTEEEEEEEEETTEEEEEEEPPEETTT-SHHHHHTT-SEEEEHHHHHHH-BTTBEEEEEEEEE-/----EEEE----/---PEEPTTGGGT---EE-TTTHHHHHHH-TTSPEEP-SSSSSS--EE-GGGHHHHHHHHS----EEESSEEEEEE--TT--SSEEEEEEEEETTEEEEEEEEEEE---EEEEEEEEESS-HHHHTTEEEEEEEEETTEEEEEEEPPEETTT-SHHHHHTT-SEEEEHHHHHHH-BTTBEEEEEEEEE-/----EEEE----

Radius of gyration: 25.65 Å; Cα contacts (8 Å, |Δi|>4): 864; chains: 4; bounding box: 80×67×62 Å

Organism: Homo sapiens (NCBI:txid9606)

Foldseek 3Di:
DPAFWDFAPLVVVPGPDTHGPVCRVVCNLVPPSDWFFAQDPDDPGGDTHDLVCRVVCCVVPVVPAAEDEDQKDKDKAAQQVDAAWDKDWHWYDDPNWIKIWIWIQHNHKIFTAIETSDHQVVQVQKKKKKWFDADVDIDIDMDGHHYSSNHCPVCVVVSVGDMDHPVVQVRRDDPSMTIIMMGMDGD/DDDDDDDDDDPD/DDDWAFAPLVVQPGPDTHDPVCRVVCNLQPLSDWFAQLPPDCPDVDTHHLVCNVVCCVPVPDDAAEDEDQKDKDKAAQQVDDAWDKHWHWYDDPNWIKIWIWTW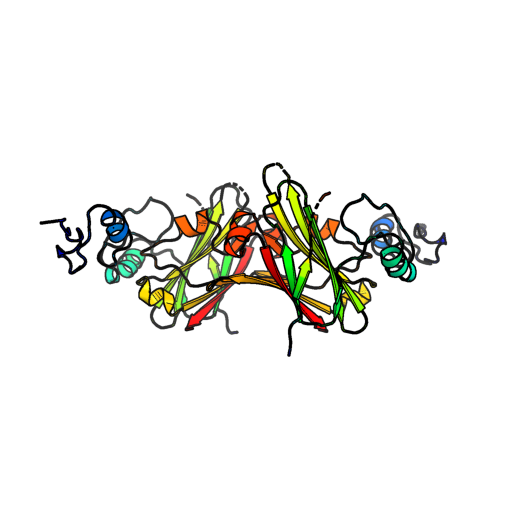HPPVFIKIFIAIETSDHQVVQQQKKKKKWFDDDVDIDMDIDGHHYSSNHCPVCVVVSVGDMGGVVVQVRRDDPSMTIIIMGMDTD/DDDDDDDDDDPD

Solvent-accessible surface area: 20857 Å² total

Nearest PDB structures (foldseek):
  4i7d-assembly2_C  TM=1.005E+00  e=2.752E-42  Homo sapiens
  4i7c-assembly2_C  TM=9.842E-01  e=6.090E-39  Homo sapiens
  5wzz-assembly2_B  TM=9.796E-01  e=4.844E-37  Homo sapiens
  4i7b-assembly2_C  TM=9.845E-01  e=2.956E-36  Homo sapiens
  1k2f-assembly2_B-2  TM=9.335E-01  e=4.448E-36  Mus musculus

GO terms:
  GO:0061630 ubiquitin protein ligase activity (F, IDA)
  GO:0006511 ubiquitin-dependent protein catabolic process (P, IDA)
  GO:0008270 zinc ion binding (F, IDA)
  GO:0030877 beta-catenin destruction complex (C, IDA)
  GO:0061630 ubiquitin protein ligase activity (F, EXP)
  GO:0061630 ubiquitin protein ligase activity (F, IMP)
  GO:0043161 proteasome-mediated ubiquitin-dependent protein catabolic process (P, IMP)
  GO:0060070 canonical Wnt signaling pathway (P, IMP)
  GO:0005515 protein binding (F, IPI)
  GO:0005737 cytoplasm (C, TAS)
  GO:0009653 anatomical structure morphogenesis (P, TAS)
  GO:0006915 apoptotic process (P, TAS)
  GO:0007399 nervous system development (P, TAS)
  GO:0007411 axon guidance (P, TAS)
  GO:0004842 ubiquitin-protein transferase activity (F, TAS)
  GO:0005829 cytosol (C, TAS)
  GO:1990000 amyloid fibril formation (P, TAS)
  GO:0042802 identical protein binding (F, IPI)
  GO:0005654 nucleoplasm (C, IDA)
  GO:0043065 positive regulation of apoptotic process (P, IDA)

CATH classification: 3.30.40.10 (+1 more: 2.60.210.10)

InterPro domains:
  IPR001841 Zinc finger, RING-type [PS50089] (41-76)
  IPR004162 E3 ubiquitin-protein ligase SINA-like, animal [PTHR45877] (12-281)
  IPR008974 TRAF-like [G3DSA:2.60.210.10] (149-282)
  IPR013010 Zinc finger, SIAH-type [PS51081] (93-153)
  IPR013083 Zinc finger, RING/FYVE/PHD-type [G3DSA:3.30.40.10] (25-91)
  IPR013083 Zinc finger, RING/FYVE/PHD-type [G3DSA:3.30.40.10] (92-148)
  IPR018121 Seven-in-absentia protein, TRAF-like domain [PF03145] (182-278)
  IPR049548 E3 ubiquitin-protein ligase Sina-like, RING finger [PF21362] (41-75)

Sequence (400 aa):
ANSVLFPCKYASSGCEITLPHTEKADHEELCEFRPYSCPCPGASCKWQGSLDAVMPHLMHQHKSITTLQGEDIVFLATDINLPGAVDWVMMQSCFGFHFMLVLEKQEQQFFAIVQLIGTRKQAENFAYRLEELNGHRRRLTWEATPRSIHEGIATAIMNSDCLVFDTSIAQLFAENGNLGINVTISMCKLRPVAMVRPVRNSVLFPCKYASSGCEITLPHTEKADHEELCEFRPYSCPCPGASCKWQGSLDAVMPHLMHQHKSITTLQGEDIVFLATDINLPGAVDWVMMQSCFGFHFMLVLEKQEKGHQQFFAIVQLIGTRKQAENFAYRLELNGHRRRLTWEATPRSIHEGIATAIMNSDCLVFDTSIAQLFAENGNLGINVTISMCKLRPVAMVRPVR